Protein AF-A0A0F9Q2E6-F1 (afdb_monomer_lite)

Structure (mmCIF, N/CA/C/O backbone):
data_AF-A0A0F9Q2E6-F1
#
_entry.id   AF-A0A0F9Q2E6-F1
#
loop_
_atom_site.group_PDB
_atom_site.id
_atom_site.type_symbol
_atom_site.label_atom_id
_atom_site.label_alt_id
_atom_site.label_comp_id
_atom_site.label_asym_id
_atom_site.label_entity_id
_atom_site.label_seq_id
_atom_site.pdbx_PDB_ins_code
_atom_site.Cartn_x
_atom_site.Cartn_y
_atom_site.Cartn_z
_atom_site.occupancy
_atom_site.B_iso_or_equiv
_atom_site.auth_seq_id
_atom_site.auth_comp_id
_atom_site.auth_asym_id
_atom_site.auth_atom_id
_atom_site.pdbx_PDB_model_num
ATOM 1 N N . MET A 1 1 ? 45.286 -5.324 -70.481 1.00 77.81 1 MET A N 1
ATOM 2 C CA . MET A 1 1 ? 46.316 -4.260 -70.496 1.00 77.81 1 MET A CA 1
ATOM 3 C C . MET A 1 1 ? 46.467 -3.746 -69.076 1.00 77.81 1 MET A C 1
ATOM 5 O O . MET A 1 1 ? 45.456 -3.676 -68.395 1.00 77.81 1 MET A O 1
ATOM 9 N N . ASN A 1 2 ? 47.686 -3.451 -68.628 1.00 85.25 2 ASN A N 1
ATOM 10 C CA . ASN A 1 2 ? 47.942 -2.837 -67.322 1.00 85.25 2 ASN A CA 1
ATOM 11 C C . ASN A 1 2 ? 48.429 -1.400 -67.556 1.00 85.25 2 ASN A C 1
ATOM 13 O O . ASN A 1 2 ? 49.293 -1.191 -68.408 1.00 85.25 2 ASN A O 1
ATOM 17 N N . PHE A 1 3 ? 47.871 -0.438 -66.828 1.00 85.38 3 PHE A N 1
ATOM 18 C CA . PHE A 1 3 ? 48.305 0.956 -66.834 1.00 85.38 3 PHE A CA 1
ATOM 19 C C . PHE A 1 3 ? 48.892 1.271 -65.459 1.00 85.38 3 PHE A C 1
ATOM 21 O O . PHE A 1 3 ? 48.201 1.174 -64.450 1.00 85.38 3 PHE A O 1
ATOM 28 N N . THR A 1 4 ? 50.172 1.636 -65.405 1.00 89.88 4 THR A N 1
ATOM 29 C CA . THR A 1 4 ? 50.877 1.934 -64.151 1.00 89.88 4 THR A CA 1
ATOM 30 C C . THR A 1 4 ? 51.600 3.270 -64.286 1.00 89.88 4 THR A C 1
ATOM 32 O O . THR A 1 4 ? 52.331 3.477 -65.252 1.00 89.88 4 THR A O 1
ATOM 35 N N . ASN A 1 5 ? 51.408 4.172 -63.322 1.00 86.69 5 ASN A N 1
ATOM 36 C CA . ASN A 1 5 ? 52.139 5.436 -63.221 1.00 86.69 5 ASN A CA 1
ATOM 37 C C . ASN A 1 5 ? 52.955 5.442 -61.923 1.00 86.69 5 ASN A C 1
ATOM 39 O O . ASN A 1 5 ? 52.385 5.485 -60.839 1.00 86.69 5 ASN A O 1
ATOM 43 N N . THR A 1 6 ? 54.281 5.390 -62.040 1.00 89.12 6 THR A N 1
ATOM 44 C CA . THR A 1 6 ? 55.219 5.306 -60.906 1.00 89.12 6 THR A CA 1
ATOM 45 C C . THR A 1 6 ? 55.877 6.636 -60.537 1.00 89.12 6 THR A C 1
ATOM 47 O O . THR A 1 6 ? 56.541 6.714 -59.509 1.00 89.12 6 THR A O 1
ATOM 50 N N . ASN A 1 7 ? 55.743 7.676 -61.369 1.00 89.00 7 ASN A N 1
ATOM 51 C CA . ASN A 1 7 ? 56.505 8.926 -61.234 1.00 89.00 7 ASN A CA 1
ATOM 52 C C . ASN A 1 7 ? 55.628 10.155 -60.953 1.00 89.00 7 ASN A C 1
ATOM 54 O O . ASN A 1 7 ? 56.158 11.213 -60.616 1.00 89.00 7 ASN A O 1
ATOM 58 N N . GLY A 1 8 ? 54.308 10.054 -61.126 1.00 84.75 8 GLY A N 1
ATOM 59 C CA . GLY A 1 8 ? 53.393 11.157 -60.853 1.00 84.75 8 GLY A CA 1
ATOM 60 C C . GLY A 1 8 ? 53.209 11.391 -59.352 1.00 84.75 8 GLY A C 1
ATOM 61 O O . GLY A 1 8 ? 52.771 10.498 -58.639 1.00 84.75 8 GLY A O 1
ATOM 62 N N . THR A 1 9 ? 53.510 12.603 -58.883 1.00 84.94 9 THR A N 1
ATOM 63 C CA . THR A 1 9 ? 53.393 13.003 -57.464 1.00 84.94 9 THR A CA 1
ATOM 64 C C . THR A 1 9 ? 52.328 14.075 -57.210 1.00 84.94 9 THR A C 1
ATOM 66 O O . THR A 1 9 ? 52.069 14.431 -56.064 1.00 84.94 9 THR A O 1
ATOM 69 N N . GLY A 1 10 ? 51.707 14.614 -58.265 1.00 87.19 10 GLY A N 1
ATOM 70 C CA . GLY A 1 10 ? 50.633 15.605 -58.154 1.00 87.19 10 GLY A CA 1
ATOM 71 C C . GLY A 1 10 ? 49.254 14.973 -57.935 1.00 87.19 10 GLY A C 1
ATOM 72 O O . GLY A 1 10 ? 49.029 13.822 -58.297 1.00 87.19 10 GLY A O 1
ATOM 73 N N . ALA A 1 11 ? 48.296 15.760 -57.430 1.00 79.69 11 ALA A N 1
ATOM 74 C CA . ALA A 1 11 ? 46.918 15.325 -57.147 1.00 79.69 11 ALA A CA 1
ATOM 75 C C . ALA A 1 11 ? 46.141 14.786 -58.372 1.00 79.69 11 ALA A C 1
ATOM 77 O O . ALA A 1 11 ? 45.135 14.108 -58.211 1.00 79.69 11 ALA A O 1
ATOM 78 N N . ALA A 1 12 ? 46.617 15.063 -59.590 1.00 87.31 12 ALA A N 1
ATOM 79 C CA . ALA A 1 12 ? 46.076 14.549 -60.849 1.00 87.31 12 ALA A CA 1
ATOM 80 C C . ALA A 1 12 ? 47.104 13.697 -61.620 1.00 87.31 12 ALA A C 1
ATOM 82 O O . ALA A 1 12 ? 47.139 13.728 -62.848 1.00 87.31 12 ALA A O 1
ATOM 83 N N . ALA A 1 13 ? 47.973 12.956 -60.914 1.00 90.81 13 ALA A N 1
ATOM 84 C CA . ALA A 1 13 ? 48.933 12.032 -61.531 1.00 90.81 13 ALA A CA 1
ATOM 85 C C . ALA A 1 13 ? 48.256 11.056 -62.515 1.00 90.81 13 ALA A C 1
ATOM 87 O O . ALA A 1 13 ? 48.840 10.704 -63.540 1.00 90.81 13 ALA A O 1
ATOM 88 N N . ILE A 1 14 ? 47.012 10.664 -62.229 1.00 89.75 14 ILE A N 1
ATOM 89 C CA . ILE A 1 14 ? 46.077 10.046 -63.173 1.00 89.75 14 ILE A CA 1
ATOM 90 C C . ILE A 1 14 ? 44.706 10.698 -62.943 1.00 89.75 14 ILE A C 1
ATOM 92 O O . ILE A 1 14 ? 44.257 10.778 -61.803 1.00 89.75 14 ILE A O 1
ATOM 96 N N . ALA A 1 15 ? 44.037 11.153 -64.005 1.00 90.81 15 ALA A N 1
ATOM 97 C CA . ALA A 1 15 ? 42.679 11.698 -63.941 1.00 90.81 15 ALA A CA 1
ATOM 98 C C . ALA A 1 15 ? 41.823 11.157 -65.095 1.00 90.81 15 ALA A C 1
ATOM 100 O O . ALA A 1 15 ? 42.281 11.111 -66.237 1.00 90.81 15 ALA A O 1
ATOM 101 N N . LEU A 1 16 ? 40.574 10.788 -64.799 1.00 90.38 16 LEU A N 1
ATOM 102 C CA . LEU A 1 16 ? 39.576 10.361 -65.780 1.00 90.38 16 LEU A CA 1
ATOM 103 C C . LEU A 1 16 ? 38.355 11.280 -65.656 1.00 90.38 16 LEU A C 1
ATOM 105 O O . LEU A 1 16 ? 37.680 11.277 -64.631 1.00 90.38 16 LEU A O 1
ATOM 109 N N . VAL A 1 17 ? 38.121 12.128 -66.663 1.00 91.31 17 VAL A N 1
ATOM 110 C CA . VAL A 1 17 ? 37.159 13.241 -66.574 1.00 91.31 17 VAL A CA 1
ATOM 111 C C . VAL A 1 17 ? 36.184 13.211 -67.750 1.00 91.31 17 VAL A C 1
ATOM 113 O O . VAL A 1 17 ? 36.567 13.485 -68.885 1.00 91.31 17 VAL A O 1
ATOM 116 N N . GLY A 1 18 ? 34.908 12.939 -67.469 1.00 89.44 18 GLY A N 1
ATOM 117 C CA . GLY A 1 18 ? 33.799 13.151 -68.402 1.00 89.44 18 GLY A CA 1
ATOM 118 C C . GLY A 1 18 ? 33.173 14.528 -68.177 1.00 89.44 18 GLY A C 1
ATOM 119 O O . GLY A 1 18 ? 32.406 14.716 -67.243 1.00 89.44 18 GLY A O 1
ATOM 120 N N . THR A 1 19 ? 33.514 15.530 -68.992 1.00 87.94 19 THR A N 1
ATOM 121 C CA . THR A 1 19 ? 33.025 16.913 -68.793 1.00 87.94 19 THR A CA 1
ATOM 122 C C . THR A 1 19 ? 31.578 17.130 -69.242 1.00 87.94 19 THR A C 1
ATOM 124 O O . THR A 1 19 ? 30.911 18.012 -68.711 1.00 87.94 19 THR A O 1
ATOM 127 N N . ALA A 1 20 ? 31.091 16.333 -70.197 1.00 88.69 20 ALA A N 1
ATOM 128 C CA . ALA A 1 20 ? 29.717 16.382 -70.707 1.00 88.69 20 ALA A CA 1
ATOM 129 C C . ALA A 1 20 ? 28.921 15.083 -70.457 1.00 88.69 20 ALA A C 1
ATOM 131 O O . ALA A 1 20 ? 27.733 15.033 -70.757 1.00 88.69 20 ALA A O 1
ATOM 132 N N . GLY A 1 21 ? 29.567 14.034 -69.930 1.00 88.69 21 GLY A N 1
ATOM 133 C CA . GLY A 1 21 ? 28.985 12.705 -69.720 1.00 88.69 21 GLY A CA 1
ATOM 134 C C . GLY A 1 21 ? 29.570 12.000 -68.494 1.00 88.69 21 GLY A C 1
ATOM 135 O O . GLY A 1 21 ? 30.400 12.568 -67.790 1.00 88.69 21 GLY A O 1
ATOM 136 N N . GLY A 1 22 ? 29.128 10.768 -68.233 1.00 89.69 22 GLY A N 1
ATOM 137 C CA . GLY A 1 22 ? 29.587 9.962 -67.098 1.00 89.69 22 GLY A CA 1
ATOM 138 C C . GLY A 1 22 ? 30.855 9.150 -67.377 1.00 89.69 22 GLY A C 1
ATOM 139 O O . GLY A 1 22 ? 31.316 9.047 -68.513 1.00 89.69 22 GLY A O 1
ATOM 140 N N . VAL A 1 23 ? 31.393 8.548 -66.318 1.00 94.00 23 VAL A N 1
ATOM 141 C CA . VAL A 1 23 ? 32.423 7.505 -66.380 1.00 94.00 23 VAL A CA 1
ATOM 142 C C . VAL A 1 23 ? 31.810 6.250 -65.766 1.00 94.00 23 VAL A C 1
ATOM 144 O O . VAL A 1 23 ? 31.493 6.249 -64.581 1.00 94.00 23 VAL A O 1
ATOM 147 N N . GLU A 1 24 ? 31.615 5.209 -66.570 1.00 94.62 24 GLU A N 1
ATOM 148 C CA . GLU A 1 24 ? 31.142 3.900 -66.110 1.00 94.62 24 GLU A CA 1
ATOM 149 C C . GLU A 1 24 ? 32.341 2.997 -65.803 1.00 94.62 24 GLU A C 1
ATOM 151 O O . GLU A 1 24 ? 33.307 2.949 -66.571 1.00 94.62 24 GLU A O 1
ATOM 156 N N . ILE A 1 25 ? 32.286 2.296 -64.673 1.00 93.88 25 ILE A N 1
ATOM 157 C CA . ILE A 1 25 ? 33.284 1.306 -64.268 1.00 93.88 25 ILE A CA 1
ATOM 158 C C . ILE A 1 25 ? 32.512 0.053 -63.877 1.00 93.88 25 ILE A C 1
ATOM 160 O O . ILE A 1 25 ? 31.782 0.067 -62.891 1.00 93.88 25 ILE A O 1
ATOM 164 N N . ASP A 1 26 ? 32.677 -1.010 -64.656 1.00 94.75 26 ASP A N 1
ATOM 165 C CA . ASP A 1 26 ? 31.957 -2.268 -64.478 1.00 94.75 26 ASP A CA 1
ATOM 166 C C . ASP A 1 26 ? 32.936 -3.442 -64.355 1.00 94.75 26 ASP A C 1
ATOM 168 O O . ASP A 1 26 ? 34.015 -3.463 -64.963 1.00 94.75 26 ASP A O 1
ATOM 172 N N . ALA A 1 27 ? 32.544 -4.430 -63.561 1.00 95.06 27 ALA A N 1
ATOM 173 C CA . ALA A 1 27 ? 33.224 -5.701 -63.426 1.00 95.06 27 ALA A CA 1
ATOM 174 C C . ALA A 1 27 ? 32.186 -6.825 -63.494 1.00 95.06 27 ALA A C 1
ATOM 176 O O . ALA A 1 27 ? 31.171 -6.802 -62.808 1.00 95.06 27 ALA A O 1
ATOM 177 N N . ALA A 1 28 ? 32.466 -7.850 -64.301 1.00 94.56 28 ALA A N 1
ATOM 178 C CA . ALA A 1 28 ? 31.586 -9.009 -64.424 1.00 94.56 28 ALA A CA 1
ATOM 179 C C . ALA A 1 28 ? 31.350 -9.713 -63.070 1.00 94.56 28 ALA A C 1
ATOM 181 O O . ALA A 1 28 ? 32.169 -9.614 -62.156 1.00 94.56 28 ALA A O 1
ATOM 182 N N . ALA A 1 29 ? 30.276 -10.505 -62.971 1.00 91.94 29 ALA A N 1
ATOM 183 C CA . ALA A 1 29 ? 29.961 -11.283 -61.771 1.00 91.94 29 ALA A CA 1
ATOM 184 C C . ALA A 1 29 ? 31.188 -12.043 -61.215 1.00 91.94 29 ALA A C 1
ATOM 186 O O . ALA A 1 29 ? 31.967 -12.641 -61.966 1.00 91.94 29 ALA A O 1
ATOM 187 N N . ALA A 1 30 ? 31.351 -12.009 -59.887 1.00 90.19 30 ALA A N 1
ATOM 188 C CA . ALA A 1 30 ? 32.496 -12.556 -59.147 1.00 90.19 30 ALA A CA 1
ATOM 189 C C . ALA A 1 30 ? 33.872 -11.916 -59.456 1.00 90.19 30 ALA A C 1
ATOM 191 O O . ALA A 1 30 ? 34.907 -12.469 -59.070 1.00 90.19 30 ALA A O 1
ATOM 192 N N . LYS A 1 31 ? 33.922 -10.772 -60.152 1.00 96.12 31 LYS A N 1
ATOM 193 C CA . LYS A 1 31 ? 35.128 -9.938 -60.302 1.00 96.12 31 LYS A CA 1
ATOM 194 C C . LYS A 1 31 ? 35.052 -8.723 -59.378 1.00 96.12 31 LYS A C 1
ATOM 196 O O . LYS A 1 31 ? 33.977 -8.336 -58.941 1.00 96.12 31 LYS A O 1
ATOM 201 N N . ILE A 1 32 ? 36.214 -8.159 -59.053 1.00 94.50 32 ILE A N 1
ATOM 202 C CA . ILE A 1 32 ? 36.371 -7.118 -58.031 1.00 94.50 32 ILE A CA 1
ATOM 203 C C . ILE A 1 32 ? 36.863 -5.828 -58.685 1.00 94.50 32 ILE A C 1
ATOM 205 O O . ILE A 1 32 ? 37.790 -5.858 -59.497 1.00 94.50 32 ILE A O 1
ATOM 209 N N . ILE A 1 33 ? 36.287 -4.703 -58.269 1.00 94.69 33 ILE A N 1
ATOM 210 C CA . ILE A 1 33 ? 36.876 -3.370 -58.415 1.00 94.69 33 ILE A CA 1
ATOM 211 C C . ILE A 1 33 ? 37.493 -3.031 -57.054 1.00 94.69 33 ILE A C 1
ATOM 213 O O . ILE A 1 33 ? 36.765 -2.817 -56.090 1.00 94.69 33 ILE A O 1
ATOM 217 N N . ALA A 1 34 ? 38.823 -3.053 -56.953 1.00 93.75 34 ALA A N 1
ATOM 218 C CA . ALA A 1 34 ? 39.545 -2.821 -55.700 1.00 93.75 34 ALA A CA 1
ATOM 219 C C . ALA A 1 34 ? 40.139 -1.405 -55.649 1.00 93.75 34 ALA A C 1
ATOM 221 O O . ALA A 1 34 ? 40.601 -0.889 -56.669 1.00 93.75 34 ALA A O 1
ATOM 222 N N . LEU A 1 35 ? 40.146 -0.801 -54.457 1.00 92.50 35 LEU A N 1
ATOM 223 C CA . LEU A 1 35 ? 40.689 0.532 -54.172 1.00 92.50 35 LEU A CA 1
ATOM 224 C C . LEU A 1 35 ? 41.536 0.473 -52.885 1.00 92.50 35 LEU A C 1
ATOM 226 O O . LEU A 1 35 ? 41.082 0.857 -51.813 1.00 92.50 35 LEU A O 1
ATOM 230 N N . ASP A 1 36 ? 42.768 -0.030 -52.992 1.00 88.62 36 ASP A N 1
ATOM 231 C CA . ASP A 1 36 ? 43.580 -0.451 -51.832 1.00 88.62 36 ASP A CA 1
ATOM 232 C C . ASP A 1 36 ? 44.499 0.640 -51.223 1.00 88.62 36 ASP A C 1
ATOM 234 O O . ASP A 1 36 ? 45.412 0.322 -50.461 1.00 88.62 36 ASP A O 1
ATOM 238 N N . GLY A 1 37 ? 44.330 1.931 -51.540 1.00 80.44 37 GLY A N 1
ATOM 239 C CA . GLY A 1 37 ? 45.238 2.977 -51.044 1.00 80.44 37 GLY A CA 1
ATOM 240 C C . GLY A 1 37 ? 44.640 4.381 -50.930 1.00 80.44 37 GLY A C 1
ATOM 241 O O . GLY A 1 37 ? 43.683 4.721 -51.616 1.00 80.44 37 GLY A O 1
ATOM 242 N N . GLY A 1 38 ? 45.266 5.218 -50.092 1.00 85.31 38 GLY A N 1
ATOM 243 C CA . GLY A 1 38 ? 44.931 6.638 -49.923 1.00 85.31 38 GLY A CA 1
ATOM 244 C C . GLY A 1 38 ? 43.541 6.913 -49.333 1.00 85.31 38 GLY A C 1
ATOM 245 O O . GLY A 1 38 ? 42.902 6.040 -48.756 1.00 85.31 38 GLY A O 1
ATOM 246 N N . THR A 1 39 ? 43.083 8.161 -49.462 1.00 89.38 39 THR A N 1
ATOM 247 C CA . THR A 1 39 ? 41.710 8.575 -49.132 1.00 89.38 39 THR A CA 1
ATOM 248 C C . THR A 1 39 ? 40.817 8.424 -50.359 1.00 89.38 39 THR A C 1
ATOM 250 O O . THR A 1 39 ? 41.150 8.934 -51.429 1.00 89.38 39 THR A O 1
ATOM 253 N N . VAL A 1 40 ? 39.649 7.805 -50.191 1.00 93.00 40 VAL A N 1
ATOM 254 C CA . VAL A 1 40 ? 38.601 7.761 -51.218 1.00 93.00 40 VAL A CA 1
ATOM 255 C C . VAL A 1 40 ? 37.562 8.834 -50.898 1.00 93.00 40 VAL A C 1
ATOM 257 O O . VAL A 1 40 ? 36.796 8.704 -49.949 1.00 93.00 40 VAL A O 1
ATOM 260 N N . ALA A 1 41 ? 37.550 9.915 -51.675 1.00 92.25 41 ALA A N 1
ATOM 261 C CA . ALA A 1 41 ? 36.542 10.965 -51.562 1.00 92.25 41 ALA A CA 1
ATOM 262 C C . ALA A 1 41 ? 35.416 10.723 -52.575 1.00 92.25 41 ALA A C 1
ATOM 264 O O . ALA A 1 41 ? 35.671 10.624 -53.775 1.00 92.25 41 ALA A O 1
ATOM 265 N N . ILE A 1 42 ? 34.172 10.663 -52.098 1.00 93.31 42 ILE A N 1
ATOM 266 C CA . ILE A 1 42 ? 32.976 10.518 -52.933 1.00 93.31 42 ILE A CA 1
ATOM 267 C C . ILE A 1 42 ? 32.118 11.761 -52.719 1.00 93.31 42 ILE A C 1
ATOM 269 O O . ILE A 1 42 ? 31.757 12.104 -51.596 1.00 93.31 42 ILE A O 1
ATOM 273 N N . THR A 1 43 ? 31.826 12.489 -53.792 1.00 93.38 43 THR A N 1
ATOM 274 C CA . THR A 1 43 ? 31.040 13.725 -53.729 1.00 93.38 43 THR A CA 1
ATOM 275 C C . THR A 1 43 ? 30.179 13.831 -54.971 1.00 93.38 43 THR A C 1
ATOM 277 O O . THR A 1 43 ? 30.659 13.622 -56.086 1.00 93.38 43 THR A O 1
ATOM 280 N N . SER A 1 44 ? 28.911 14.182 -54.785 1.00 93.38 44 SER A N 1
ATOM 281 C CA . SER A 1 44 ? 27.986 14.406 -55.890 1.00 93.38 44 SER A CA 1
ATOM 282 C C . SER A 1 44 ? 27.893 15.887 -56.250 1.00 93.38 44 SER A C 1
ATOM 284 O O . SER A 1 44 ? 28.020 16.756 -55.391 1.00 93.38 44 SER A O 1
ATOM 286 N N . LYS A 1 45 ? 27.666 16.180 -57.533 1.00 91.25 45 LYS A N 1
ATOM 287 C CA . LYS A 1 45 ? 27.375 17.537 -58.038 1.00 91.25 45 LYS A CA 1
ATOM 288 C C . LYS A 1 45 ? 25.894 17.731 -58.380 1.00 91.25 45 LYS A C 1
ATOM 290 O O . LYS A 1 45 ? 25.526 18.799 -58.863 1.00 91.25 45 LYS A O 1
ATOM 295 N N . THR A 1 46 ? 25.062 16.703 -58.192 1.00 89.88 46 THR A N 1
ATOM 296 C CA . THR A 1 46 ? 23.615 16.786 -58.425 1.00 89.88 46 THR A CA 1
ATOM 297 C C . THR A 1 46 ? 22.866 17.135 -57.140 1.00 89.88 46 THR A C 1
ATOM 299 O O . THR A 1 46 ? 23.316 16.804 -56.047 1.00 89.88 46 THR A O 1
ATOM 302 N N . ALA A 1 47 ? 21.714 17.788 -57.288 1.00 89.12 47 ALA A N 1
ATOM 303 C CA . ALA A 1 47 ? 20.784 18.115 -56.206 1.00 89.12 47 ALA A CA 1
ATOM 304 C C . ALA A 1 47 ? 19.568 17.160 -56.150 1.00 89.12 47 ALA A C 1
ATOM 306 O O . ALA A 1 47 ? 18.613 17.420 -55.426 1.00 89.12 47 ALA A O 1
ATOM 307 N N . GLY A 1 48 ? 19.566 16.089 -56.954 1.00 88.94 48 GLY A N 1
ATOM 308 C CA . GLY A 1 48 ? 18.490 15.091 -56.982 1.00 88.94 48 GLY A CA 1
ATOM 309 C C . GLY A 1 48 ? 18.606 14.029 -55.881 1.00 88.94 48 GLY A C 1
ATOM 310 O O . GLY A 1 48 ? 19.675 13.826 -55.308 1.00 88.94 48 GLY A O 1
ATOM 311 N N . ALA A 1 49 ? 17.506 13.317 -55.616 1.00 89.31 49 ALA A N 1
ATOM 312 C CA . ALA A 1 49 ? 17.495 12.159 -54.720 1.00 89.31 49 ALA A CA 1
ATOM 313 C C . ALA A 1 49 ? 18.458 11.056 -55.202 1.00 89.31 49 ALA A C 1
ATOM 315 O O . ALA A 1 49 ? 18.685 10.907 -56.403 1.00 89.31 49 ALA A O 1
ATOM 316 N N . GLY A 1 50 ? 19.024 10.282 -54.270 1.00 88.94 50 GLY A N 1
ATOM 317 C CA . GLY A 1 50 ? 19.958 9.199 -54.607 1.00 88.94 50 GLY A CA 1
ATOM 318 C C . GLY A 1 50 ? 21.278 9.683 -55.218 1.00 88.94 50 GLY A C 1
ATOM 319 O O . GLY A 1 50 ? 21.922 8.938 -55.950 1.00 88.94 50 GLY A O 1
ATOM 320 N N . ALA A 1 51 ? 21.682 10.929 -54.933 1.00 93.56 51 ALA A N 1
ATOM 321 C CA . ALA A 1 51 ? 22.904 11.552 -55.448 1.00 93.56 51 ALA A CA 1
ATOM 322 C C . ALA A 1 51 ? 24.174 10.697 -55.254 1.00 93.56 51 ALA A C 1
ATOM 324 O O . ALA A 1 51 ? 25.120 10.827 -56.034 1.00 93.56 51 ALA A O 1
ATOM 325 N N . ILE A 1 52 ? 24.176 9.852 -54.219 1.00 95.00 52 ILE A N 1
ATOM 326 C CA . ILE A 1 52 ? 25.085 8.729 -53.979 1.00 95.00 52 ILE A CA 1
ATOM 327 C C . ILE A 1 52 ? 24.196 7.560 -53.524 1.00 95.00 52 ILE A C 1
ATOM 329 O O . ILE A 1 52 ? 23.315 7.764 -52.689 1.00 95.00 52 ILE A O 1
ATOM 333 N N . SER A 1 53 ? 24.398 6.356 -54.062 1.00 93.88 53 SER A N 1
ATOM 334 C CA . SER A 1 53 ? 23.624 5.163 -53.700 1.00 93.88 53 SER A CA 1
ATOM 335 C C . SER A 1 53 ? 24.522 3.928 -53.664 1.00 93.88 53 SER A C 1
ATOM 337 O O . SER A 1 53 ? 25.430 3.797 -54.484 1.00 93.88 53 SER A O 1
ATOM 339 N N . LEU A 1 54 ? 24.283 3.052 -52.687 1.00 94.81 54 LEU A N 1
ATOM 340 C CA . LEU A 1 54 ? 24.927 1.752 -52.541 1.00 94.81 54 LEU A CA 1
ATOM 341 C C . LEU A 1 54 ? 23.800 0.718 -52.493 1.00 94.81 54 LEU A C 1
ATOM 343 O O . LEU A 1 54 ? 22.954 0.781 -51.604 1.00 94.81 54 LEU A O 1
ATOM 347 N N . THR A 1 55 ? 23.757 -0.193 -53.461 1.00 94.12 55 THR A N 1
ATOM 348 C CA . THR A 1 55 ? 22.641 -1.135 -53.623 1.00 94.12 55 THR A CA 1
ATOM 349 C C . THR A 1 55 ? 23.139 -2.522 -53.985 1.00 94.12 55 THR A C 1
ATOM 351 O O . THR A 1 55 ? 24.021 -2.661 -54.832 1.00 94.12 55 THR A O 1
ATOM 354 N N . THR A 1 56 ? 22.500 -3.535 -53.412 1.00 94.75 56 THR A N 1
ATOM 355 C CA . THR A 1 56 ? 22.635 -4.952 -53.761 1.00 94.75 56 THR A CA 1
ATOM 356 C C . THR A 1 56 ? 21.228 -5.528 -53.958 1.00 94.75 56 THR A C 1
ATOM 358 O O . THR A 1 56 ? 20.320 -5.136 -53.223 1.00 94.75 56 THR A O 1
ATOM 361 N N . ASN A 1 57 ? 20.997 -6.365 -54.973 1.00 94.81 57 ASN A N 1
ATOM 362 C CA . ASN A 1 57 ? 19.638 -6.806 -55.341 1.00 94.81 57 ASN A CA 1
ATOM 363 C C . ASN A 1 57 ? 19.560 -8.117 -56.155 1.00 94.81 57 ASN A C 1
ATOM 365 O O . ASN A 1 57 ? 18.596 -8.336 -56.894 1.00 94.81 57 ASN A O 1
ATOM 369 N N . ILE A 1 58 ? 20.566 -8.977 -56.058 1.00 93.50 58 ILE A N 1
ATOM 370 C CA . ILE A 1 58 ? 20.659 -10.263 -56.752 1.00 93.50 58 ILE A CA 1
ATOM 371 C C . ILE A 1 58 ? 20.201 -11.444 -55.877 1.00 93.50 58 ILE A C 1
ATOM 373 O O . ILE A 1 58 ? 19.658 -12.410 -56.416 1.00 93.50 58 ILE A O 1
ATOM 377 N N . GLY A 1 59 ? 20.388 -11.418 -54.552 1.00 92.00 59 GLY A N 1
ATOM 378 C CA . GLY A 1 59 ? 20.082 -12.562 -53.686 1.00 92.00 59 GLY A CA 1
ATOM 379 C C . GLY A 1 59 ? 20.017 -12.256 -52.186 1.00 92.00 59 GLY A C 1
ATOM 380 O O . GLY A 1 59 ? 20.581 -11.292 -51.694 1.00 92.00 59 GLY A O 1
ATOM 381 N N . ALA A 1 60 ? 19.367 -13.141 -51.427 1.00 92.75 60 ALA A N 1
ATOM 382 C CA . ALA A 1 60 ? 19.041 -12.924 -50.010 1.00 92.75 60 ALA A CA 1
ATOM 383 C C . ALA A 1 60 ? 20.244 -12.834 -49.041 1.00 92.75 60 ALA A C 1
ATOM 385 O O . ALA A 1 60 ? 20.051 -12.526 -47.873 1.00 92.75 60 ALA A O 1
ATOM 386 N N . ALA A 1 61 ? 21.467 -13.126 -49.495 1.00 94.25 61 ALA A N 1
ATOM 387 C CA . ALA A 1 61 ? 22.685 -13.103 -48.675 1.00 94.25 61 ALA A CA 1
ATOM 388 C C . ALA A 1 61 ? 23.599 -11.896 -48.965 1.00 94.25 61 ALA A C 1
ATOM 390 O O . ALA A 1 61 ? 24.736 -11.857 -48.493 1.00 94.25 61 ALA A O 1
ATOM 391 N N . GLU A 1 62 ? 23.160 -10.950 -49.797 1.00 94.81 62 GLU A N 1
ATOM 392 C CA . GLU A 1 62 ? 23.948 -9.757 -50.104 1.00 94.81 62 GLU A CA 1
ATOM 393 C C . GLU A 1 62 ? 24.071 -8.830 -48.890 1.00 94.81 62 GLU A C 1
ATOM 395 O O . GLU A 1 62 ? 23.155 -8.717 -48.079 1.00 94.81 62 GLU A O 1
ATOM 400 N N . THR A 1 63 ? 25.214 -8.155 -48.763 1.00 95.25 63 THR A N 1
ATOM 401 C CA . THR A 1 63 ? 25.488 -7.235 -47.656 1.00 95.25 63 THR A CA 1
ATOM 402 C C . THR A 1 63 ? 26.217 -5.990 -48.144 1.00 95.25 63 THR A C 1
ATOM 404 O O . THR A 1 63 ? 26.926 -6.011 -49.153 1.00 95.25 63 THR A O 1
ATOM 407 N N . ILE A 1 64 ? 26.076 -4.904 -47.386 1.00 96.12 64 ILE A N 1
ATOM 408 C CA . ILE A 1 64 ? 26.933 -3.721 -47.469 1.00 96.12 64 ILE A CA 1
ATOM 409 C C . ILE A 1 64 ? 27.672 -3.641 -46.135 1.00 96.12 64 ILE A C 1
ATOM 411 O O . ILE A 1 64 ? 27.065 -3.365 -45.104 1.00 96.12 64 ILE A O 1
ATOM 415 N N . LEU A 1 65 ? 28.977 -3.913 -46.143 1.00 95.25 65 LEU A N 1
ATOM 416 C CA . LEU A 1 65 ? 29.801 -3.892 -44.937 1.00 95.25 65 LEU A CA 1
ATOM 417 C C . LEU A 1 65 ? 30.578 -2.575 -44.840 1.00 95.25 65 LEU A C 1
ATOM 419 O O . LEU A 1 65 ? 31.368 -2.247 -45.724 1.00 95.25 65 LEU A O 1
ATOM 423 N N . ILE A 1 66 ? 30.391 -1.852 -43.735 1.00 94.44 66 ILE A N 1
ATOM 424 C CA . ILE A 1 66 ? 31.182 -0.672 -43.369 1.00 94.44 66 ILE A CA 1
ATOM 425 C C . ILE A 1 66 ? 31.934 -1.024 -42.088 1.00 94.44 66 ILE A C 1
ATOM 427 O O . ILE A 1 66 ? 31.327 -1.342 -41.070 1.00 94.44 66 ILE A O 1
ATOM 431 N N . THR A 1 67 ? 33.265 -1.017 -42.133 1.00 93.06 67 THR A N 1
ATOM 432 C CA . THR A 1 67 ? 34.092 -1.445 -40.999 1.00 93.06 67 THR A CA 1
ATOM 433 C C . THR A 1 67 ? 35.264 -0.500 -40.806 1.00 93.06 67 THR A C 1
ATOM 435 O O . THR A 1 67 ? 36.020 -0.240 -41.739 1.00 93.06 67 THR A O 1
ATOM 438 N N . ASN A 1 68 ? 35.448 -0.041 -39.569 1.00 90.38 68 ASN A N 1
ATOM 439 C CA . ASN A 1 68 ? 36.686 0.576 -39.118 1.00 90.38 68 ASN A CA 1
ATOM 440 C C . ASN A 1 68 ? 37.321 -0.322 -38.052 1.00 90.38 68 ASN A C 1
ATOM 442 O O . ASN A 1 68 ? 36.752 -0.514 -36.984 1.00 90.38 68 ASN A O 1
ATOM 446 N N . THR A 1 69 ? 38.483 -0.897 -38.357 1.00 91.12 69 THR A N 1
ATOM 447 C CA . THR A 1 69 ? 39.150 -1.871 -37.479 1.00 91.12 69 THR A CA 1
ATOM 448 C C . THR A 1 69 ? 40.019 -1.221 -36.399 1.00 91.12 69 THR A C 1
ATOM 450 O O . THR A 1 69 ? 40.242 -1.834 -35.362 1.00 91.12 69 THR A O 1
ATOM 453 N N . ALA A 1 70 ? 40.550 -0.017 -36.635 1.00 89.75 70 ALA A N 1
ATOM 454 C CA . ALA A 1 70 ? 41.592 0.571 -35.782 1.00 89.75 70 ALA A CA 1
ATOM 455 C C . ALA A 1 70 ? 41.203 1.909 -35.137 1.00 89.75 70 ALA A C 1
ATOM 457 O O . ALA A 1 70 ? 41.835 2.321 -34.165 1.00 89.75 70 ALA A O 1
ATOM 458 N N . GLY A 1 71 ? 40.210 2.618 -35.680 1.00 88.88 71 GLY A N 1
ATOM 459 C CA . GLY A 1 71 ? 39.766 3.890 -35.118 1.00 88.88 71 GLY A CA 1
ATOM 460 C C . GLY A 1 71 ? 39.077 3.698 -33.768 1.00 88.88 71 GLY A C 1
ATOM 461 O O . GLY A 1 71 ? 38.135 2.926 -33.668 1.00 88.88 71 GLY A O 1
ATOM 462 N N . THR A 1 72 ? 39.523 4.433 -32.751 1.00 84.69 72 THR A N 1
ATOM 463 C CA . THR A 1 72 ? 38.964 4.399 -31.384 1.00 84.69 72 THR A CA 1
ATOM 464 C C . THR A 1 72 ? 38.149 5.645 -31.023 1.00 84.69 72 THR A C 1
ATOM 466 O O . THR A 1 72 ? 37.567 5.718 -29.949 1.00 84.69 72 THR A O 1
ATOM 469 N N . ASN A 1 73 ? 38.125 6.658 -31.894 1.00 86.06 73 ASN A N 1
ATOM 470 C CA . ASN A 1 73 ? 37.352 7.884 -31.693 1.00 86.06 73 ASN A CA 1
ATOM 471 C C . ASN A 1 73 ? 35.883 7.660 -32.094 1.00 86.06 73 ASN A C 1
ATOM 473 O O . ASN A 1 73 ? 35.626 6.903 -33.023 1.00 86.06 73 ASN A O 1
ATOM 477 N N . VAL A 1 74 ? 34.935 8.380 -31.488 1.00 78.19 74 VAL A N 1
ATOM 478 C CA . VAL A 1 74 ? 33.513 8.359 -31.891 1.00 78.19 74 VAL A CA 1
ATOM 479 C C . VAL A 1 74 ? 33.302 8.655 -33.390 1.00 78.19 74 VAL A C 1
ATOM 481 O O . VAL A 1 74 ? 32.395 8.122 -34.013 1.00 78.19 74 VAL A O 1
ATOM 484 N N . ALA A 1 75 ? 34.196 9.430 -34.014 1.00 87.44 75 ALA A N 1
ATOM 485 C CA . ALA A 1 75 ? 34.196 9.728 -35.445 1.00 87.44 75 ALA A CA 1
ATOM 486 C C . ALA A 1 75 ? 34.842 8.635 -36.326 1.00 87.44 75 ALA A C 1
ATOM 488 O O . ALA A 1 75 ? 35.049 8.855 -37.520 1.00 87.44 75 ALA A O 1
ATOM 489 N N . ALA A 1 76 ? 35.189 7.471 -35.762 1.00 92.25 76 ALA A N 1
ATOM 490 C CA . ALA A 1 76 ? 35.746 6.328 -36.489 1.00 92.25 76 ALA A CA 1
ATOM 491 C C . ALA A 1 76 ? 34.828 5.871 -37.633 1.00 92.25 76 ALA A C 1
ATOM 493 O O . ALA A 1 76 ? 35.320 5.539 -38.714 1.00 92.25 76 ALA A O 1
ATOM 494 N N . ILE A 1 77 ? 33.516 5.890 -37.404 1.00 93.56 77 ILE A N 1
ATOM 495 C CA . ILE A 1 77 ? 32.474 5.842 -38.429 1.00 93.56 77 ILE A CA 1
ATOM 496 C C . ILE A 1 77 ? 31.474 6.931 -38.046 1.00 93.56 77 ILE A C 1
ATOM 498 O O . ILE A 1 77 ? 30.764 6.789 -37.059 1.00 93.56 77 ILE A O 1
ATOM 502 N N . ASN A 1 78 ? 31.436 8.027 -38.801 1.00 92.81 78 ASN A N 1
ATOM 503 C CA . ASN A 1 78 ? 30.500 9.121 -38.558 1.00 92.81 78 ASN A CA 1
ATOM 504 C C . ASN A 1 78 ? 29.468 9.198 -39.690 1.00 92.81 78 ASN A C 1
ATOM 506 O O . ASN A 1 78 ? 29.842 9.293 -40.861 1.00 92.81 78 ASN A O 1
ATOM 510 N N . VAL A 1 79 ? 28.183 9.200 -39.337 1.00 92.56 79 VAL A N 1
ATOM 511 C CA . VAL A 1 79 ? 27.069 9.409 -40.269 1.00 92.56 79 VAL A CA 1
ATOM 512 C C . VAL A 1 79 ? 26.285 10.620 -39.777 1.00 92.56 79 VAL A C 1
ATOM 514 O O . VAL A 1 79 ? 25.694 10.590 -38.704 1.00 92.56 79 VAL A O 1
ATOM 517 N N . THR A 1 80 ? 26.302 11.712 -40.542 1.00 91.00 80 THR A N 1
ATOM 518 C CA . THR A 1 80 ? 25.726 12.996 -40.119 1.00 91.00 80 THR A CA 1
ATOM 519 C C . THR A 1 80 ? 24.742 13.522 -41.160 1.00 91.00 80 THR A C 1
ATOM 521 O O . THR A 1 80 ? 25.100 13.677 -42.327 1.00 91.00 80 THR A O 1
ATOM 524 N N . ALA A 1 81 ? 23.531 13.870 -40.721 1.00 91.62 81 ALA A N 1
ATOM 525 C CA . ALA A 1 81 ? 22.547 14.622 -41.494 1.00 91.62 81 ALA A CA 1
ATOM 526 C C . ALA A 1 81 ? 22.291 15.968 -40.792 1.00 91.62 81 ALA A C 1
ATOM 528 O O . ALA A 1 81 ? 21.563 16.038 -39.815 1.00 91.62 81 ALA A O 1
ATOM 529 N N . THR A 1 82 ? 22.931 17.051 -41.245 1.00 89.00 82 THR A N 1
ATOM 530 C CA . THR A 1 82 ? 22.898 18.346 -40.530 1.00 89.00 82 THR A CA 1
ATOM 531 C C . THR A 1 82 ? 21.614 19.154 -40.722 1.00 89.00 82 THR A C 1
ATOM 533 O O . THR A 1 82 ? 21.344 20.047 -39.929 1.00 89.00 82 THR A O 1
ATOM 536 N N . ALA A 1 83 ? 20.840 18.886 -41.776 1.00 85.31 83 ALA A N 1
ATOM 537 C CA . ALA A 1 83 ? 19.604 19.612 -42.093 1.00 85.31 83 ALA A CA 1
ATOM 538 C C . ALA A 1 83 ? 18.343 18.728 -42.057 1.00 85.31 83 ALA A C 1
ATOM 540 O O . ALA A 1 83 ? 17.241 19.238 -42.229 1.00 85.31 83 ALA A O 1
ATOM 541 N N . GLY A 1 84 ? 18.494 17.411 -41.892 1.00 85.75 84 GLY A N 1
ATOM 542 C CA . GLY A 1 84 ? 17.400 16.441 -41.948 1.00 85.75 84 GLY A CA 1
ATOM 543 C C . GLY A 1 84 ? 17.651 15.257 -41.017 1.00 85.75 84 GLY A C 1
ATOM 544 O O . GLY A 1 84 ? 18.636 15.244 -40.289 1.00 85.75 84 GLY A O 1
ATOM 545 N N . GLY A 1 85 ? 16.761 14.265 -41.044 1.00 86.19 85 GLY A N 1
ATOM 546 C CA . GLY A 1 85 ? 16.865 13.070 -40.203 1.00 86.19 85 GLY A CA 1
ATOM 547 C C . GLY A 1 85 ? 17.650 11.920 -40.839 1.00 86.19 85 GLY A C 1
ATOM 548 O O . GLY A 1 85 ? 17.950 11.923 -42.035 1.00 86.19 85 GLY A O 1
ATOM 549 N N . MET A 1 86 ? 17.933 10.905 -40.023 1.00 92.62 86 MET A N 1
ATOM 550 C CA . MET A 1 86 ? 18.393 9.589 -40.461 1.00 92.62 86 MET A CA 1
ATOM 551 C C . MET A 1 86 ? 17.255 8.588 -40.266 1.00 92.62 86 MET A C 1
ATOM 553 O O . MET A 1 86 ? 16.733 8.460 -39.164 1.00 92.62 86 MET A O 1
ATOM 557 N N . THR A 1 87 ? 16.884 7.876 -41.325 1.00 91.75 87 THR A N 1
ATOM 558 C CA . THR A 1 87 ? 15.920 6.772 -41.253 1.00 91.75 87 THR A CA 1
ATOM 559 C C . THR A 1 87 ? 16.672 5.452 -41.352 1.00 91.75 87 THR A C 1
ATOM 561 O O . THR A 1 87 ? 17.487 5.279 -42.258 1.00 91.75 87 THR A O 1
ATOM 564 N N . ILE A 1 88 ? 16.380 4.527 -40.438 1.00 92.00 88 ILE A N 1
ATOM 565 C CA . ILE A 1 88 ? 16.800 3.127 -40.506 1.00 92.00 88 ILE A CA 1
ATOM 566 C C . ILE A 1 88 ? 15.513 2.313 -40.596 1.00 92.00 88 ILE A C 1
ATOM 568 O O . ILE A 1 88 ? 14.729 2.307 -39.654 1.00 92.00 88 ILE A O 1
ATOM 572 N N . ASP A 1 89 ? 15.277 1.705 -41.755 1.00 92.12 89 ASP A N 1
ATOM 573 C CA . ASP A 1 89 ? 14.069 0.936 -42.054 1.00 92.12 89 ASP A CA 1
ATOM 574 C C . ASP A 1 89 ? 14.459 -0.529 -42.276 1.00 92.12 89 ASP A C 1
ATOM 576 O O . ASP A 1 89 ? 15.300 -0.831 -43.131 1.00 92.12 89 ASP A O 1
ATOM 580 N N . THR A 1 90 ? 13.897 -1.427 -41.471 1.00 90.50 90 THR A N 1
ATOM 581 C CA . THR A 1 90 ? 14.161 -2.868 -41.513 1.00 90.50 90 THR A CA 1
ATOM 582 C C . THR A 1 90 ? 12.837 -3.623 -41.552 1.00 90.50 90 THR A C 1
ATOM 584 O O . THR A 1 90 ? 11.901 -3.294 -40.832 1.00 90.50 90 THR A O 1
ATOM 587 N N . ALA A 1 91 ? 12.749 -4.650 -42.404 1.00 86.50 91 ALA A N 1
ATOM 588 C CA . ALA A 1 91 ? 11.565 -5.513 -42.464 1.00 86.50 91 ALA A CA 1
ATOM 589 C C . ALA A 1 91 ? 11.487 -6.490 -41.276 1.00 86.50 91 ALA A C 1
ATOM 591 O O . ALA A 1 91 ? 10.393 -6.871 -40.870 1.00 86.50 91 ALA A O 1
ATOM 592 N N . ASP A 1 92 ? 12.651 -6.865 -40.742 1.00 89.00 92 ASP A N 1
ATOM 593 C CA . ASP A 1 92 ? 12.828 -7.694 -39.551 1.00 89.00 92 ASP A CA 1
ATOM 594 C C . ASP A 1 92 ? 13.461 -6.846 -38.424 1.00 89.00 92 ASP A C 1
ATOM 596 O O . ASP A 1 92 ? 13.414 -5.611 -38.448 1.00 89.00 92 ASP A O 1
ATOM 600 N N . ASP A 1 93 ? 14.085 -7.499 -37.444 1.00 88.00 93 ASP A N 1
ATOM 601 C CA . ASP A 1 93 ? 14.688 -6.857 -36.277 1.00 88.00 93 ASP A CA 1
ATOM 602 C C . ASP A 1 93 ? 15.824 -5.880 -36.634 1.00 88.00 93 ASP A C 1
ATOM 604 O O . ASP A 1 93 ? 16.748 -6.198 -37.391 1.00 88.00 93 ASP A O 1
ATOM 608 N N . LEU A 1 94 ? 15.818 -4.712 -35.986 1.00 91.00 94 LEU A N 1
ATOM 609 C CA . LEU A 1 94 ? 16.977 -3.827 -35.909 1.00 91.00 94 LEU A CA 1
ATOM 610 C C . LEU A 1 94 ? 17.751 -4.109 -34.616 1.00 91.00 94 LEU A C 1
ATOM 612 O O . LEU A 1 94 ? 17.338 -3.712 -33.529 1.00 91.00 94 LEU A O 1
ATOM 616 N N . ALA A 1 95 ? 18.906 -4.762 -34.733 1.00 89.00 95 ALA A N 1
ATOM 617 C CA . ALA A 1 95 ? 19.810 -4.969 -33.607 1.00 89.00 95 ALA A CA 1
ATOM 618 C C . ALA A 1 95 ? 20.817 -3.812 -33.494 1.00 89.00 95 ALA A C 1
ATOM 620 O O . ALA A 1 95 ? 21.701 -3.663 -34.340 1.00 89.00 95 ALA A O 1
ATOM 621 N N . LEU A 1 96 ? 20.716 -3.021 -32.423 1.00 90.81 96 LEU A N 1
ATOM 622 C CA . LEU A 1 96 ? 21.737 -2.051 -32.025 1.00 90.81 96 LEU A CA 1
ATOM 623 C C . LEU A 1 96 ? 22.477 -2.581 -30.795 1.00 90.81 96 LEU A C 1
ATOM 625 O O . LEU A 1 96 ? 21.878 -2.794 -29.745 1.00 90.81 96 LEU A O 1
ATOM 629 N N . THR A 1 97 ? 23.780 -2.820 -30.925 1.00 86.50 97 THR A N 1
ATOM 630 C CA . THR A 1 97 ? 24.593 -3.424 -29.861 1.00 86.50 97 THR A CA 1
ATOM 631 C C . THR A 1 97 ? 25.841 -2.595 -29.606 1.00 86.50 97 THR A C 1
ATOM 633 O O . THR A 1 97 ? 26.622 -2.342 -30.522 1.00 86.50 97 THR A O 1
ATOM 636 N N . VAL A 1 98 ? 26.055 -2.225 -28.343 1.00 84.81 98 VAL A N 1
ATOM 637 C CA . VAL A 1 98 ? 27.324 -1.677 -27.856 1.00 84.81 98 VAL A CA 1
ATOM 638 C C . VAL A 1 98 ? 28.073 -2.801 -27.144 1.00 84.81 98 VAL A C 1
ATOM 640 O O . VAL A 1 98 ? 27.653 -3.263 -26.086 1.00 84.81 98 VAL A O 1
ATOM 643 N N . ASN A 1 99 ? 29.179 -3.265 -27.730 1.00 82.25 99 ASN A N 1
ATOM 644 C CA . ASN A 1 99 ? 30.067 -4.247 -27.100 1.00 82.25 99 ASN A CA 1
ATOM 645 C C . ASN A 1 99 ? 30.996 -3.536 -26.109 1.00 82.25 99 ASN A C 1
ATOM 647 O O . ASN A 1 99 ? 32.175 -3.337 -26.398 1.00 82.25 99 ASN A O 1
ATOM 651 N N . SER A 1 100 ? 30.425 -3.138 -24.973 1.00 76.06 100 SER A N 1
ATOM 652 C CA . SER A 1 100 ? 31.127 -2.434 -23.903 1.00 76.06 100 SER A CA 1
ATOM 653 C C . SER A 1 100 ? 32.244 -3.310 -23.319 1.00 76.06 100 SER A C 1
ATOM 655 O O . SER A 1 100 ? 31.982 -4.394 -22.794 1.00 76.06 100 SER A O 1
ATOM 657 N N . SER A 1 101 ? 33.502 -2.888 -23.456 1.00 75.81 101 SER A N 1
ATOM 658 C CA . SER A 1 101 ? 34.679 -3.628 -22.960 1.00 75.81 101 SER A CA 1
ATOM 659 C C . SER A 1 101 ? 35.319 -2.993 -21.722 1.00 75.81 101 SER A C 1
ATOM 661 O O . SER A 1 101 ? 36.174 -3.608 -21.076 1.00 75.81 101 SER A O 1
ATOM 663 N N . THR A 1 102 ? 34.897 -1.774 -21.377 1.00 76.25 102 THR A N 1
ATOM 664 C CA . THR A 1 102 ? 35.375 -0.995 -20.230 1.00 76.25 102 THR A CA 1
ATOM 665 C C . THR A 1 102 ? 34.229 -0.216 -19.573 1.00 76.25 102 THR A C 1
ATOM 667 O O . THR A 1 102 ? 33.159 -0.052 -20.153 1.00 76.25 102 THR A O 1
ATOM 670 N N . ALA A 1 103 ? 34.425 0.251 -18.336 1.00 72.31 103 ALA A N 1
ATOM 671 C CA . ALA A 1 103 ? 33.411 1.031 -17.625 1.00 72.31 103 ALA A CA 1
ATOM 672 C C . ALA A 1 103 ? 33.132 2.374 -18.332 1.00 72.31 103 ALA A C 1
ATOM 674 O O . ALA A 1 103 ? 34.073 3.103 -18.646 1.00 72.31 103 ALA A O 1
ATOM 675 N N . GLY A 1 104 ? 31.849 2.713 -18.518 1.00 67.19 104 GLY A N 1
ATOM 676 C CA . GLY A 1 104 ? 31.398 3.977 -19.120 1.00 67.19 104 GLY A CA 1
ATOM 677 C C . GLY A 1 104 ? 31.208 3.956 -20.642 1.00 67.19 104 GLY A C 1
ATOM 678 O O . GLY A 1 104 ? 30.981 5.006 -21.238 1.00 67.19 104 GLY A O 1
ATOM 679 N N . GLU A 1 105 ? 31.327 2.794 -21.290 1.00 79.38 105 GLU A N 1
ATOM 680 C CA . GLU A 1 105 ? 30.877 2.615 -22.675 1.00 79.38 105 GLU A CA 1
ATOM 681 C C . GLU A 1 105 ? 29.373 2.303 -22.686 1.00 79.38 105 GLU A C 1
ATOM 683 O O . GLU A 1 105 ? 28.972 1.191 -22.333 1.00 79.38 105 GLU A O 1
ATOM 688 N N . ASP A 1 106 ? 28.570 3.276 -23.127 1.00 80.81 106 ASP A N 1
ATOM 689 C CA . ASP A 1 106 ? 27.106 3.230 -23.090 1.00 80.81 106 ASP A CA 1
ATOM 690 C C . ASP A 1 106 ? 26.482 3.375 -24.486 1.00 80.81 106 ASP A C 1
ATOM 692 O O . ASP A 1 106 ? 27.058 3.972 -25.403 1.00 80.81 106 ASP A O 1
ATOM 696 N N . LEU A 1 107 ? 25.250 2.883 -24.637 1.00 86.94 107 LEU A N 1
ATOM 697 C CA . LEU A 1 107 ? 24.371 3.316 -25.718 1.00 86.94 107 LEU A 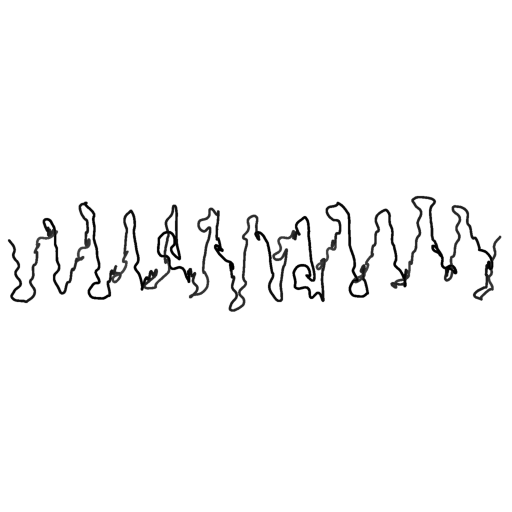CA 1
ATOM 698 C C . LEU A 1 107 ? 23.676 4.615 -25.294 1.00 86.94 107 LEU A C 1
ATOM 700 O O . LEU A 1 107 ? 22.792 4.599 -24.441 1.00 86.94 107 LEU A O 1
ATOM 704 N N . ILE A 1 108 ? 24.053 5.733 -25.910 1.00 82.75 108 ILE A N 1
ATOM 705 C CA . ILE A 1 108 ? 23.459 7.041 -25.622 1.00 82.75 108 ILE A CA 1
ATOM 706 C C . ILE A 1 108 ? 22.411 7.362 -26.688 1.00 82.75 108 ILE A C 1
ATOM 708 O O . ILE A 1 108 ? 22.749 7.591 -27.850 1.00 82.75 108 ILE A O 1
ATOM 712 N N . LEU A 1 109 ? 21.141 7.420 -26.284 1.00 87.12 109 LEU A N 1
ATOM 713 C CA . LEU A 1 109 ? 20.077 8.064 -27.052 1.00 87.12 109 LEU A CA 1
ATOM 714 C C . LEU A 1 109 ? 19.820 9.422 -26.404 1.00 87.12 109 LEU A C 1
ATOM 716 O O . LEU A 1 109 ? 19.347 9.487 -25.274 1.00 87.12 109 LEU A O 1
ATOM 720 N N . ALA A 1 110 ? 20.164 10.497 -27.105 1.00 82.12 110 ALA A N 1
ATOM 721 C CA . ALA A 1 110 ? 19.991 11.861 -26.627 1.00 82.12 110 ALA A CA 1
ATOM 722 C C . ALA A 1 110 ? 19.257 12.694 -27.677 1.00 82.12 110 ALA A C 1
ATOM 724 O O . ALA A 1 110 ? 19.471 12.520 -28.879 1.00 82.12 110 ALA A O 1
ATOM 725 N N . VAL A 1 111 ? 18.421 13.614 -27.208 1.00 79.75 111 VAL A N 1
ATOM 726 C CA . VAL A 1 111 ? 17.805 14.657 -28.029 1.00 79.75 111 VAL A CA 1
ATOM 727 C C . VAL A 1 111 ? 18.236 15.997 -27.441 1.00 79.75 111 VAL A C 1
ATOM 729 O O . VAL A 1 111 ? 18.146 16.192 -26.232 1.00 79.75 111 VAL A O 1
ATOM 732 N N . ASP A 1 112 ? 18.741 16.884 -28.292 1.00 73.75 112 ASP A N 1
ATOM 733 C CA . ASP A 1 112 ? 19.112 18.263 -27.962 1.00 73.75 112 ASP A CA 1
ATOM 734 C C . ASP A 1 112 ? 18.156 19.191 -28.729 1.00 73.75 112 ASP A C 1
ATOM 736 O O . ASP A 1 112 ? 17.999 19.025 -29.943 1.00 73.75 112 ASP A O 1
ATOM 740 N N . GLY A 1 113 ? 17.456 20.098 -28.042 1.00 65.56 113 GLY A N 1
ATOM 741 C CA . GLY A 1 113 ? 16.442 20.967 -28.655 1.00 65.56 113 GLY A CA 1
ATOM 742 C C . GLY A 1 113 ? 15.428 21.585 -27.679 1.00 65.56 113 GLY A C 1
ATOM 743 O O . GLY A 1 113 ? 15.418 21.265 -26.494 1.00 65.56 113 GLY A O 1
ATOM 744 N N . ASP A 1 114 ? 14.612 22.498 -28.213 1.00 69.31 114 ASP A N 1
ATOM 745 C CA . ASP A 1 114 ? 13.567 23.323 -27.578 1.00 69.31 114 ASP A CA 1
ATOM 746 C C . ASP A 1 114 ? 12.400 22.492 -26.964 1.00 69.31 114 ASP A C 1
ATOM 748 O O . ASP A 1 114 ? 12.393 21.269 -27.089 1.00 69.31 114 ASP A O 1
ATOM 752 N N . ASP A 1 115 ? 11.403 23.167 -26.355 1.00 56.84 115 ASP A N 1
ATOM 753 C CA . ASP A 1 115 ? 10.319 22.697 -25.443 1.00 56.84 115 ASP A CA 1
ATOM 754 C C . ASP A 1 115 ? 9.612 21.332 -25.702 1.00 56.84 115 ASP A C 1
ATOM 756 O O . ASP A 1 115 ? 8.948 20.839 -24.795 1.00 56.84 115 ASP A O 1
ATOM 760 N N . ASP A 1 116 ? 9.780 20.671 -26.854 1.00 64.19 116 ASP A N 1
ATOM 761 C CA . ASP A 1 116 ? 9.095 19.415 -27.226 1.00 64.19 116 ASP A CA 1
ATOM 762 C C . ASP A 1 116 ? 10.041 18.267 -27.653 1.00 64.19 116 ASP A C 1
ATOM 764 O O . ASP A 1 116 ? 9.604 17.253 -28.213 1.00 64.19 116 ASP A O 1
ATOM 768 N N . ALA A 1 117 ? 11.351 18.395 -27.430 1.00 72.94 117 ALA A N 1
ATOM 769 C CA . ALA A 1 117 ? 12.318 17.329 -27.690 1.00 72.94 117 ALA A CA 1
ATOM 770 C C . ALA A 1 117 ? 12.051 16.094 -26.806 1.00 72.94 117 ALA A C 1
ATOM 772 O O . ALA A 1 117 ? 12.166 16.152 -25.584 1.00 72.94 117 ALA A O 1
ATOM 773 N N . HIS A 1 118 ? 11.731 14.950 -27.415 1.00 78.25 118 HIS A N 1
ATOM 774 C CA . HIS A 1 118 ? 11.469 13.713 -26.679 1.00 78.25 118 HIS A CA 1
ATOM 775 C C . HIS A 1 118 ? 12.024 12.481 -27.396 1.00 78.25 118 HIS A C 1
ATOM 777 O O . HIS A 1 118 ? 12.098 12.417 -28.624 1.00 78.25 118 HIS A O 1
ATOM 783 N N . ILE A 1 119 ? 12.393 11.473 -26.605 1.00 86.00 119 ILE A N 1
ATOM 784 C CA . ILE A 1 119 ? 12.665 10.124 -27.096 1.00 86.00 119 ILE A CA 1
ATOM 785 C C . ILE A 1 119 ? 11.347 9.358 -26.995 1.00 86.00 119 ILE A C 1
ATOM 787 O O . ILE A 1 119 ? 10.920 8.990 -25.903 1.00 86.00 119 ILE A O 1
ATOM 791 N N . LEU A 1 120 ? 10.678 9.148 -28.128 1.00 81.12 120 LEU A N 1
ATOM 792 C CA . LEU A 1 120 ? 9.442 8.373 -28.175 1.00 81.12 120 LEU A CA 1
ATOM 793 C C . LEU A 1 120 ? 9.754 6.886 -28.370 1.00 81.12 120 LEU A C 1
ATOM 795 O O . LEU A 1 120 ? 10.196 6.482 -29.443 1.00 81.12 120 LEU A O 1
ATOM 799 N N . LEU A 1 121 ? 9.478 6.064 -27.358 1.00 83.62 121 LEU A N 1
ATOM 800 C CA . LEU A 1 121 ? 9.490 4.607 -27.484 1.00 83.62 121 LEU A CA 1
ATOM 801 C C . LEU A 1 121 ? 8.038 4.139 -27.588 1.00 83.62 121 LEU A C 1
ATOM 803 O O . LEU A 1 121 ? 7.282 4.231 -26.624 1.00 83.62 121 LEU A O 1
ATOM 807 N N . THR A 1 122 ? 7.639 3.662 -28.765 1.00 77.00 122 THR A N 1
ATOM 808 C CA . THR A 1 122 ? 6.296 3.118 -29.023 1.00 77.00 122 THR A CA 1
ATOM 809 C C . THR A 1 122 ? 6.408 1.694 -29.538 1.00 77.00 122 THR A C 1
ATOM 811 O O . THR A 1 122 ? 7.395 1.325 -30.172 1.00 77.00 122 THR A O 1
ATOM 814 N N . SER A 1 123 ? 5.405 0.878 -29.235 1.00 78.12 123 SER A N 1
ATOM 815 C CA . SER A 1 123 ? 5.309 -0.485 -29.740 1.00 78.12 123 SER A CA 1
ATOM 816 C C . SER A 1 123 ? 3.840 -0.863 -29.864 1.00 78.12 123 SER A C 1
ATOM 818 O O . SER A 1 123 ? 3.132 -0.962 -28.863 1.00 78.12 123 SER A O 1
ATOM 820 N N . ASP A 1 124 ? 3.401 -1.091 -31.102 1.00 75.12 124 ASP A N 1
ATOM 821 C CA . ASP A 1 124 ? 2.044 -1.542 -31.442 1.00 75.12 124 ASP A CA 1
ATOM 822 C C . ASP A 1 124 ? 1.912 -3.079 -31.356 1.00 75.12 124 ASP A C 1
ATOM 824 O O . ASP A 1 124 ? 0.960 -3.677 -31.866 1.00 75.12 124 ASP A O 1
ATOM 828 N N . GLY A 1 125 ? 2.899 -3.748 -30.748 1.00 67.12 125 GLY A N 1
ATOM 829 C CA . GLY A 1 125 ? 2.918 -5.196 -30.586 1.00 67.12 125 GLY A CA 1
ATOM 830 C C . GLY A 1 125 ? 1.767 -5.701 -29.710 1.00 67.12 125 GLY A C 1
ATOM 831 O O . GLY A 1 125 ? 1.361 -5.062 -28.746 1.00 67.12 125 GLY A O 1
ATOM 832 N N . THR A 1 126 ? 1.248 -6.892 -30.010 1.00 67.12 126 THR A N 1
ATOM 833 C CA . THR A 1 126 ? 0.160 -7.530 -29.242 1.00 67.12 126 THR A CA 1
ATOM 834 C C . THR A 1 126 ? 0.665 -8.508 -28.168 1.00 67.12 126 THR A C 1
ATOM 836 O O . THR A 1 126 ? -0.112 -9.308 -27.645 1.00 67.12 126 THR A O 1
ATOM 839 N N . SER A 1 127 ? 1.974 -8.529 -27.896 1.00 69.56 127 SER A N 1
ATOM 840 C CA . SER A 1 127 ? 2.627 -9.401 -26.908 1.00 69.56 127 SER A CA 1
ATOM 841 C C . SER A 1 127 ? 2.594 -8.803 -25.496 1.00 69.56 127 SER A C 1
ATOM 843 O O . SER A 1 127 ? 2.357 -7.617 -25.314 1.00 69.56 127 SER A O 1
ATOM 845 N N . ILE A 1 128 ? 2.860 -9.630 -24.476 1.00 56.06 128 ILE A N 1
ATOM 846 C CA . ILE A 1 128 ? 2.816 -9.237 -23.051 1.00 56.06 128 ILE A CA 1
ATOM 847 C C . ILE A 1 128 ? 3.847 -8.141 -22.711 1.00 56.06 128 ILE A C 1
ATOM 849 O O . ILE A 1 128 ? 3.592 -7.306 -21.849 1.00 56.06 128 ILE A O 1
ATOM 853 N N . ASN A 1 129 ? 4.992 -8.123 -23.400 1.00 64.75 129 ASN A N 1
ATOM 854 C CA . ASN A 1 129 ? 6.055 -7.135 -23.222 1.00 64.75 129 ASN A CA 1
ATOM 855 C C . ASN A 1 129 ? 6.320 -6.448 -24.563 1.00 64.75 129 ASN A C 1
ATOM 857 O O . ASN A 1 129 ? 6.976 -7.014 -25.436 1.00 64.75 129 ASN A O 1
ATOM 861 N N . THR A 1 130 ? 5.765 -5.255 -24.745 1.00 64.38 130 THR A N 1
ATOM 862 C CA . THR A 1 130 ? 5.910 -4.465 -25.977 1.00 64.38 130 THR A CA 1
ATOM 863 C C . THR A 1 130 ? 7.147 -3.567 -25.937 1.00 64.38 130 THR A C 1
ATOM 865 O O . THR A 1 130 ? 7.762 -3.329 -26.974 1.00 64.38 130 THR A O 1
ATOM 868 N N . ILE A 1 131 ? 7.544 -3.130 -24.736 1.00 82.94 131 ILE A N 1
ATOM 869 C CA . ILE A 1 131 ? 8.790 -2.422 -24.417 1.00 82.94 131 ILE A CA 1
ATOM 870 C C . ILE A 1 131 ? 9.334 -3.052 -23.133 1.00 82.94 131 ILE A C 1
ATOM 872 O O . ILE A 1 131 ? 8.599 -3.185 -22.155 1.00 82.94 131 ILE A O 1
ATOM 876 N N . SER A 1 132 ? 10.601 -3.469 -23.130 1.00 80.56 132 SER A N 1
ATOM 877 C CA . SER A 1 132 ? 11.209 -4.130 -21.976 1.00 80.56 132 SER A CA 1
ATOM 878 C C . SER A 1 132 ? 12.576 -3.540 -21.673 1.00 80.56 132 SER A C 1
ATOM 880 O O . SER A 1 132 ? 13.453 -3.519 -22.532 1.00 80.56 132 SER A O 1
ATOM 882 N N . LEU A 1 133 ? 12.755 -3.090 -20.435 1.00 84.25 133 LEU A N 1
ATOM 883 C CA . LEU A 1 133 ? 14.038 -2.675 -19.887 1.00 84.25 133 LEU A CA 1
ATOM 884 C C . LEU A 1 133 ? 14.427 -3.763 -18.889 1.00 84.25 133 LEU A C 1
ATOM 886 O O . LEU A 1 133 ? 13.708 -3.983 -17.918 1.00 84.25 133 LEU A O 1
ATOM 890 N N . LEU A 1 134 ? 15.500 -4.501 -19.167 1.00 76.81 134 LEU A N 1
ATOM 891 C CA . LEU A 1 134 ? 16.006 -5.537 -18.271 1.00 76.81 134 LEU A CA 1
ATOM 892 C C . LEU A 1 134 ? 17.477 -5.283 -17.995 1.00 76.81 134 LEU A C 1
ATOM 894 O O . LEU A 1 134 ? 18.255 -5.024 -18.912 1.00 76.81 134 LEU A O 1
ATOM 898 N N . GLU A 1 135 ? 17.854 -5.448 -16.739 1.00 74.50 135 GLU A N 1
ATOM 899 C CA . GLU A 1 135 ? 19.244 -5.551 -16.338 1.00 74.50 135 GLU A CA 1
ATOM 900 C C . GLU A 1 135 ? 19.567 -7.038 -16.134 1.00 74.50 135 GLU A C 1
ATOM 902 O O . GLU A 1 135 ? 18.875 -7.741 -15.402 1.00 74.50 135 GLU A O 1
ATOM 907 N N . SER A 1 136 ? 20.563 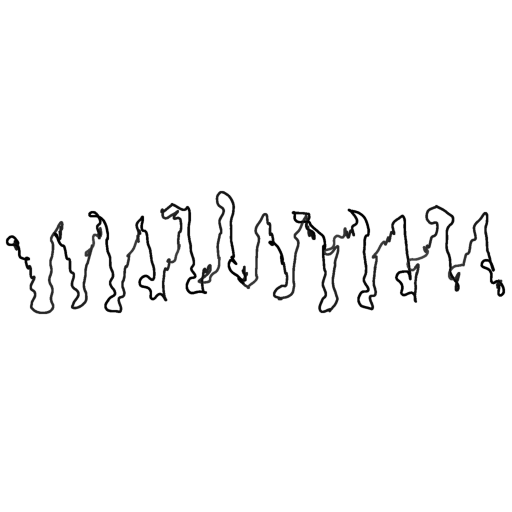-7.556 -16.857 1.00 67.81 136 SER A N 1
ATOM 908 C CA . SER A 1 136 ? 20.970 -8.971 -16.795 1.00 67.81 136 SER A CA 1
ATOM 909 C C . SER A 1 136 ? 22.355 -9.164 -16.164 1.00 67.81 136 SER A C 1
ATOM 911 O O . SER A 1 136 ? 22.931 -10.250 -16.259 1.00 67.81 136 SER A O 1
ATOM 913 N N . GLY A 1 137 ? 22.932 -8.097 -15.602 1.00 62.66 137 GLY A N 1
ATOM 914 C CA . GLY A 1 137 ? 24.249 -8.100 -14.977 1.00 62.66 137 GLY A CA 1
ATOM 915 C C . GLY A 1 137 ? 24.198 -8.663 -13.558 1.00 62.66 137 GLY A C 1
ATOM 916 O O . GLY A 1 137 ? 23.263 -8.438 -12.809 1.00 62.66 137 GLY A O 1
ATOM 917 N N . ILE A 1 138 ? 25.227 -9.407 -13.157 1.00 52.94 138 ILE A N 1
ATOM 918 C CA . ILE A 1 138 ? 25.382 -9.950 -11.791 1.00 52.94 138 ILE A CA 1
ATOM 919 C C . ILE A 1 138 ? 26.109 -8.966 -10.851 1.00 52.94 138 ILE A C 1
ATOM 921 O O . ILE A 1 138 ? 26.835 -9.379 -9.945 1.00 52.94 138 ILE A O 1
ATOM 925 N N . GLY A 1 139 ? 26.009 -7.661 -11.118 1.00 55.44 139 GLY A N 1
ATOM 926 C CA . GLY A 1 139 ? 26.736 -6.624 -10.385 1.00 55.44 139 GLY A CA 1
ATOM 927 C C . GLY A 1 139 ? 26.054 -6.258 -9.067 1.00 55.44 139 GLY A C 1
ATOM 928 O O . GLY A 1 139 ? 24.835 -6.230 -8.976 1.00 55.44 139 GLY A O 1
ATOM 929 N N . THR A 1 140 ? 26.832 -5.905 -8.043 1.00 51.22 140 THR A N 1
ATOM 930 C CA . THR A 1 140 ? 26.349 -5.498 -6.706 1.00 51.22 140 THR A CA 1
ATOM 931 C C . THR A 1 140 ? 25.662 -4.117 -6.676 1.00 51.22 140 THR A C 1
ATOM 933 O O . THR A 1 140 ? 25.665 -3.459 -5.641 1.00 51.22 140 THR A O 1
ATOM 936 N N . GLY A 1 141 ? 25.149 -3.632 -7.809 1.00 55.44 141 GLY A N 1
ATOM 937 C CA . GLY A 1 141 ? 24.595 -2.283 -7.981 1.00 55.44 141 GLY A CA 1
ATOM 938 C C . GLY A 1 141 ? 23.818 -2.106 -9.286 1.00 55.44 141 GLY A C 1
ATOM 939 O O . GLY A 1 141 ? 23.778 -1.005 -9.830 1.00 55.44 141 GLY A O 1
ATOM 940 N N . GLY A 1 142 ? 23.283 -3.201 -9.824 1.00 60.16 142 GLY A N 1
ATOM 941 C CA . GLY A 1 142 ? 22.423 -3.191 -10.998 1.00 60.16 142 GLY A CA 1
ATOM 942 C C . GLY A 1 142 ? 21.049 -2.581 -10.706 1.00 60.16 142 GLY A C 1
ATOM 943 O O . GLY A 1 142 ? 20.540 -2.701 -9.593 1.00 60.16 142 GLY A O 1
ATOM 944 N N . GLY A 1 143 ? 20.468 -1.874 -11.678 1.00 67.25 143 GLY A N 1
ATOM 945 C CA . GLY A 1 143 ? 19.156 -1.249 -11.528 1.00 67.25 143 GLY A CA 1
ATOM 946 C C . GLY A 1 143 ? 18.716 -0.468 -12.763 1.00 67.25 143 GLY A C 1
ATOM 947 O O . GLY A 1 143 ? 19.529 -0.073 -13.599 1.00 67.25 143 GLY A O 1
ATOM 948 N N . ILE A 1 144 ? 17.409 -0.233 -12.874 1.00 82.88 144 ILE A N 1
ATOM 949 C CA . ILE A 1 144 ? 16.821 0.647 -13.889 1.00 82.88 144 ILE A CA 1
ATOM 950 C C . ILE A 1 144 ? 16.502 1.967 -13.195 1.00 82.88 144 ILE A C 1
ATOM 952 O O . ILE A 1 144 ? 15.517 2.071 -12.468 1.00 82.88 144 ILE A O 1
ATOM 956 N N . LEU A 1 145 ? 17.349 2.974 -13.398 1.00 78.31 145 LEU A N 1
ATOM 957 C CA . LEU A 1 145 ? 17.116 4.307 -12.855 1.00 78.31 145 LEU A CA 1
ATOM 958 C C . LEU A 1 145 ? 16.233 5.114 -13.811 1.00 78.31 145 LEU A C 1
ATOM 960 O O . LEU A 1 145 ? 16.648 5.442 -14.921 1.00 78.31 145 LEU A O 1
ATOM 964 N N . ILE A 1 146 ? 15.041 5.488 -13.349 1.00 85.06 146 ILE A N 1
ATOM 965 C CA . ILE A 1 146 ? 14.187 6.483 -14.002 1.00 85.06 146 ILE A CA 1
ATOM 966 C C . ILE A 1 146 ? 14.257 7.747 -13.146 1.00 85.06 146 ILE A C 1
ATOM 968 O O . ILE A 1 146 ? 13.749 7.771 -12.029 1.00 85.06 146 ILE A O 1
ATOM 972 N N . HIS A 1 147 ? 14.932 8.786 -13.640 1.00 79.31 147 HIS A N 1
ATOM 973 C CA . HIS A 1 147 ? 15.193 10.001 -12.871 1.00 79.31 147 HIS A CA 1
ATOM 974 C C . HIS A 1 147 ? 14.828 11.257 -13.663 1.00 79.31 147 HIS A C 1
ATOM 976 O O . HIS A 1 147 ? 15.356 11.492 -14.748 1.00 79.31 147 HIS A O 1
ATOM 982 N N . ALA A 1 148 ? 13.968 12.091 -13.082 1.00 77.38 148 ALA A N 1
ATOM 983 C CA . ALA A 1 148 ? 13.627 13.411 -13.598 1.00 77.38 148 ALA A CA 1
ATOM 984 C C . ALA A 1 148 ? 14.248 14.494 -12.699 1.00 77.38 148 ALA A C 1
ATOM 986 O O . ALA A 1 148 ? 13.672 14.873 -11.683 1.00 77.38 148 ALA A O 1
ATOM 987 N N . ALA A 1 149 ? 15.428 14.999 -13.072 1.00 74.38 149 ALA A N 1
ATOM 988 C CA . ALA A 1 149 ? 16.227 15.897 -12.225 1.00 74.38 149 ALA A CA 1
ATOM 989 C C . ALA A 1 149 ? 15.596 17.281 -11.971 1.00 74.38 149 ALA A C 1
ATOM 991 O O . ALA A 1 149 ? 15.909 17.931 -10.976 1.00 74.38 149 ALA A O 1
ATOM 992 N N . THR A 1 150 ? 14.741 17.757 -12.881 1.00 74.19 150 THR A N 1
ATOM 993 C CA . THR A 1 150 ? 14.187 19.126 -12.866 1.00 74.19 150 THR A CA 1
ATOM 994 C C . THR A 1 150 ? 12.670 19.173 -13.035 1.00 74.19 150 THR A C 1
ATOM 996 O O . THR A 1 150 ? 12.114 20.251 -13.240 1.00 74.19 150 THR A O 1
ATOM 999 N N . GLY A 1 151 ? 11.985 18.027 -12.984 1.00 68.06 151 GLY A N 1
ATOM 1000 C CA . GLY A 1 151 ? 10.532 17.986 -13.118 1.00 68.06 151 GLY A CA 1
ATOM 1001 C C . GLY A 1 151 ? 9.860 18.654 -11.914 1.00 68.06 151 GLY A C 1
ATOM 1002 O O . GLY A 1 151 ? 10.081 18.251 -10.776 1.00 68.06 151 GLY A O 1
ATOM 1003 N N . ILE A 1 152 ? 9.048 19.682 -12.169 1.00 68.62 152 ILE A N 1
ATOM 1004 C CA . ILE A 1 152 ? 8.313 20.461 -11.150 1.00 68.62 152 ILE A CA 1
ATOM 1005 C C . ILE A 1 152 ? 6.835 20.055 -11.039 1.00 68.62 152 ILE A C 1
ATOM 1007 O O . ILE A 1 152 ? 6.032 20.756 -10.425 1.00 68.62 152 ILE A O 1
ATOM 1011 N N . GLY A 1 153 ? 6.456 18.966 -11.704 1.00 66.06 153 GLY A N 1
ATOM 1012 C CA . GLY A 1 153 ? 5.078 18.533 -11.838 1.00 66.06 153 GLY A CA 1
ATOM 1013 C C . GLY A 1 153 ? 4.513 17.982 -10.537 1.00 66.06 153 GLY A C 1
ATOM 1014 O O . GLY A 1 153 ? 4.815 16.853 -10.168 1.00 66.06 153 GLY A O 1
ATOM 1015 N N . ALA A 1 154 ? 3.705 18.791 -9.851 1.00 60.41 154 ALA A N 1
ATOM 1016 C CA . ALA A 1 154 ? 3.113 18.462 -8.551 1.00 60.41 154 ALA A CA 1
ATOM 1017 C C . ALA A 1 154 ? 1.587 18.246 -8.597 1.00 60.41 154 ALA A C 1
ATOM 1019 O O . ALA A 1 154 ? 0.965 18.100 -7.552 1.00 60.41 154 ALA A O 1
ATOM 1020 N N . ALA A 1 155 ? 0.970 18.276 -9.783 1.00 63.84 155 ALA A N 1
ATOM 1021 C CA . ALA A 1 155 ? -0.468 18.065 -9.956 1.00 63.84 155 ALA A CA 1
ATOM 1022 C C . ALA A 1 155 ? -0.764 16.706 -10.611 1.00 63.84 155 ALA A C 1
ATOM 1024 O O . ALA A 1 155 ? 0.101 16.120 -11.269 1.00 63.84 155 ALA A O 1
ATOM 1025 N N . ASP A 1 156 ? -2.001 16.232 -10.447 1.00 62.62 156 ASP A N 1
ATOM 1026 C CA . ASP A 1 156 ? -2.482 15.012 -11.096 1.00 62.62 156 ASP A CA 1
ATOM 1027 C C . ASP A 1 156 ? -2.280 15.088 -12.621 1.00 62.62 156 ASP A C 1
ATOM 1029 O O . ASP A 1 156 ? -2.534 16.112 -13.263 1.00 62.62 156 ASP A O 1
ATOM 1033 N N . GLY A 1 157 ? -1.756 14.006 -13.193 1.00 62.81 157 GLY A N 1
ATOM 1034 C CA . GLY A 1 157 ? -1.475 13.893 -14.623 1.00 62.81 157 GLY A CA 1
ATOM 1035 C C . GLY A 1 157 ? -0.268 14.678 -15.150 1.00 62.81 157 GLY A C 1
ATOM 1036 O O . GLY A 1 157 ? -0.070 14.700 -16.363 1.00 62.81 157 GLY A O 1
ATOM 1037 N N . VAL A 1 158 ? 0.527 15.324 -14.288 1.00 70.56 158 VAL A N 1
ATOM 1038 C CA . VAL A 1 158 ? 1.755 16.036 -14.700 1.00 70.56 158 VAL A CA 1
ATOM 1039 C C . VAL A 1 158 ? 2.983 15.654 -13.877 1.00 70.56 158 VAL A C 1
ATOM 1041 O O . VAL A 1 158 ? 3.964 16.387 -13.892 1.00 70.56 158 VAL A O 1
ATOM 1044 N N . ALA A 1 159 ? 2.948 14.533 -13.152 1.00 76.06 159 ALA A N 1
ATOM 1045 C CA . ALA A 1 159 ? 4.066 14.079 -12.329 1.00 76.06 159 ALA A CA 1
ATOM 1046 C C . ALA A 1 159 ? 5.371 13.959 -13.135 1.00 76.06 159 ALA A C 1
ATOM 1048 O O . ALA A 1 159 ? 5.376 13.541 -14.293 1.00 76.06 159 ALA A O 1
ATOM 1049 N N . SER A 1 160 ? 6.499 14.269 -12.492 1.00 80.88 160 SER A N 1
ATOM 1050 C CA . SER A 1 160 ? 7.832 14.203 -13.112 1.00 80.88 160 SER A CA 1
ATOM 1051 C C . SER A 1 160 ? 8.181 12.812 -13.657 1.00 80.88 160 SER A C 1
ATOM 1053 O O . SER A 1 160 ? 8.924 12.696 -14.629 1.00 80.88 160 SER A O 1
ATOM 1055 N N . VAL A 1 161 ? 7.632 11.763 -13.043 1.00 86.50 161 VAL A N 1
ATOM 1056 C CA . VAL A 1 161 ? 7.605 10.397 -13.569 1.00 86.50 161 VAL A CA 1
ATOM 1057 C C . VAL A 1 161 ? 6.172 9.900 -13.437 1.00 86.50 161 VAL A C 1
ATOM 1059 O O . VAL A 1 161 ? 5.639 9.843 -12.333 1.00 86.50 161 VAL A O 1
ATOM 1062 N N . GLN A 1 162 ? 5.546 9.549 -14.558 1.00 82.88 162 GLN A N 1
ATOM 1063 C CA . GLN A 1 162 ? 4.152 9.122 -14.597 1.00 82.88 162 GLN A CA 1
ATOM 1064 C C . GLN A 1 162 ? 4.034 7.740 -15.238 1.00 82.88 162 GLN A C 1
ATOM 1066 O O . GLN A 1 162 ? 4.516 7.508 -16.347 1.00 82.88 162 GLN A O 1
ATOM 1071 N N . LEU A 1 163 ? 3.353 6.826 -14.548 1.00 85.56 163 LEU A N 1
ATOM 1072 C CA . LEU A 1 163 ? 2.908 5.551 -15.103 1.00 85.56 163 LEU A CA 1
ATOM 1073 C C . LEU A 1 163 ? 1.388 5.627 -15.257 1.00 85.56 163 LEU A C 1
ATOM 1075 O O . LEU A 1 163 ? 0.681 6.051 -14.347 1.00 85.56 163 LEU A O 1
ATOM 1079 N N . THR A 1 164 ? 0.857 5.255 -16.419 1.00 83.12 164 THR A N 1
ATOM 1080 C CA . THR A 1 164 ? -0.584 5.338 -16.695 1.00 83.12 164 THR A CA 1
ATOM 1081 C C . THR A 1 164 ? -1.041 4.122 -17.485 1.00 83.12 164 THR A C 1
ATOM 1083 O O . THR A 1 164 ? -0.407 3.732 -18.462 1.00 83.12 164 THR A O 1
ATOM 1086 N N . SER A 1 165 ? -2.163 3.532 -17.069 1.00 82.81 165 SER A N 1
ATOM 1087 C CA . SER A 1 165 ? -2.844 2.451 -17.782 1.00 82.81 165 SER A CA 1
ATOM 1088 C C . SER A 1 165 ? -4.314 2.820 -17.956 1.00 82.81 165 SER A C 1
ATOM 1090 O O . SER A 1 165 ? -5.008 3.095 -16.983 1.00 82.81 165 SER A O 1
ATOM 1092 N N . THR A 1 166 ? -4.793 2.866 -19.200 1.00 82.75 166 THR A N 1
ATOM 1093 C CA . THR A 1 166 ? -6.171 3.285 -19.519 1.00 82.75 166 THR A CA 1
ATOM 1094 C C . THR A 1 166 ? -7.179 2.137 -19.475 1.00 82.75 166 THR A C 1
ATOM 1096 O O . THR A 1 166 ? -8.375 2.380 -19.332 1.00 82.75 166 THR A O 1
ATOM 1099 N N . ALA A 1 167 ? -6.717 0.890 -19.603 1.00 77.19 167 ALA A N 1
ATOM 1100 C CA . ALA A 1 167 ? -7.569 -0.299 -19.667 1.00 77.19 167 ALA A CA 1
ATOM 1101 C C . ALA A 1 167 ? -7.272 -1.344 -18.574 1.00 77.19 167 ALA A C 1
ATOM 1103 O O . ALA A 1 167 ? -8.098 -2.227 -18.349 1.00 77.19 167 ALA A O 1
ATOM 1104 N N . GLY A 1 168 ? -6.112 -1.272 -17.910 1.00 77.38 168 GLY A N 1
ATOM 1105 C CA . GLY A 1 168 ? -5.665 -2.254 -16.917 1.00 77.38 168 GLY A CA 1
ATOM 1106 C C . GLY A 1 168 ? -5.082 -1.610 -15.659 1.00 77.38 168 GLY A C 1
ATOM 1107 O O . GLY A 1 168 ? -5.189 -0.407 -15.456 1.00 77.38 168 GLY A O 1
ATOM 1108 N N . GLY A 1 169 ? -4.456 -2.425 -14.809 1.00 79.44 169 GLY A N 1
ATOM 1109 C CA . GLY A 1 169 ? -3.721 -1.944 -13.637 1.00 79.44 169 GLY A CA 1
ATOM 1110 C C . GLY A 1 169 ? -2.254 -1.633 -13.941 1.00 79.44 169 GLY A C 1
ATOM 1111 O O . GLY A 1 169 ? -1.735 -2.002 -14.996 1.00 79.44 169 GLY A O 1
ATOM 1112 N N . ILE A 1 170 ? -1.584 -0.995 -12.984 1.00 88.00 170 ILE A N 1
ATOM 1113 C CA . ILE A 1 170 ? -0.124 -0.869 -12.918 1.00 88.00 170 ILE A CA 1
ATOM 1114 C C . ILE A 1 170 ? 0.329 -1.789 -11.784 1.00 88.00 170 ILE A C 1
ATOM 1116 O O . ILE A 1 170 ? -0.120 -1.638 -10.652 1.00 88.00 170 ILE A O 1
ATOM 1120 N N . GLY A 1 171 ? 1.153 -2.788 -12.095 1.00 83.19 171 GLY A N 1
ATOM 1121 C CA . GLY A 1 171 ? 1.648 -3.747 -11.109 1.00 83.19 171 GLY A CA 1
ATOM 1122 C C . GLY A 1 171 ? 3.080 -3.432 -10.701 1.00 83.19 171 GLY A C 1
ATOM 1123 O O . GLY A 1 171 ? 3.943 -3.312 -11.567 1.00 83.19 171 GLY A O 1
ATOM 1124 N N . LEU A 1 172 ? 3.335 -3.372 -9.396 1.00 87.38 172 LEU A N 1
ATOM 1125 C CA . LEU A 1 172 ? 4.675 -3.379 -8.814 1.00 87.38 172 LEU A CA 1
ATOM 1126 C C . LEU A 1 172 ? 4.837 -4.701 -8.062 1.00 87.38 172 LEU A C 1
ATOM 1128 O O . LEU A 1 172 ? 3.998 -5.054 -7.235 1.00 87.38 172 LEU A O 1
ATOM 1132 N N . LYS A 1 173 ? 5.866 -5.479 -8.403 1.00 85.06 173 LYS A N 1
ATOM 1133 C CA . LYS A 1 173 ? 6.116 -6.789 -7.799 1.00 85.06 173 LYS A CA 1
ATOM 1134 C C . LYS A 1 173 ? 7.602 -6.975 -7.560 1.00 85.06 173 LYS A C 1
ATOM 1136 O O . LYS A 1 173 ? 8.375 -6.994 -8.514 1.00 85.06 173 LYS A O 1
ATOM 1141 N N . ALA A 1 174 ? 7.955 -7.238 -6.312 1.00 83.31 174 ALA A N 1
ATOM 1142 C CA . ALA A 1 174 ? 9.255 -7.760 -5.941 1.00 83.31 174 ALA A CA 1
ATOM 1143 C C . ALA A 1 174 ? 9.147 -9.258 -5.625 1.00 83.31 174 ALA A C 1
ATOM 1145 O O . ALA A 1 174 ? 8.108 -9.737 -5.173 1.00 83.31 174 ALA A O 1
ATOM 1146 N N . ALA A 1 175 ? 10.190 -10.017 -5.960 1.00 78.31 175 ALA A N 1
ATOM 1147 C CA . ALA A 1 175 ? 10.227 -11.475 -5.804 1.00 78.31 175 ALA A CA 1
ATOM 1148 C C . ALA A 1 175 ? 11.141 -11.937 -4.656 1.00 78.31 175 ALA A C 1
ATOM 1150 O O . ALA A 1 175 ? 11.377 -13.136 -4.523 1.00 78.31 175 ALA A O 1
ATOM 1151 N N . VAL A 1 176 ? 11.689 -10.991 -3.893 1.00 76.38 176 VAL A N 1
ATOM 1152 C CA . VAL A 1 176 ? 12.609 -11.231 -2.777 1.00 76.38 176 VAL A CA 1
ATOM 1153 C C . VAL A 1 176 ? 11.880 -11.041 -1.450 1.00 76.38 176 VAL A C 1
ATOM 1155 O O . VAL A 1 176 ? 10.983 -10.205 -1.364 1.00 76.38 176 VAL A O 1
ATOM 1158 N N . ASP A 1 177 ? 12.296 -11.790 -0.431 1.00 66.81 177 ASP A N 1
ATOM 1159 C CA . ASP A 1 177 ? 11.793 -11.687 0.947 1.00 66.81 177 ASP A CA 1
ATOM 1160 C C . ASP A 1 177 ? 12.593 -10.642 1.761 1.00 66.81 177 ASP A C 1
ATOM 1162 O O . ASP A 1 177 ? 12.875 -10.840 2.943 1.00 66.81 177 ASP A O 1
ATOM 1166 N N . ASP A 1 178 ? 13.028 -9.555 1.116 1.00 71.56 178 ASP A N 1
ATOM 1167 C CA . ASP A 1 178 ? 13.782 -8.476 1.766 1.00 71.56 178 ASP A CA 1
ATOM 1168 C C . ASP A 1 178 ? 12.830 -7.444 2.397 1.00 71.56 178 ASP A C 1
ATOM 1170 O O . ASP A 1 178 ? 11.686 -7.292 1.964 1.00 71.56 178 ASP A O 1
ATOM 1174 N N . THR A 1 179 ? 13.306 -6.717 3.414 1.00 62.59 179 THR A N 1
ATOM 1175 C CA . THR A 1 179 ? 12.509 -5.749 4.196 1.00 62.59 179 THR A CA 1
ATOM 1176 C C . THR A 1 179 ? 11.897 -4.628 3.357 1.00 62.59 179 THR A C 1
ATOM 1178 O O . THR A 1 179 ? 10.798 -4.186 3.671 1.00 62.59 179 THR A O 1
ATOM 1181 N N . ASP A 1 180 ? 12.557 -4.245 2.260 1.00 73.44 180 ASP A N 1
ATOM 1182 C CA . ASP A 1 180 ? 12.213 -3.078 1.435 1.00 73.44 180 ASP A CA 1
ATOM 1183 C C . ASP A 1 180 ? 12.048 -3.477 -0.038 1.00 73.44 180 ASP A C 1
ATOM 1185 O O . ASP A 1 180 ? 12.530 -2.827 -0.965 1.00 73.44 180 ASP A O 1
ATOM 1189 N N . ALA A 1 181 ? 11.399 -4.622 -0.268 1.00 79.69 181 ALA A N 1
ATOM 1190 C CA . ALA A 1 181 ? 11.240 -5.188 -1.605 1.00 79.69 181 ALA A CA 1
ATOM 1191 C C . ALA A 1 181 ? 10.544 -4.205 -2.577 1.00 79.69 181 ALA A C 1
ATOM 1193 O O . ALA A 1 181 ? 10.852 -4.180 -3.771 1.00 79.69 181 ALA A O 1
ATOM 1194 N N . ILE A 1 182 ? 9.628 -3.376 -2.060 1.00 87.44 182 ILE A N 1
ATOM 1195 C CA . ILE A 1 182 ? 9.080 -2.193 -2.733 1.00 87.44 182 ILE A CA 1
ATOM 1196 C C . ILE A 1 182 ? 9.165 -1.031 -1.744 1.00 87.44 182 ILE A C 1
ATOM 1198 O O . ILE A 1 182 ? 8.393 -0.984 -0.791 1.00 87.44 182 ILE A O 1
ATOM 1202 N N . ASP A 1 183 ? 10.086 -0.110 -1.996 1.00 85.31 183 ASP A N 1
ATOM 1203 C CA . ASP A 1 183 ? 10.280 1.103 -1.205 1.00 85.31 183 ASP A CA 1
ATOM 1204 C C . ASP A 1 183 ? 9.573 2.298 -1.870 1.00 85.31 183 ASP A C 1
ATOM 1206 O O . ASP A 1 183 ? 9.717 2.531 -3.077 1.00 85.31 183 ASP A O 1
ATOM 1210 N N . ILE A 1 184 ? 8.771 3.029 -1.093 1.00 87.88 184 ILE A N 1
ATOM 1211 C CA . ILE A 1 184 ? 8.078 4.248 -1.516 1.00 87.88 184 ILE A CA 1
ATOM 1212 C C . ILE A 1 184 ? 8.303 5.291 -0.430 1.00 87.88 184 ILE A C 1
ATOM 1214 O O . ILE A 1 184 ? 7.578 5.332 0.560 1.00 87.88 184 ILE A O 1
ATOM 1218 N N . ASP A 1 185 ? 9.276 6.160 -0.674 1.00 83.06 185 ASP A N 1
ATOM 1219 C CA . ASP A 1 185 ? 9.718 7.159 0.287 1.00 83.06 185 ASP A CA 1
ATOM 1220 C C . ASP A 1 185 ? 9.488 8.588 -0.208 1.00 83.06 185 ASP A C 1
ATOM 1222 O O . ASP A 1 185 ? 9.691 8.930 -1.378 1.00 83.06 185 ASP A O 1
ATOM 1226 N N . SER A 1 186 ? 9.128 9.463 0.730 1.00 85.12 186 SER A N 1
ATOM 1227 C CA . SER A 1 186 ? 9.056 10.907 0.528 1.00 85.12 186 SER A CA 1
ATOM 1228 C C . SER A 1 186 ? 9.955 11.607 1.544 1.00 85.12 186 SER A C 1
ATOM 1230 O O . SER A 1 186 ? 9.610 11.748 2.714 1.00 85.12 186 SER A O 1
ATOM 1232 N N . THR A 1 187 ? 11.126 12.077 1.097 1.00 80.62 187 THR A N 1
ATOM 1233 C CA . THR A 1 187 ? 12.069 12.812 1.969 1.00 80.62 187 THR A CA 1
ATOM 1234 C C . THR A 1 187 ? 11.541 14.184 2.403 1.00 80.62 187 THR A C 1
ATOM 1236 O O . THR A 1 187 ? 11.988 14.728 3.413 1.00 80.62 187 THR A O 1
ATOM 1239 N N . VAL A 1 188 ? 10.597 14.755 1.645 1.00 74.19 188 VAL A N 1
ATOM 1240 C CA . VAL A 1 188 ? 9.905 16.015 1.941 1.00 74.19 188 VAL A CA 1
ATOM 1241 C C . VAL A 1 188 ? 8.442 15.918 1.492 1.00 74.19 188 VAL A C 1
ATOM 1243 O O . VAL A 1 188 ? 8.174 15.665 0.325 1.00 74.19 188 VAL A O 1
ATOM 1246 N N . GLY A 1 189 ? 7.487 16.167 2.394 1.00 77.25 189 GLY A N 1
ATOM 1247 C CA . GLY A 1 189 ? 6.048 16.072 2.094 1.00 77.25 189 GLY A CA 1
ATOM 1248 C C . GLY A 1 189 ? 5.456 14.680 2.348 1.00 77.25 189 GLY A C 1
ATOM 1249 O O . GLY A 1 189 ? 6.130 13.808 2.889 1.00 77.25 189 GLY A O 1
ATOM 1250 N N . SER A 1 190 ? 4.187 14.485 1.992 1.00 82.94 190 SER A N 1
ATOM 1251 C CA . SER A 1 190 ? 3.448 13.232 2.199 1.00 82.94 190 SER A CA 1
ATOM 1252 C C . SER A 1 190 ? 3.444 12.341 0.957 1.00 82.94 190 SER A C 1
ATOM 1254 O O . SER A 1 190 ? 3.604 12.818 -0.165 1.00 82.94 190 SER A O 1
ATOM 1256 N N . ILE A 1 191 ? 3.188 11.051 1.166 1.00 88.31 191 ILE A N 1
ATOM 1257 C CA . ILE A 1 191 ? 2.769 10.132 0.106 1.00 88.31 191 ILE A CA 1
ATOM 1258 C C . ILE A 1 191 ? 1.249 10.225 0.028 1.00 88.31 191 ILE A C 1
ATOM 1260 O O . ILE A 1 191 ? 0.565 9.925 1.004 1.00 88.31 191 ILE A O 1
ATOM 1264 N N . ASP A 1 192 ? 0.739 10.686 -1.108 1.00 86.69 192 ASP A N 1
ATOM 1265 C CA . ASP A 1 192 ? -0.695 10.767 -1.360 1.00 86.69 192 ASP A CA 1
ATOM 1266 C C . ASP A 1 192 ? -1.178 9.500 -2.075 1.00 86.69 192 ASP A C 1
ATOM 1268 O O . ASP A 1 192 ? -0.553 9.046 -3.039 1.00 86.69 192 ASP A O 1
ATOM 1272 N N . ILE A 1 193 ? -2.262 8.903 -1.580 1.00 88.50 193 ILE A N 1
ATOM 1273 C CA . ILE A 1 193 ? -2.835 7.665 -2.117 1.00 88.50 193 ILE A CA 1
ATOM 1274 C C . ILE A 1 193 ? -4.334 7.870 -2.297 1.00 88.50 193 ILE A C 1
ATOM 1276 O O . ILE A 1 193 ? -5.143 7.528 -1.434 1.00 88.50 193 ILE A O 1
ATOM 1280 N N . ASP A 1 194 ? -4.697 8.378 -3.468 1.00 85.75 194 ASP A N 1
ATOM 1281 C CA . ASP A 1 194 ? -6.085 8.566 -3.858 1.00 85.75 194 ASP A CA 1
ATOM 1282 C C . ASP A 1 194 ? -6.656 7.311 -4.528 1.00 85.75 194 ASP A C 1
ATOM 1284 O O . ASP A 1 194 ? -6.130 6.787 -5.514 1.00 85.75 194 ASP A O 1
ATOM 1288 N N . SER A 1 195 ? -7.792 6.836 -4.017 1.00 86.81 195 SER A N 1
ATOM 1289 C CA . SER A 1 195 ? -8.561 5.755 -4.632 1.00 86.81 195 SER A CA 1
ATOM 1290 C C . SER A 1 195 ? -10.049 6.073 -4.593 1.00 86.81 195 SER A C 1
ATOM 1292 O O . SER A 1 195 ? -10.619 6.346 -3.544 1.00 86.81 195 SER A O 1
ATOM 1294 N N . ALA A 1 196 ? -10.723 5.957 -5.741 1.00 85.44 196 ALA A N 1
ATOM 1295 C CA . ALA A 1 196 ? -12.185 6.053 -5.816 1.00 85.44 196 ALA A CA 1
ATOM 1296 C C . ALA A 1 196 ? -12.906 4.831 -5.201 1.00 85.44 196 ALA A C 1
ATOM 1298 O O . ALA A 1 196 ? -14.136 4.771 -5.177 1.00 85.44 196 ALA A O 1
ATOM 1299 N N . LYS A 1 197 ? -12.148 3.810 -4.790 1.00 89.31 197 LYS A N 1
ATOM 1300 C CA . LYS A 1 197 ? -12.623 2.575 -4.158 1.00 89.31 197 LYS A CA 1
ATOM 1301 C C . LYS A 1 197 ? -11.734 2.269 -2.949 1.00 89.31 197 LYS A C 1
ATOM 1303 O O . LYS A 1 197 ? -11.025 3.127 -2.446 1.00 89.31 197 LYS A O 1
ATOM 1308 N N . ASN A 1 198 ? -11.743 1.023 -2.494 1.00 86.19 198 ASN A N 1
ATOM 1309 C CA . ASN A 1 198 ? -10.955 0.594 -1.348 1.00 86.19 198 ASN A CA 1
ATOM 1310 C C . ASN A 1 198 ? -9.452 0.595 -1.663 1.00 86.19 198 ASN A C 1
ATOM 1312 O O . ASN A 1 198 ? -9.039 0.219 -2.763 1.00 86.19 198 ASN A O 1
ATOM 1316 N N . ILE A 1 199 ? -8.649 0.926 -0.655 1.00 91.50 199 ILE A N 1
ATOM 1317 C CA . ILE A 1 199 ? -7.230 0.575 -0.584 1.00 91.50 199 ILE A CA 1
ATOM 1318 C C . ILE A 1 199 ? -7.154 -0.731 0.206 1.00 91.50 199 ILE A C 1
ATOM 1320 O O . ILE A 1 199 ? -7.584 -0.793 1.355 1.00 91.50 199 ILE A O 1
ATOM 1324 N N . THR A 1 200 ? -6.671 -1.803 -0.421 1.00 87.75 200 THR A N 1
ATOM 1325 C CA . THR A 1 200 ? -6.604 -3.129 0.206 1.00 87.75 200 THR A CA 1
ATOM 1326 C C . THR A 1 200 ? -5.162 -3.508 0.490 1.00 87.75 200 THR A C 1
ATOM 1328 O O . THR A 1 200 ? -4.359 -3.584 -0.438 1.00 87.75 200 THR A O 1
ATOM 1331 N N . MET A 1 201 ? -4.858 -3.834 1.742 1.00 89.00 201 MET A N 1
ATOM 1332 C CA . MET A 1 201 ? -3.619 -4.507 2.123 1.00 89.00 201 MET A CA 1
ATOM 1333 C C . MET A 1 201 ? -3.945 -5.968 2.429 1.00 89.00 201 MET A C 1
ATOM 1335 O O . MET A 1 201 ? -4.934 -6.249 3.103 1.00 89.00 201 MET A O 1
ATOM 1339 N N . ASN A 1 202 ? -3.150 -6.903 1.915 1.00 86.19 202 ASN A N 1
ATOM 1340 C CA . ASN A 1 202 ? -3.354 -8.331 2.140 1.00 86.19 202 ASN A CA 1
ATOM 1341 C C . ASN A 1 202 ? -2.002 -9.022 2.321 1.00 86.19 202 ASN A C 1
ATOM 1343 O O . ASN A 1 202 ? -1.089 -8.791 1.529 1.00 86.19 202 ASN A O 1
ATOM 1347 N N . SER A 1 203 ? -1.906 -9.900 3.315 1.00 81.88 203 SER A N 1
ATOM 1348 C CA . SER A 1 203 ? -0.756 -10.770 3.525 1.00 81.88 203 SER A CA 1
ATOM 1349 C C . SER A 1 203 ? -1.225 -12.210 3.715 1.00 81.88 203 SER A C 1
ATOM 1351 O O . SER A 1 203 ? -2.138 -12.492 4.491 1.00 81.88 203 SER A O 1
ATOM 1353 N N . ALA A 1 204 ? -0.618 -13.140 2.977 1.00 82.62 204 ALA A N 1
ATOM 1354 C CA . ALA A 1 204 ? -0.969 -14.553 3.032 1.00 82.62 204 ALA A CA 1
ATOM 1355 C C . ALA A 1 204 ? -0.258 -15.239 4.209 1.00 82.62 204 ALA A C 1
ATOM 1357 O O . ALA A 1 204 ? 0.743 -15.921 4.018 1.00 82.62 204 ALA A O 1
ATOM 1358 N N . GLY A 1 205 ? -0.810 -15.093 5.414 1.00 73.00 205 GLY A N 1
ATOM 1359 C CA . GLY A 1 205 ? -0.348 -15.813 6.609 1.00 73.00 205 GLY A CA 1
ATOM 1360 C C . GLY A 1 205 ? 0.574 -15.027 7.541 1.00 73.00 205 GLY A C 1
ATOM 1361 O O . GLY A 1 205 ? 0.881 -15.540 8.614 1.00 73.00 205 GLY A O 1
ATOM 1362 N N . ASP A 1 206 ? 0.932 -13.794 7.182 1.00 80.75 206 ASP A N 1
ATOM 1363 C CA . ASP A 1 206 ? 1.687 -12.878 8.041 1.00 80.75 206 ASP A CA 1
ATOM 1364 C C . ASP A 1 206 ? 0.854 -11.656 8.453 1.00 80.75 206 ASP A C 1
ATOM 1366 O O . ASP A 1 206 ? -0.260 -11.426 7.974 1.00 80.75 206 ASP A O 1
ATOM 1370 N N . VAL A 1 207 ? 1.403 -10.866 9.375 1.00 80.56 207 VAL A N 1
ATOM 1371 C CA . VAL A 1 207 ? 0.788 -9.638 9.888 1.00 80.56 207 VAL A CA 1
ATOM 1372 C C . VAL A 1 207 ? 0.930 -8.508 8.868 1.00 80.56 207 VAL A C 1
ATOM 1374 O O . VAL A 1 207 ? 1.975 -8.351 8.242 1.00 80.56 207 VAL A O 1
ATOM 1377 N N . ILE A 1 208 ? -0.116 -7.693 8.733 1.00 86.62 208 ILE A N 1
ATOM 1378 C CA . ILE A 1 208 ? -0.035 -6.389 8.072 1.00 86.62 208 ILE A CA 1
ATOM 1379 C C . ILE A 1 208 ? 0.168 -5.344 9.165 1.00 86.62 208 ILE A C 1
ATOM 1381 O O . ILE A 1 208 ? -0.680 -5.204 10.047 1.00 86.62 208 ILE A O 1
ATOM 1385 N N . THR A 1 209 ? 1.276 -4.615 9.105 1.00 85.56 209 THR A N 1
ATOM 1386 C CA . THR A 1 209 ? 1.622 -3.605 10.107 1.00 85.56 209 THR A CA 1
ATOM 1387 C C . THR A 1 209 ? 1.497 -2.212 9.502 1.00 85.56 209 THR A C 1
ATOM 1389 O O . THR A 1 209 ? 2.102 -1.931 8.473 1.00 85.56 209 THR A O 1
ATOM 1392 N N . ILE A 1 210 ? 0.753 -1.326 10.166 1.00 88.94 210 ILE A N 1
ATOM 1393 C CA . ILE A 1 210 ? 0.846 0.124 9.961 1.00 88.94 210 ILE A CA 1
ATOM 1394 C C . ILE A 1 210 ? 1.602 0.671 11.169 1.00 88.94 210 ILE A C 1
ATOM 1396 O O . ILE A 1 210 ? 1.086 0.631 12.287 1.00 88.94 210 ILE A O 1
ATOM 1400 N N . GLN A 1 211 ? 2.835 1.124 10.958 1.00 86.94 211 GLN A N 1
ATOM 1401 C CA . GLN A 1 211 ? 3.733 1.560 12.025 1.00 86.94 211 GLN A CA 1
ATOM 1402 C C . GLN A 1 211 ? 4.139 3.017 11.831 1.00 86.94 211 GLN A C 1
ATOM 1404 O O . GLN A 1 211 ? 4.346 3.476 10.712 1.00 86.94 211 GLN A O 1
ATOM 1409 N N . VAL A 1 212 ? 4.264 3.727 12.949 1.00 83.44 212 VAL A N 1
ATOM 1410 C CA . VAL A 1 212 ? 4.919 5.031 13.029 1.00 83.44 212 VAL A CA 1
ATOM 1411 C C . VAL A 1 212 ? 6.102 4.855 13.971 1.00 83.44 212 VAL A C 1
ATOM 1413 O O . VAL A 1 212 ? 5.909 4.595 15.160 1.00 83.44 212 VAL A O 1
ATOM 1416 N N . ASP A 1 213 ? 7.318 4.953 13.439 1.00 79.62 213 ASP A N 1
ATOM 1417 C CA . ASP A 1 213 ? 8.534 4.921 14.247 1.00 79.62 213 ASP A CA 1
ATOM 1418 C C . ASP A 1 213 ? 8.717 6.276 14.924 1.00 79.62 213 ASP A C 1
ATOM 1420 O O . ASP A 1 213 ? 9.175 7.238 14.314 1.00 79.62 213 ASP A O 1
ATOM 1424 N N . SER A 1 214 ? 8.308 6.362 16.191 1.00 73.75 214 SER A N 1
ATOM 1425 C CA . SER A 1 214 ? 8.381 7.610 16.941 1.00 73.75 214 SER A CA 1
ATOM 1426 C C . SER A 1 214 ? 9.812 7.881 17.423 1.00 73.75 214 SER A C 1
ATOM 1428 O O . SER A 1 214 ? 10.232 7.324 18.446 1.00 73.75 214 SER A O 1
ATOM 1430 N N . ASP A 1 215 ? 10.574 8.709 16.710 1.00 74.25 215 ASP A N 1
ATOM 1431 C CA . ASP A 1 215 ? 11.907 9.165 17.127 1.00 74.25 215 ASP A CA 1
ATOM 1432 C C . ASP A 1 215 ? 11.879 10.525 17.857 1.00 74.25 215 ASP A C 1
ATOM 1434 O O . ASP A 1 215 ? 12.903 10.974 18.391 1.00 74.25 215 ASP A O 1
ATOM 1438 N N . GLY A 1 216 ? 10.697 11.146 17.966 1.00 70.12 216 GLY A N 1
ATOM 1439 C CA . GLY A 1 216 ? 10.504 12.478 18.522 1.00 70.12 216 GLY A CA 1
ATOM 1440 C C . GLY A 1 216 ? 9.191 12.682 19.286 1.00 70.12 216 GLY A C 1
ATOM 1441 O O . GLY A 1 216 ? 8.460 11.763 19.652 1.00 70.12 216 GLY A O 1
ATOM 1442 N N . ALA A 1 217 ? 8.915 13.945 19.621 1.00 68.94 217 ALA A N 1
ATOM 1443 C CA . ALA A 1 217 ? 7.666 14.346 20.260 1.00 68.94 217 ALA A CA 1
ATOM 1444 C C . ALA A 1 217 ? 6.621 14.683 19.187 1.00 68.94 217 ALA A C 1
ATOM 1446 O O . ALA A 1 217 ? 6.810 15.646 18.447 1.00 68.94 217 ALA A O 1
ATOM 1447 N N . GLY A 1 218 ? 5.497 13.960 19.171 1.00 68.69 218 GLY A N 1
ATOM 1448 C CA . GLY A 1 218 ? 4.351 14.256 18.299 1.00 68.69 218 GLY A CA 1
ATOM 1449 C C . GLY A 1 218 ? 4.120 13.271 17.153 1.00 68.69 218 GLY A C 1
ATOM 1450 O O . GLY A 1 218 ? 3.203 13.497 16.365 1.00 68.69 218 GLY A O 1
ATOM 1451 N N . ASP A 1 219 ? 4.899 12.194 17.077 1.00 80.69 219 ASP A N 1
ATOM 1452 C CA . ASP A 1 219 ? 4.710 11.144 16.079 1.00 80.69 219 ASP A CA 1
ATOM 1453 C C . ASP A 1 219 ? 3.422 10.377 16.384 1.00 80.69 219 ASP A C 1
ATOM 1455 O O . ASP A 1 219 ? 3.302 9.691 17.401 1.00 80.69 219 ASP A O 1
ATOM 1459 N N . ASN A 1 220 ? 2.430 10.542 15.513 1.00 82.25 220 ASN A N 1
ATOM 1460 C CA . ASN A 1 220 ? 1.090 10.012 15.708 1.00 82.25 220 ASN A CA 1
ATOM 1461 C C . ASN A 1 220 ? 0.662 9.226 14.472 1.00 82.25 220 ASN A C 1
ATOM 1463 O O . ASN A 1 220 ? 0.820 9.696 13.347 1.00 82.25 220 ASN A O 1
ATOM 1467 N N . LEU A 1 221 ? 0.005 8.089 14.691 1.00 88.44 221 LEU A N 1
ATOM 1468 C CA . LEU A 1 221 ? -0.868 7.503 13.684 1.00 88.44 221 LEU A CA 1
ATOM 1469 C C . LEU A 1 221 ? -2.257 8.133 13.835 1.00 88.44 221 LEU A C 1
ATOM 1471 O O . LEU A 1 221 ? -2.898 7.981 14.875 1.00 88.44 221 LEU A O 1
ATOM 1475 N N . SER A 1 222 ? -2.714 8.857 12.816 1.00 87.38 222 SER A N 1
ATOM 1476 C CA . SER A 1 222 ? -4.044 9.468 12.794 1.00 87.38 222 SER A CA 1
ATOM 1477 C C . SER A 1 222 ? -4.901 8.802 11.725 1.00 87.38 222 SER A C 1
ATOM 1479 O O . SER A 1 222 ? -4.504 8.735 10.566 1.00 87.38 222 SER A O 1
ATOM 1481 N N . LEU A 1 223 ? -6.074 8.311 12.122 1.00 89.62 223 LEU A N 1
ATOM 1482 C CA . LEU A 1 223 ? -7.102 7.822 11.212 1.00 89.62 223 LEU A CA 1
ATOM 1483 C C . LEU A 1 223 ? -8.252 8.824 11.281 1.00 89.62 223 LEU A C 1
ATOM 1485 O O . LEU A 1 223 ? -8.957 8.887 12.287 1.00 89.62 223 LEU A O 1
ATOM 1489 N N . VAL A 1 224 ? -8.388 9.645 10.243 1.00 84.94 224 VAL A N 1
ATOM 1490 C CA . VAL A 1 224 ? -9.401 10.703 10.163 1.00 84.94 224 VAL A CA 1
ATOM 1491 C C . VAL A 1 224 ? -10.345 10.383 9.021 1.00 84.94 224 VAL A C 1
ATOM 1493 O O . VAL A 1 224 ? -9.908 10.051 7.922 1.00 84.94 224 VAL A O 1
ATOM 1496 N N . VAL A 1 225 ? -11.638 10.509 9.289 1.00 84.12 225 VAL A N 1
ATOM 1497 C CA . VAL A 1 225 ? -12.682 10.464 8.272 1.00 84.12 225 VAL A CA 1
ATOM 1498 C C . VAL A 1 225 ? -13.333 11.846 8.255 1.00 84.12 225 VAL A C 1
ATOM 1500 O O . VAL A 1 225 ? -13.886 12.266 9.268 1.00 84.12 225 VAL A O 1
ATOM 1503 N N . ASP A 1 226 ? -13.206 12.561 7.136 1.00 76.69 226 ASP A N 1
ATOM 1504 C CA . ASP A 1 226 ? -13.792 13.889 6.907 1.00 76.69 226 ASP A CA 1
ATOM 1505 C C . ASP A 1 226 ? -14.932 13.757 5.880 1.00 76.69 226 ASP A C 1
ATOM 1507 O O . ASP A 1 226 ? -14.752 13.121 4.839 1.00 76.69 226 ASP A O 1
ATOM 1511 N N . GLY A 1 227 ? -16.120 14.287 6.183 1.00 70.56 227 GLY A N 1
ATOM 1512 C CA . GLY A 1 227 ? -17.301 14.191 5.312 1.00 70.56 227 GLY A CA 1
ATOM 1513 C C . GLY A 1 227 ? -18.653 14.160 6.041 1.00 70.56 227 GLY A C 1
ATOM 1514 O O . GLY A 1 227 ? -18.733 13.820 7.221 1.00 70.56 227 GLY A O 1
ATOM 1515 N N . ASP A 1 228 ? -19.719 14.519 5.316 1.00 71.00 228 ASP A N 1
ATOM 1516 C CA . ASP A 1 228 ? -21.096 14.656 5.822 1.00 71.00 228 ASP A CA 1
ATOM 1517 C C . ASP A 1 228 ? -21.863 13.305 5.891 1.00 71.00 228 ASP A C 1
ATOM 1519 O O . ASP A 1 228 ? -21.604 12.403 5.095 1.00 71.00 228 ASP A O 1
ATOM 1523 N N . ASP A 1 229 ? -22.835 13.221 6.820 1.00 60.25 229 ASP A N 1
ATOM 1524 C CA . ASP A 1 229 ? -23.908 12.213 7.010 1.00 60.25 229 ASP A CA 1
ATOM 1525 C C . ASP A 1 229 ? -23.523 10.720 6.856 1.00 60.25 229 ASP A C 1
ATOM 1527 O O . ASP A 1 229 ? -23.941 10.075 5.902 1.00 60.25 229 ASP A O 1
ATOM 1531 N N . ASP A 1 230 ? -22.807 10.163 7.849 1.00 72.31 230 ASP A N 1
ATOM 1532 C CA . ASP A 1 230 ? -22.595 8.714 8.134 1.00 72.31 230 ASP A CA 1
ATOM 1533 C C . ASP A 1 230 ? -21.156 8.188 7.974 1.00 72.31 230 ASP A C 1
ATOM 1535 O O . ASP A 1 230 ? -20.917 6.977 8.017 1.00 72.31 230 ASP A O 1
ATOM 1539 N N . ALA A 1 231 ? -20.167 9.068 7.839 1.00 80.19 231 ALA A N 1
ATOM 1540 C CA . ALA A 1 231 ? -18.769 8.660 7.771 1.00 80.19 231 ALA A CA 1
ATOM 1541 C C . ALA A 1 231 ? -18.289 8.059 9.114 1.00 80.19 231 ALA A C 1
ATOM 1543 O O . ALA A 1 231 ? -18.492 8.639 10.181 1.00 80.19 231 ALA A O 1
ATOM 1544 N N . HIS A 1 232 ? -17.666 6.879 9.076 1.00 83.94 232 HIS A N 1
ATOM 1545 C CA . HIS A 1 232 ? -17.242 6.154 10.275 1.00 83.94 232 HIS A CA 1
ATOM 1546 C C . HIS A 1 232 ? -15.954 5.362 10.047 1.00 83.94 232 HIS A C 1
ATOM 1548 O O . HIS A 1 232 ? -15.604 5.008 8.922 1.00 83.94 232 HIS A O 1
ATOM 1554 N N . ILE A 1 233 ? -15.276 5.036 11.146 1.00 89.81 233 ILE A N 1
ATOM 1555 C CA . ILE A 1 233 ? -14.197 4.047 11.173 1.00 89.81 233 ILE A CA 1
ATOM 1556 C C . ILE A 1 233 ? -14.810 2.732 11.654 1.00 89.81 233 ILE A C 1
ATOM 1558 O O . ILE A 1 233 ? -15.273 2.653 12.791 1.00 89.81 233 ILE A O 1
ATOM 1562 N N . ILE A 1 234 ? -14.812 1.705 10.804 1.00 86.44 234 ILE A N 1
ATOM 1563 C CA . ILE A 1 234 ? -15.131 0.332 11.215 1.00 86.44 234 ILE A CA 1
ATOM 1564 C C . ILE A 1 234 ? -13.829 -0.393 11.545 1.00 86.44 234 ILE A C 1
ATOM 1566 O O . ILE A 1 234 ? -12.904 -0.425 10.735 1.00 86.44 234 ILE A O 1
ATOM 1570 N N . LEU A 1 235 ? -13.794 -1.016 12.721 1.00 89.81 235 LEU A N 1
ATOM 1571 C CA . LEU A 1 235 ? -12.809 -2.025 13.092 1.00 89.81 235 LEU A CA 1
ATOM 1572 C C . LEU A 1 235 ? -13.569 -3.342 13.245 1.00 89.81 235 LEU A C 1
ATOM 1574 O O . LEU A 1 235 ? -14.378 -3.474 14.160 1.00 89.81 235 LEU A O 1
ATOM 1578 N N . ASP A 1 236 ? -13.339 -4.276 12.329 1.00 88.44 236 ASP A N 1
ATOM 1579 C CA . ASP A 1 236 ? -14.027 -5.567 12.275 1.00 88.44 236 ASP A CA 1
ATOM 1580 C C . ASP A 1 236 ? -13.009 -6.705 12.140 1.00 88.44 236 ASP A C 1
ATOM 1582 O O . ASP A 1 236 ? -11.928 -6.521 11.572 1.00 88.44 236 ASP A O 1
ATOM 1586 N N . SER A 1 237 ? -13.332 -7.869 12.699 1.00 85.94 237 SER A N 1
ATOM 1587 C CA . SER A 1 237 ? -12.454 -9.035 12.690 1.00 85.94 237 SER A CA 1
ATOM 1588 C C . SER A 1 237 ? -13.253 -10.333 12.752 1.00 85.94 237 SER A C 1
ATOM 1590 O O . SER A 1 237 ? -13.791 -10.701 13.795 1.00 85.94 237 SER A O 1
ATOM 1592 N N . ASP A 1 238 ? -1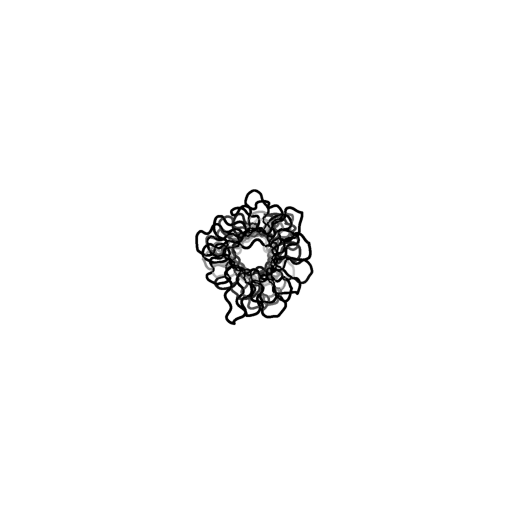3.215 -11.090 11.653 1.00 83.81 238 ASP A N 1
ATOM 1593 C CA . ASP A 1 238 ? -13.736 -12.463 11.543 1.00 83.81 238 ASP A CA 1
ATOM 1594 C C . ASP A 1 238 ? -12.836 -13.508 12.246 1.00 83.81 238 ASP A C 1
ATOM 1596 O O . ASP A 1 238 ? -12.978 -14.721 12.050 1.00 83.81 238 ASP A O 1
ATOM 1600 N N . GLY A 1 239 ? -11.845 -13.059 13.025 1.00 79.94 239 GLY A N 1
ATOM 1601 C CA . GLY A 1 239 ? -10.902 -13.929 13.716 1.00 79.94 239 GLY A CA 1
ATOM 1602 C C . GLY A 1 239 ? -11.594 -14.880 14.699 1.00 79.94 239 GLY A C 1
ATOM 1603 O O . GLY A 1 239 ? -12.596 -14.556 15.323 1.00 79.94 239 GLY A O 1
ATOM 1604 N N . THR A 1 240 ? -11.033 -16.075 14.885 1.00 80.75 240 THR A N 1
ATOM 1605 C CA . THR A 1 240 ? -11.537 -17.060 15.864 1.00 80.75 240 THR A CA 1
ATOM 1606 C C . THR A 1 240 ? -10.717 -17.091 17.160 1.00 80.75 240 THR A C 1
ATOM 1608 O O . THR A 1 240 ? -10.894 -17.993 17.980 1.00 80.75 240 THR A O 1
ATOM 1611 N N . SER A 1 241 ? -9.745 -16.186 17.314 1.00 79.19 241 SER A N 1
ATOM 1612 C CA . SER A 1 241 ? -8.932 -16.036 18.527 1.00 79.19 241 SER A CA 1
ATOM 1613 C C . SER A 1 241 ? -9.698 -15.291 19.624 1.00 79.19 241 SER A C 1
ATOM 1615 O O . SER A 1 241 ? -10.737 -14.698 19.372 1.00 79.19 241 SER A O 1
ATOM 1617 N N . ILE A 1 242 ? -9.187 -15.326 20.858 1.00 71.12 242 ILE A N 1
ATOM 1618 C CA . ILE A 1 242 ? -9.815 -14.647 22.006 1.00 71.12 242 ILE A CA 1
ATOM 1619 C C . ILE A 1 242 ? -9.772 -13.116 21.842 1.00 71.12 242 ILE A C 1
ATOM 1621 O O . ILE A 1 242 ? -10.742 -12.448 22.180 1.00 71.12 242 ILE A O 1
ATOM 1625 N N . ASP A 1 243 ? -8.688 -12.584 21.266 1.00 74.44 243 ASP A N 1
ATOM 1626 C CA . ASP A 1 243 ? -8.469 -11.147 21.070 1.00 74.44 243 ASP A CA 1
ATOM 1627 C C . ASP A 1 243 ? -8.467 -10.809 19.570 1.00 74.44 243 ASP A C 1
ATOM 1629 O O . ASP A 1 243 ? -7.418 -10.685 18.939 1.00 74.44 243 ASP A O 1
ATOM 1633 N N . THR A 1 244 ? -9.648 -10.747 18.956 1.00 78.56 244 THR A N 1
ATOM 1634 C CA . THR A 1 244 ? -9.793 -10.447 17.518 1.00 78.56 244 THR A CA 1
ATOM 1635 C C . THR A 1 244 ? -9.553 -8.969 17.202 1.00 78.56 244 THR A C 1
ATOM 1637 O O . THR A 1 244 ? -9.064 -8.646 16.119 1.00 78.56 244 THR A O 1
ATOM 1640 N N . ILE A 1 245 ? -9.847 -8.090 18.169 1.00 90.38 245 ILE A N 1
ATOM 1641 C CA . ILE A 1 245 ? -9.521 -6.661 18.188 1.00 90.38 245 ILE A CA 1
ATOM 1642 C C . ILE A 1 245 ? -8.929 -6.350 19.567 1.00 90.38 245 ILE A C 1
ATOM 1644 O O . ILE A 1 245 ? -9.625 -6.427 20.579 1.00 90.38 245 ILE A O 1
ATOM 1648 N N . TYR A 1 246 ? -7.643 -6.000 19.618 1.00 87.94 246 TYR A N 1
ATOM 1649 C CA . TYR A 1 246 ? -6.923 -5.756 20.869 1.00 87.94 246 TYR A CA 1
ATOM 1650 C C . TYR A 1 246 ? -6.337 -4.345 20.904 1.00 87.94 246 TYR A C 1
ATOM 1652 O O . TYR A 1 246 ? -5.425 -4.020 20.147 1.00 87.94 246 TYR A O 1
ATOM 1660 N N . LEU A 1 247 ? -6.846 -3.508 21.810 1.00 89.88 247 LEU A N 1
ATOM 1661 C CA . LEU A 1 247 ? -6.308 -2.179 22.081 1.00 89.88 247 LEU A CA 1
ATOM 1662 C C . LEU A 1 247 ? -5.504 -2.253 23.376 1.00 89.88 247 LEU A C 1
ATOM 1664 O O . LEU A 1 247 ? -6.051 -2.563 24.435 1.00 89.88 247 LEU A O 1
ATOM 1668 N N . HIS A 1 248 ? -4.208 -1.964 23.304 1.00 86.81 248 HIS A N 1
ATOM 1669 C CA . HIS A 1 248 ? -3.316 -2.080 24.450 1.00 86.81 248 HIS A CA 1
ATOM 1670 C C . HIS A 1 248 ? -2.321 -0.934 24.514 1.00 86.81 248 HIS A C 1
ATOM 1672 O O . HIS A 1 248 ? -1.767 -0.520 23.502 1.00 86.81 248 HIS A O 1
ATOM 1678 N N . GLN A 1 249 ? -2.067 -0.461 25.732 1.00 83.88 249 GLN A N 1
ATOM 1679 C CA . GLN A 1 249 ? -0.964 0.441 26.019 1.00 83.88 249 GLN A CA 1
ATOM 1680 C C . GLN A 1 249 ? 0.000 -0.262 26.968 1.00 83.88 249 GLN A C 1
ATOM 1682 O O . GLN A 1 249 ? -0.345 -0.548 28.112 1.00 83.88 249 GLN A O 1
ATOM 1687 N N . SER A 1 250 ? 1.203 -0.567 26.485 1.00 78.56 250 SER A N 1
ATOM 1688 C CA . SER A 1 250 ? 2.189 -1.385 27.207 1.00 78.56 250 SER A CA 1
ATOM 1689 C C . SER A 1 250 ? 3.374 -0.590 27.769 1.00 78.56 250 SER A C 1
ATOM 1691 O O . SER A 1 250 ? 4.098 -1.111 28.618 1.00 78.56 250 SER A O 1
ATOM 1693 N N . ALA A 1 251 ? 3.573 0.662 27.339 1.00 70.75 251 ALA A N 1
ATOM 1694 C CA . ALA A 1 251 ? 4.722 1.485 27.719 1.00 70.75 251 ALA A CA 1
ATOM 1695 C C . ALA A 1 251 ? 4.337 2.732 28.543 1.00 70.75 251 ALA A C 1
ATOM 1697 O O . ALA A 1 251 ? 3.367 3.430 28.242 1.00 70.75 251 ALA A O 1
ATOM 1698 N N . GLY A 1 252 ? 5.157 3.050 29.554 1.00 66.56 252 GLY A N 1
ATOM 1699 C CA . GLY A 1 252 ? 5.066 4.273 30.364 1.00 66.56 252 GLY A CA 1
ATOM 1700 C C . GLY A 1 252 ? 4.114 4.192 31.567 1.00 66.56 252 GLY A C 1
ATOM 1701 O O . GLY A 1 252 ? 3.116 3.484 31.558 1.00 66.56 252 GLY A O 1
ATOM 1702 N N . THR A 1 253 ? 4.413 4.946 32.629 1.00 68.38 253 THR A N 1
ATOM 1703 C CA . THR A 1 253 ? 3.643 4.967 33.893 1.00 68.38 253 THR A CA 1
ATOM 1704 C C . THR A 1 253 ? 2.416 5.892 33.866 1.00 68.38 253 THR A C 1
ATOM 1706 O O . THR A 1 253 ? 1.770 6.076 34.894 1.00 68.38 253 THR A O 1
ATOM 1709 N N . GLY A 1 254 ? 2.095 6.486 32.710 1.00 69.81 254 GLY A N 1
ATOM 1710 C CA . GLY A 1 254 ? 0.982 7.431 32.538 1.00 69.81 254 GLY A CA 1
ATOM 1711 C C . GLY A 1 254 ? 0.242 7.321 31.201 1.00 69.81 254 GLY A C 1
ATOM 1712 O O . GLY A 1 254 ? -0.492 8.240 30.845 1.00 69.81 254 GLY A O 1
ATOM 1713 N N . GLY A 1 255 ? 0.457 6.241 30.443 1.00 75.06 255 GLY A N 1
ATOM 1714 C CA . GLY A 1 255 ? -0.299 5.968 29.219 1.00 75.06 255 GLY A CA 1
ATOM 1715 C C . GLY A 1 255 ? -1.728 5.511 29.530 1.00 75.06 255 GLY A C 1
ATOM 1716 O O . GLY A 1 255 ? -2.005 5.009 30.618 1.00 75.06 255 GLY A O 1
ATOM 1717 N N . GLY A 1 256 ? -2.645 5.674 28.580 1.00 85.31 256 GLY A N 1
ATOM 1718 C CA . GLY A 1 256 ? -4.022 5.215 28.733 1.00 85.31 256 GLY A CA 1
ATOM 1719 C C . GLY A 1 256 ? -4.741 5.116 27.397 1.00 85.31 256 GLY A C 1
ATOM 1720 O O . GLY A 1 256 ? -4.361 5.774 26.432 1.00 85.31 256 GLY A O 1
ATOM 1721 N N . ILE A 1 257 ? -5.794 4.306 27.365 1.00 92.50 257 ILE A N 1
ATOM 1722 C CA . ILE A 1 257 ? -6.722 4.211 26.238 1.00 92.50 257 ILE A CA 1
ATOM 1723 C C . ILE A 1 257 ? -7.921 5.085 26.593 1.00 92.50 257 ILE A C 1
ATOM 1725 O O . ILE A 1 257 ? -8.569 4.860 27.616 1.00 92.50 257 ILE A O 1
ATOM 1729 N N . LYS A 1 258 ? -8.188 6.115 25.789 1.00 90.50 258 LYS A N 1
ATOM 1730 C CA . LYS A 1 258 ? -9.328 7.016 25.985 1.00 90.50 258 LYS A CA 1
ATOM 1731 C C . LYS A 1 258 ? -10.353 6.773 24.892 1.00 90.50 258 LYS A C 1
ATOM 1733 O O . LYS A 1 258 ? -10.014 6.815 23.717 1.00 90.50 258 LYS A O 1
ATOM 1738 N N . ILE A 1 259 ? -11.599 6.579 25.303 1.00 92.50 259 ILE A N 1
ATOM 1739 C CA . ILE A 1 259 ? -12.766 6.551 24.425 1.00 92.50 259 ILE A CA 1
ATOM 1740 C C . ILE A 1 259 ? -13.630 7.731 24.851 1.00 92.50 259 ILE A C 1
ATOM 1742 O O . ILE A 1 259 ? -13.957 7.866 26.032 1.00 92.50 259 ILE A O 1
ATOM 1746 N N . HIS A 1 260 ? -13.930 8.625 23.918 1.00 88.75 260 HIS A N 1
ATOM 1747 C CA . HIS A 1 260 ? -14.644 9.859 24.207 1.00 88.75 260 HIS A CA 1
ATOM 1748 C C . HIS A 1 260 ? -15.545 10.242 23.035 1.00 88.75 260 HIS A C 1
ATOM 1750 O O . HIS A 1 260 ? -15.150 10.093 21.883 1.00 88.75 260 HIS A O 1
ATOM 1756 N N . ALA A 1 261 ? -16.735 10.748 23.350 1.00 86.56 261 ALA A N 1
ATOM 1757 C CA . ALA A 1 261 ? -17.664 11.326 22.392 1.00 86.56 261 ALA A CA 1
ATOM 1758 C C . ALA A 1 261 ? -17.926 12.782 22.803 1.00 86.56 261 ALA A C 1
ATOM 1760 O O . ALA A 1 261 ? -18.565 13.021 23.827 1.00 86.56 261 ALA A O 1
ATOM 1761 N N . ASP A 1 262 ? -17.420 13.740 22.018 1.00 85.06 262 ASP A N 1
ATOM 1762 C CA . ASP A 1 262 ? -17.431 15.170 22.373 1.00 85.06 262 ASP A CA 1
ATOM 1763 C C . ASP A 1 262 ? -18.843 15.786 22.359 1.00 85.06 262 ASP A C 1
ATOM 1765 O O . ASP A 1 262 ? -19.190 16.594 23.219 1.00 85.06 262 ASP A O 1
ATOM 1769 N N . THR A 1 263 ? -19.666 15.431 21.368 1.00 85.06 263 THR A N 1
ATOM 1770 C CA . THR A 1 263 ? -20.978 16.063 21.118 1.00 85.06 263 THR A CA 1
ATOM 1771 C C . THR A 1 263 ? -22.172 15.151 21.392 1.00 85.06 263 THR A C 1
ATOM 1773 O O . THR A 1 263 ? -23.309 15.627 21.414 1.00 85.06 263 THR A O 1
ATOM 1776 N N . GLY A 1 264 ? -21.942 13.853 21.613 1.00 81.25 264 GLY A N 1
ATOM 1777 C CA . GLY A 1 264 ? -23.005 12.884 21.859 1.00 81.25 264 GLY A CA 1
ATOM 1778 C C . GLY A 1 264 ? -23.735 13.174 23.172 1.00 81.25 264 GLY A C 1
ATOM 1779 O O . GLY A 1 264 ? -23.132 13.155 24.245 1.00 81.25 264 GLY A O 1
ATOM 1780 N N . ASN A 1 265 ? -25.045 13.395 23.104 1.00 83.44 265 ASN A N 1
ATOM 1781 C CA . ASN A 1 265 ? -25.900 13.769 24.237 1.00 83.44 265 ASN A CA 1
ATOM 1782 C C . ASN A 1 265 ? -27.030 12.763 24.531 1.00 83.44 265 ASN A C 1
ATOM 1784 O O . ASN A 1 265 ? -27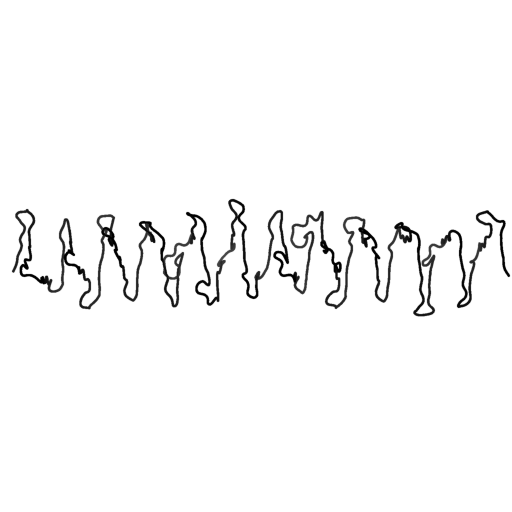.838 12.997 25.432 1.00 83.44 265 ASN A O 1
ATOM 1788 N N . ALA A 1 266 ? -27.115 11.666 23.779 1.00 84.88 266 ALA A N 1
ATOM 1789 C CA . ALA A 1 266 ? -28.117 10.631 23.988 1.00 84.88 266 ALA A CA 1
ATOM 1790 C C . ALA A 1 266 ? -27.688 9.659 25.103 1.00 84.88 266 ALA A C 1
ATOM 1792 O O . ALA A 1 266 ? -26.526 9.278 25.220 1.00 84.88 266 ALA A O 1
ATOM 1793 N N . VAL A 1 267 ? -28.653 9.280 25.944 1.00 81.75 267 VAL A N 1
ATOM 1794 C CA . VAL A 1 267 ? -28.464 8.401 27.119 1.00 81.75 267 VAL A CA 1
ATOM 1795 C C . VAL A 1 267 ? -29.393 7.183 27.094 1.00 81.75 267 VAL A C 1
ATOM 1797 O O . VAL A 1 267 ? -29.506 6.458 28.076 1.00 81.75 267 VAL A O 1
ATOM 1800 N N . THR A 1 268 ? -30.112 6.977 25.990 1.00 81.50 268 THR A N 1
ATOM 1801 C CA . THR A 1 268 ? -30.992 5.819 25.808 1.00 81.50 268 THR A CA 1
ATOM 1802 C C . THR A 1 268 ? -30.184 4.601 25.393 1.00 81.50 268 THR A C 1
ATOM 1804 O O . THR A 1 268 ? -29.250 4.739 24.609 1.00 81.50 268 THR A O 1
ATOM 1807 N N . ASP A 1 269 ? -30.611 3.419 25.830 1.00 71.94 269 ASP A N 1
ATOM 1808 C CA . ASP A 1 269 ? -29.909 2.145 25.632 1.00 71.94 269 ASP A CA 1
ATOM 1809 C C . ASP A 1 269 ? -29.491 1.867 24.175 1.00 71.94 269 ASP A C 1
ATOM 1811 O O . ASP A 1 269 ? -28.405 1.364 23.933 1.00 71.94 269 ASP A O 1
ATOM 1815 N N . ALA A 1 270 ? -30.285 2.300 23.188 1.00 78.56 270 ALA A N 1
ATOM 1816 C CA . ALA A 1 270 ? -29.996 2.097 21.764 1.00 78.56 270 ALA A CA 1
ATOM 1817 C C . ALA A 1 270 ? -29.120 3.182 21.100 1.00 78.56 270 ALA A C 1
ATOM 1819 O O . ALA A 1 270 ? -28.750 3.026 19.942 1.00 78.56 270 ALA A O 1
ATOM 1820 N N . ALA A 1 271 ? -28.819 4.289 21.783 1.00 82.88 271 ALA A N 1
ATOM 1821 C CA . ALA A 1 271 ? -28.142 5.440 21.175 1.00 82.88 271 ALA A CA 1
ATOM 1822 C C . ALA A 1 271 ? -27.197 6.165 22.142 1.00 82.88 271 ALA A C 1
ATOM 1824 O O . ALA A 1 271 ? -26.982 7.366 22.002 1.00 82.88 271 ALA A O 1
ATOM 1825 N N . ALA A 1 272 ? -26.681 5.479 23.165 1.00 87.94 272 ALA A N 1
ATOM 1826 C CA . ALA A 1 272 ? -25.773 6.119 24.106 1.00 87.94 272 ALA A CA 1
ATOM 1827 C C . ALA A 1 272 ? -24.490 6.557 23.383 1.00 87.94 272 ALA A C 1
ATOM 1829 O O . ALA A 1 272 ? -24.000 5.854 22.502 1.00 87.94 272 ALA A O 1
ATOM 1830 N N . SER A 1 273 ? -23.928 7.704 23.768 1.00 88.94 273 SER A N 1
ATOM 1831 C CA . SER A 1 273 ? -22.749 8.276 23.097 1.00 88.94 273 SER A CA 1
ATOM 1832 C C . SER A 1 273 ? -21.534 7.340 23.067 1.00 88.94 273 SER A C 1
ATOM 1834 O O . SER A 1 273 ? -20.690 7.452 22.184 1.00 88.94 273 SER A O 1
ATOM 1836 N N . VAL A 1 274 ? -21.434 6.432 24.042 1.00 92.75 274 VAL A N 1
ATOM 1837 C CA . VAL A 1 274 ? -20.470 5.328 24.078 1.00 92.75 274 VAL A CA 1
ATOM 1838 C C . VAL A 1 274 ? -21.209 4.088 24.582 1.00 92.75 274 VAL A C 1
ATOM 1840 O O . VAL A 1 274 ? -21.844 4.145 25.635 1.00 92.75 274 VAL A O 1
ATOM 1843 N N . GLN A 1 275 ? -21.115 2.975 23.852 1.00 90.50 275 GLN A N 1
ATOM 1844 C CA . GLN A 1 275 ? -21.764 1.702 24.181 1.00 90.50 275 GLN A CA 1
ATOM 1845 C C . GLN A 1 275 ? -20.750 0.558 24.175 1.00 90.50 275 GLN A C 1
ATOM 1847 O O . GLN A 1 275 ? -19.886 0.491 23.304 1.00 90.50 275 GLN A O 1
ATOM 1852 N N . LEU A 1 276 ? -20.891 -0.361 25.131 1.00 91.06 276 LEU A N 1
ATOM 1853 C CA . LEU A 1 276 ? -20.246 -1.672 25.120 1.00 91.06 276 LEU A CA 1
ATOM 1854 C C . LEU A 1 276 ? -21.370 -2.711 25.113 1.00 91.06 276 LEU A C 1
ATOM 1856 O O . LEU A 1 276 ? -22.245 -2.666 25.974 1.00 91.06 276 LEU A O 1
ATOM 1860 N N . LEU A 1 277 ? -21.358 -3.616 24.138 1.00 89.94 277 LEU A N 1
ATOM 1861 C CA . LEU A 1 277 ? -22.430 -4.581 23.877 1.00 89.94 277 LEU A CA 1
ATOM 1862 C C . LEU A 1 277 ? -21.827 -5.982 23.707 1.00 89.94 277 LEU A C 1
ATOM 1864 O O . LEU A 1 277 ? -20.693 -6.120 23.248 1.00 89.94 277 LEU A O 1
ATOM 1868 N N . SER A 1 278 ? -22.578 -7.019 24.080 1.00 90.81 278 SER A N 1
ATOM 1869 C CA . SER A 1 278 ? -22.219 -8.422 23.846 1.00 90.81 278 SER A CA 1
ATOM 1870 C C . SER A 1 278 ? -23.487 -9.255 23.659 1.00 90.81 278 SER A C 1
ATOM 1872 O O . SER A 1 278 ? -24.357 -9.236 24.526 1.00 90.81 278 SER A O 1
ATOM 1874 N N . ASP A 1 279 ? -23.598 -9.979 22.539 1.00 87.75 279 ASP A N 1
ATOM 1875 C CA . ASP A 1 279 ? -24.827 -10.710 22.175 1.00 87.75 279 ASP A CA 1
ATOM 1876 C C . ASP A 1 279 ? -24.986 -12.054 22.904 1.00 87.75 279 ASP A C 1
ATOM 1878 O O . ASP A 1 279 ? -26.099 -12.513 23.155 1.00 87.75 279 ASP A O 1
ATOM 1882 N N . VAL A 1 280 ? -23.872 -12.727 23.208 1.00 85.75 280 VAL A N 1
ATOM 1883 C CA . VAL A 1 280 ? -23.866 -14.077 23.810 1.00 85.75 280 VAL A CA 1
ATOM 1884 C C . VAL A 1 280 ? -23.037 -14.125 25.095 1.00 85.75 280 VAL A C 1
ATOM 1886 O O . VAL A 1 280 ? -23.323 -14.926 25.984 1.00 85.75 280 VAL A O 1
ATOM 1889 N N . GLY A 1 281 ? -21.989 -13.300 25.188 1.00 84.94 281 GLY A N 1
ATOM 1890 C CA . GLY A 1 281 ? -21.072 -13.254 26.325 1.00 84.94 281 GLY A CA 1
ATOM 1891 C C . GLY A 1 281 ? -21.392 -12.132 27.312 1.00 84.94 281 GLY A C 1
ATOM 1892 O O . GLY A 1 281 ? -22.370 -11.407 27.177 1.00 84.94 281 GLY A O 1
ATOM 1893 N N . GLY A 1 282 ? -20.525 -11.970 28.310 1.00 88.31 282 GLY A N 1
ATOM 1894 C CA . GLY A 1 282 ? -20.567 -10.827 29.224 1.00 88.31 282 GLY A CA 1
ATOM 1895 C C . GLY A 1 282 ? -19.603 -9.711 28.817 1.00 88.31 282 GLY A C 1
ATOM 1896 O O . GLY A 1 282 ? -18.762 -9.890 27.935 1.00 88.31 282 GLY A O 1
ATOM 1897 N N . ILE A 1 283 ? -19.686 -8.582 29.520 1.00 94.38 283 ILE A N 1
ATOM 1898 C CA . ILE A 1 283 ? -18.720 -7.478 29.443 1.00 94.38 283 ILE A CA 1
ATOM 1899 C C . ILE A 1 283 ? -17.905 -7.483 30.738 1.00 94.38 283 ILE A C 1
ATOM 1901 O O . ILE A 1 283 ? -18.432 -7.233 31.821 1.00 94.38 283 ILE A O 1
ATOM 1905 N N . GLY A 1 284 ? -16.615 -7.805 30.644 1.00 90.50 284 GLY A N 1
ATOM 1906 C CA . GLY A 1 284 ? -15.714 -7.827 31.796 1.00 90.50 284 GLY A CA 1
ATOM 1907 C C . GLY A 1 284 ? -14.997 -6.493 31.992 1.00 90.50 284 GLY A C 1
ATOM 1908 O O . GLY A 1 284 ? -14.323 -6.021 31.082 1.00 90.50 284 GLY A O 1
ATOM 1909 N N . ILE A 1 285 ? -15.064 -5.923 33.198 1.00 92.75 285 ILE A N 1
ATOM 1910 C CA . ILE A 1 285 ? -14.269 -4.752 33.602 1.00 92.75 285 ILE A CA 1
ATOM 1911 C C . ILE A 1 285 ? -13.466 -5.146 34.839 1.00 92.75 285 ILE A C 1
ATOM 1913 O O . ILE A 1 285 ? -14.034 -5.462 35.884 1.00 92.75 285 ILE A O 1
ATOM 1917 N N . LYS A 1 286 ? -12.136 -5.188 34.720 1.00 90.06 286 LYS A N 1
ATOM 1918 C CA . LYS A 1 286 ? -11.261 -5.711 35.775 1.00 90.06 286 LYS A CA 1
ATOM 1919 C C . LYS A 1 286 ? -9.980 -4.899 35.901 1.00 90.06 286 LYS A C 1
ATOM 1921 O O . LYS A 1 286 ? -9.314 -4.628 34.909 1.00 90.06 286 LYS A O 1
ATOM 1926 N N . ALA A 1 287 ? -9.583 -4.620 37.138 1.00 88.81 287 ALA A N 1
ATOM 1927 C CA . ALA A 1 287 ? -8.273 -4.079 37.477 1.00 88.81 287 ALA A CA 1
ATOM 1928 C C . ALA A 1 287 ? -7.507 -5.108 38.325 1.00 88.81 287 ALA A C 1
ATOM 1930 O O . ALA A 1 287 ? -7.855 -5.360 39.474 1.00 88.81 287 ALA A O 1
ATOM 1931 N N . THR A 1 288 ? -6.491 -5.756 37.749 1.00 84.75 288 THR A N 1
ATOM 1932 C CA . THR A 1 288 ? -5.782 -6.889 38.383 1.00 84.75 288 THR A CA 1
ATOM 1933 C C . THR A 1 288 ? -4.534 -6.498 39.169 1.00 84.75 288 THR A C 1
ATOM 1935 O O . THR A 1 288 ? -4.107 -7.263 40.027 1.00 84.75 288 THR A O 1
ATOM 1938 N N . GLY A 1 289 ? -3.933 -5.344 38.866 1.00 80.44 289 GLY A N 1
ATOM 1939 C CA . GLY A 1 289 ? -2.649 -4.916 39.437 1.00 80.44 289 GLY A CA 1
ATOM 1940 C C . GLY A 1 289 ? -2.683 -3.591 40.200 1.00 80.44 289 GLY A C 1
ATOM 1941 O O . GLY A 1 289 ? -1.628 -3.116 40.610 1.00 80.44 289 GLY A O 1
ATOM 1942 N N . SER A 1 290 ? -3.854 -2.966 40.365 1.00 79.44 290 SER A N 1
ATOM 1943 C CA . SER A 1 290 ? -3.952 -1.682 41.067 1.00 79.44 290 SER A CA 1
ATOM 1944 C C . SER A 1 290 ? -3.824 -1.872 42.579 1.00 79.44 290 SER A C 1
ATOM 1946 O O . SER A 1 290 ? -4.498 -2.718 43.158 1.00 79.44 290 SER A O 1
ATOM 1948 N N . THR A 1 291 ? -2.992 -1.048 43.216 1.00 76.69 291 THR A N 1
ATOM 1949 C CA . THR A 1 291 ? -2.922 -0.895 44.681 1.00 76.69 291 THR A CA 1
ATOM 1950 C C . THR A 1 291 ? -3.557 0.420 45.151 1.00 76.69 291 THR A C 1
ATOM 1952 O O . THR A 1 291 ? -3.368 0.814 46.301 1.00 76.69 291 THR A O 1
ATOM 1955 N N . SER A 1 292 ? -4.220 1.151 44.245 1.00 76.75 292 SER A N 1
ATOM 1956 C CA . SER A 1 292 ? -4.955 2.383 44.554 1.00 76.75 292 SER A CA 1
ATOM 1957 C C . SER A 1 292 ? -6.242 2.064 45.316 1.00 76.75 292 SER A C 1
ATOM 1959 O O . SER A 1 292 ? -6.758 0.953 45.206 1.00 76.75 292 SER A O 1
ATOM 1961 N N . THR A 1 293 ? -6.776 3.047 46.045 1.00 73.31 293 THR A N 1
ATOM 1962 C CA . THR A 1 293 ? -8.069 2.938 46.743 1.00 73.31 293 THR A CA 1
ATOM 1963 C C . THR A 1 293 ? -9.203 2.605 45.779 1.00 73.31 293 THR A C 1
ATOM 1965 O O . THR A 1 293 ? -10.011 1.732 46.072 1.00 73.31 293 THR A O 1
ATOM 1968 N N . ASP A 1 294 ? -9.197 3.234 44.600 1.00 84.75 294 ASP A N 1
ATOM 1969 C CA . ASP A 1 294 ? -10.221 3.059 43.574 1.00 84.75 294 ASP A CA 1
ATOM 1970 C C . ASP A 1 294 ? -9.595 2.458 42.312 1.00 84.75 294 ASP A C 1
ATOM 1972 O O . ASP A 1 294 ? -8.966 3.145 41.503 1.00 84.75 294 ASP A O 1
ATOM 1976 N N . ALA A 1 295 ? -9.717 1.140 42.158 1.00 86.75 295 ALA A N 1
ATOM 1977 C CA . ALA A 1 295 ? -9.191 0.431 40.993 1.00 86.75 295 ALA A CA 1
ATOM 1978 C C . ALA A 1 295 ? -10.098 0.570 39.756 1.00 86.75 295 ALA A C 1
ATOM 1980 O O . ALA A 1 295 ? -9.616 0.515 38.625 1.00 86.75 295 ALA A O 1
ATOM 1981 N N . ILE A 1 296 ? -11.401 0.761 39.980 1.00 92.75 296 ILE A N 1
ATOM 1982 C CA . ILE A 1 296 ? -12.425 1.032 38.966 1.00 92.75 296 ILE A CA 1
ATOM 1983 C C . ILE A 1 296 ? -13.259 2.205 39.485 1.00 92.75 296 ILE A C 1
ATOM 1985 O O . ILE A 1 296 ? -13.733 2.164 40.617 1.00 92.75 296 ILE A O 1
ATOM 1989 N N . ILE A 1 297 ? -13.438 3.242 38.664 1.00 90.56 297 ILE A N 1
ATOM 1990 C CA . ILE A 1 297 ? -14.209 4.443 39.009 1.00 90.56 297 ILE A CA 1
ATOM 1991 C C . ILE A 1 297 ? -15.328 4.614 37.984 1.00 90.56 297 ILE A C 1
ATOM 1993 O O . ILE A 1 297 ? -15.060 4.703 36.788 1.00 90.56 297 ILE A O 1
ATOM 1997 N N . ILE A 1 298 ? -16.569 4.727 38.459 1.00 92.31 298 ILE A N 1
ATOM 1998 C CA . ILE A 1 298 ? -17.729 5.136 37.659 1.00 92.31 298 ILE A CA 1
ATOM 1999 C C . ILE A 1 298 ? -18.290 6.397 38.314 1.00 92.31 298 ILE A C 1
ATOM 2001 O O . ILE A 1 298 ? -18.812 6.342 39.424 1.00 92.31 298 ILE A O 1
ATOM 2005 N N . ASN A 1 299 ? -18.138 7.547 37.656 1.00 90.25 299 ASN A N 1
ATOM 2006 C CA . ASN A 1 299 ? -18.533 8.842 38.206 1.00 90.25 299 ASN A CA 1
ATOM 2007 C C . ASN A 1 299 ? -19.548 9.531 37.287 1.00 90.25 299 ASN A C 1
ATOM 2009 O O . ASN A 1 299 ? -19.237 9.822 36.133 1.00 90.25 299 ASN A O 1
ATOM 2013 N N . ALA A 1 300 ? -20.735 9.830 37.814 1.00 89.06 300 ALA A N 1
ATOM 2014 C CA . ALA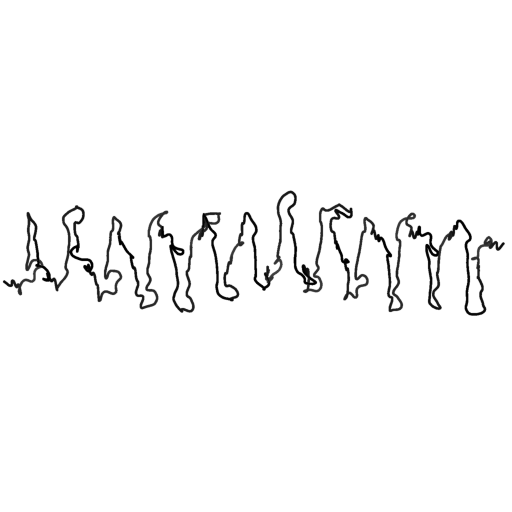 A 1 300 ? -21.820 10.501 37.097 1.00 89.06 300 ALA A CA 1
ATOM 2015 C C . ALA A 1 300 ? -22.256 11.779 37.845 1.00 89.06 300 ALA A C 1
ATOM 2017 O O . ALA A 1 300 ? -23.370 11.847 38.355 1.00 89.06 300 ALA A O 1
ATOM 2018 N N . PRO A 1 301 ? -21.406 12.821 37.937 1.00 84.56 301 PRO A N 1
ATOM 2019 C CA . PRO A 1 301 ? -21.607 13.940 38.867 1.00 84.56 301 PRO A CA 1
ATOM 2020 C C . PRO A 1 301 ? -22.858 14.792 38.590 1.00 84.56 301 PRO A C 1
ATOM 2022 O O . PRO A 1 301 ? -23.320 15.503 39.478 1.00 84.56 301 PRO A O 1
ATOM 2025 N N . ALA A 1 302 ? -23.393 14.748 37.366 1.00 83.44 302 ALA A N 1
ATOM 2026 C CA . ALA A 1 302 ? -24.603 15.466 36.959 1.00 83.44 302 ALA A CA 1
ATOM 2027 C C . ALA A 1 302 ? -25.825 14.544 36.754 1.00 83.44 302 ALA A C 1
ATOM 2029 O O . ALA A 1 302 ? -26.889 15.031 36.376 1.00 83.44 302 ALA A O 1
ATOM 2030 N N . GLY A 1 303 ? -25.676 13.231 36.966 1.00 83.62 303 GLY A N 1
ATOM 2031 C CA . GLY A 1 303 ? -26.690 12.219 36.670 1.00 83.62 303 GLY A CA 1
ATOM 2032 C C . GLY A 1 303 ? -26.702 11.083 37.692 1.00 83.62 303 GLY A C 1
ATOM 2033 O O . GLY A 1 303 ? -26.260 11.248 38.825 1.00 83.62 303 GLY A O 1
ATOM 2034 N N . GLY A 1 304 ? -27.235 9.931 37.293 1.00 84.94 304 GLY A N 1
ATOM 2035 C CA . GLY A 1 304 ? -27.264 8.717 38.108 1.00 84.94 304 GLY A CA 1
ATOM 2036 C C . GLY A 1 304 ? -26.616 7.542 37.385 1.00 84.94 304 GLY A C 1
ATOM 2037 O O . GLY A 1 304 ? -26.378 7.601 36.179 1.00 84.94 304 GLY A O 1
ATOM 2038 N N . ILE A 1 305 ? -26.351 6.473 38.131 1.00 91.38 305 ILE A N 1
ATOM 2039 C CA . ILE A 1 305 ? -25.926 5.183 37.585 1.00 91.38 305 ILE A CA 1
ATOM 2040 C C . ILE A 1 305 ? -27.138 4.257 37.675 1.00 91.38 305 ILE A C 1
ATOM 2042 O O . ILE A 1 305 ? -27.614 3.987 38.775 1.00 91.38 305 ILE A O 1
ATOM 2046 N N . ASN A 1 306 ? -27.654 3.811 36.529 1.00 89.81 306 ASN A N 1
ATOM 2047 C CA . ASN A 1 306 ? -28.693 2.787 36.483 1.00 89.81 306 ASN A CA 1
ATOM 2048 C C . ASN A 1 306 ? -28.032 1.409 36.410 1.00 89.81 306 ASN A C 1
ATOM 2050 O O . ASN A 1 306 ? -27.186 1.187 35.545 1.00 89.81 306 ASN A O 1
ATOM 2054 N N . ILE A 1 307 ? -28.416 0.505 37.305 1.00 90.75 307 ILE A N 1
ATOM 2055 C CA . ILE A 1 307 ? -27.966 -0.887 37.315 1.00 90.75 307 ILE A CA 1
ATOM 2056 C C . ILE A 1 307 ? -29.235 -1.727 37.389 1.00 90.75 307 ILE A C 1
ATOM 2058 O O . ILE A 1 307 ? -29.911 -1.724 38.413 1.00 90.75 307 ILE A O 1
ATOM 2062 N N . ASP A 1 308 ? -29.563 -2.385 36.286 1.00 88.00 308 ASP A N 1
ATOM 2063 C CA . ASP A 1 308 ? -30.767 -3.195 36.125 1.00 88.00 308 ASP A CA 1
ATOM 2064 C C . ASP A 1 308 ? -30.362 -4.584 35.623 1.00 88.00 308 ASP A C 1
ATOM 2066 O O . ASP A 1 308 ? -29.430 -4.715 34.822 1.00 88.00 308 ASP A O 1
ATOM 2070 N N . ALA A 1 309 ? -31.031 -5.619 36.116 1.00 87.38 309 ALA A N 1
ATOM 2071 C CA . ALA A 1 309 ? -30.822 -6.994 35.695 1.00 87.38 309 ALA A CA 1
ATOM 2072 C C . ALA A 1 309 ? -32.138 -7.767 35.802 1.00 87.38 309 ALA A C 1
ATOM 2074 O O . ALA A 1 309 ? -32.902 -7.608 36.749 1.00 87.38 309 ALA A O 1
ATOM 2075 N N . ALA A 1 310 ? -32.387 -8.642 34.826 1.00 86.62 310 ALA A N 1
ATOM 2076 C CA . ALA A 1 310 ? -33.540 -9.543 34.852 1.00 86.62 310 ALA A CA 1
ATOM 2077 C C . ALA A 1 310 ? -33.396 -10.680 35.885 1.00 86.62 310 ALA A C 1
ATOM 2079 O O . ALA A 1 310 ? -34.365 -11.387 36.151 1.00 86.62 310 ALA A O 1
ATOM 2080 N N . ASP A 1 311 ? -32.188 -10.866 36.413 1.00 87.50 311 ASP A N 1
ATOM 2081 C CA . ASP A 1 311 ? -31.813 -11.850 37.426 1.00 87.50 311 ASP A CA 1
ATOM 2082 C C . ASP A 1 311 ? -31.057 -11.124 38.557 1.00 87.50 311 ASP A C 1
ATOM 2084 O O . ASP A 1 311 ? -30.997 -9.892 38.583 1.00 87.50 311 ASP A O 1
ATOM 2088 N N . ASP A 1 312 ? -30.468 -11.867 39.484 1.00 85.88 312 ASP A N 1
ATOM 2089 C CA . ASP A 1 312 ? -29.813 -11.311 40.664 1.00 85.88 312 ASP A CA 1
ATOM 2090 C C . ASP A 1 312 ? -28.694 -10.297 40.347 1.00 85.88 312 ASP A C 1
ATOM 2092 O O . ASP A 1 312 ? -27.758 -10.554 39.583 1.00 85.88 312 ASP A O 1
ATOM 2096 N N . ILE A 1 313 ? -28.723 -9.161 41.051 1.00 91.44 313 ILE A N 1
ATOM 2097 C CA . ILE A 1 313 ? -27.591 -8.232 41.149 1.00 91.44 313 ILE A CA 1
ATOM 2098 C C . ILE A 1 313 ? -26.831 -8.543 42.439 1.00 91.44 313 ILE A C 1
ATOM 2100 O O . ILE A 1 313 ? -27.373 -8.431 43.537 1.00 91.44 313 ILE A O 1
ATOM 2104 N N . SER A 1 314 ? -25.547 -8.886 42.321 1.00 89.31 314 SER A N 1
ATOM 2105 C CA . SER A 1 314 ? -24.683 -9.172 43.470 1.00 89.31 314 SER A CA 1
ATOM 2106 C C . SER A 1 314 ? -23.608 -8.100 43.643 1.00 89.31 314 SER A C 1
ATOM 2108 O O . SER A 1 314 ? -22.795 -7.872 42.747 1.00 89.31 314 SER A O 1
ATOM 2110 N N . ILE A 1 315 ? -23.571 -7.466 44.817 1.00 91.06 315 ILE A N 1
ATOM 2111 C CA . ILE A 1 315 ? -22.500 -6.553 45.231 1.00 91.06 315 ILE A CA 1
ATOM 2112 C C . ILE A 1 315 ? -21.787 -7.198 46.416 1.00 91.06 315 ILE A C 1
ATOM 2114 O O . ILE A 1 315 ? -22.357 -7.331 47.497 1.00 91.06 315 ILE A O 1
ATOM 2118 N N . VAL A 1 316 ? -20.539 -7.618 46.209 1.00 86.38 316 VAL A N 1
ATOM 2119 C CA . VAL A 1 316 ? -19.773 -8.382 47.201 1.00 86.38 316 VAL A CA 1
ATOM 2120 C C . VAL A 1 316 ? -18.457 -7.685 47.499 1.00 86.38 316 VAL A C 1
ATOM 2122 O O . VAL A 1 316 ? -17.656 -7.443 46.598 1.00 86.38 316 VAL A O 1
ATOM 2125 N N . LEU A 1 317 ? -18.194 -7.449 48.783 1.00 84.69 317 LEU A N 1
ATOM 2126 C CA . LEU A 1 317 ? -16.861 -7.132 49.278 1.00 84.69 317 LEU A CA 1
ATOM 2127 C C . LEU A 1 317 ? -16.252 -8.368 49.947 1.00 84.69 317 LEU A C 1
ATOM 2129 O O . LEU A 1 317 ? -16.643 -8.753 51.047 1.00 84.69 317 LEU A O 1
ATOM 2133 N N . ALA A 1 318 ? -15.254 -8.970 49.301 1.00 82.06 318 ALA A N 1
ATOM 2134 C CA . ALA A 1 318 ? -14.441 -10.029 49.894 1.00 82.06 318 ALA A CA 1
ATOM 2135 C C . ALA A 1 318 ? -13.306 -9.419 50.738 1.00 82.06 318 ALA A C 1
ATOM 2137 O O . ALA A 1 318 ? -12.149 -9.421 50.325 1.00 82.06 318 ALA A O 1
ATOM 2138 N N . SER A 1 319 ? -13.654 -8.849 51.895 1.00 78.38 319 SER A N 1
ATOM 2139 C CA . SER A 1 319 ? -12.689 -8.256 52.833 1.00 78.38 319 SER A CA 1
ATOM 2140 C C . SER A 1 319 ? -11.664 -9.297 53.308 1.00 78.38 319 SER A C 1
ATOM 2142 O O . SER A 1 319 ? -12.031 -10.419 53.667 1.00 78.38 319 SER A O 1
ATOM 2144 N N . THR A 1 320 ? -10.373 -8.946 53.290 1.00 78.00 320 THR A N 1
ATOM 2145 C CA . THR A 1 320 ? -9.278 -9.842 53.725 1.00 78.00 320 THR A CA 1
ATOM 2146 C C . THR A 1 320 ? -8.473 -9.290 54.901 1.00 78.00 320 THR A C 1
ATOM 2148 O O . THR A 1 320 ? -7.674 -10.018 55.495 1.00 78.00 320 THR A O 1
ATOM 2151 N N . GLY A 1 321 ? -8.680 -8.022 55.246 1.00 72.31 321 GLY A N 1
ATOM 2152 C CA . GLY A 1 321 ? -8.072 -7.311 56.355 1.00 72.31 321 GLY A CA 1
ATOM 2153 C C . GLY A 1 321 ? -9.105 -6.845 57.382 1.00 72.31 321 GLY A C 1
ATOM 2154 O O . GLY A 1 321 ? -10.185 -7.410 57.531 1.00 72.31 321 GLY A O 1
ATOM 2155 N N . THR A 1 322 ? -8.721 -5.846 58.176 1.00 72.56 322 THR A N 1
ATOM 2156 C CA . THR A 1 322 ? -9.505 -5.360 59.324 1.00 72.56 322 THR A CA 1
ATOM 2157 C C . THR A 1 322 ? -10.132 -3.984 59.093 1.00 72.56 322 THR A C 1
ATOM 2159 O O . THR A 1 322 ? -10.586 -3.373 60.057 1.00 72.56 322 THR A O 1
ATOM 2162 N N . THR A 1 323 ? -10.078 -3.448 57.870 1.00 74.56 323 THR A N 1
ATOM 2163 C CA . THR A 1 323 ? -10.530 -2.076 57.561 1.00 74.56 323 THR A CA 1
ATOM 2164 C C . THR A 1 323 ? -11.305 -1.966 56.249 1.00 74.56 323 THR A C 1
ATOM 2166 O O . THR A 1 323 ? -11.573 -0.853 55.808 1.00 74.56 323 THR A O 1
ATOM 2169 N N . GLU A 1 324 ? -11.592 -3.075 55.564 1.00 79.06 324 GLU A N 1
ATOM 2170 C CA . GLU A 1 324 ? -12.366 -3.042 54.325 1.00 79.06 324 GLU A CA 1
ATOM 2171 C C . GLU A 1 324 ? -13.867 -3.141 54.611 1.00 79.06 324 GLU A C 1
ATOM 2173 O O . GLU A 1 324 ? -14.341 -4.163 55.109 1.00 79.06 324 GLU A O 1
ATOM 2178 N N . ASP A 1 325 ? -14.598 -2.102 54.206 1.00 79.81 325 ASP A N 1
ATOM 2179 C CA . ASP A 1 325 ? -16.041 -1.962 54.386 1.00 79.81 325 ASP A CA 1
ATOM 2180 C C . ASP A 1 325 ? -16.747 -1.750 53.040 1.00 79.81 325 ASP A C 1
ATOM 2182 O O . ASP A 1 325 ? -16.229 -1.071 52.149 1.00 79.81 325 ASP A O 1
ATOM 2186 N N . LEU A 1 326 ? -17.960 -2.295 52.893 1.00 85.50 326 LEU A N 1
ATOM 2187 C CA . LEU A 1 326 ? -18.860 -1.903 51.810 1.00 85.50 326 LEU A CA 1
ATOM 2188 C C . LEU A 1 326 ? -19.635 -0.670 52.276 1.00 85.50 326 LEU A C 1
ATOM 2190 O O . LEU A 1 326 ? -20.531 -0.772 53.112 1.00 85.50 326 LEU A O 1
ATOM 2194 N N . ILE A 1 327 ? -19.280 0.498 51.747 1.00 82.44 327 ILE A N 1
ATOM 2195 C CA . ILE A 1 327 ? -19.873 1.774 52.153 1.00 82.44 327 ILE A CA 1
ATOM 2196 C C . ILE A 1 327 ? -20.893 2.220 51.104 1.00 82.44 327 ILE A C 1
ATOM 2198 O O . ILE A 1 327 ? -20.531 2.535 49.973 1.00 82.44 327 ILE A O 1
ATOM 2202 N N . ILE A 1 328 ? -22.161 2.328 51.504 1.00 87.12 328 ILE A N 1
ATOM 2203 C CA . ILE A 1 328 ? -23.195 3.044 50.747 1.00 87.12 328 ILE A CA 1
ATOM 2204 C C . ILE A 1 328 ? -23.442 4.361 51.479 1.00 87.12 328 ILE A C 1
ATOM 2206 O O . ILE A 1 328 ? -23.989 4.377 52.580 1.00 87.12 328 ILE A O 1
ATOM 2210 N N . SER A 1 329 ? -22.995 5.472 50.895 1.00 81.88 329 SER A N 1
ATOM 2211 C CA . SER A 1 329 ? -23.097 6.797 51.508 1.00 81.88 329 SER A CA 1
ATOM 2212 C C . SER A 1 329 ? -23.910 7.738 50.632 1.00 81.88 329 SER A C 1
ATOM 2214 O O . SER A 1 329 ? -23.699 7.815 49.423 1.00 81.88 329 SER A O 1
ATOM 2216 N N . LEU A 1 330 ? -24.810 8.491 51.260 1.00 80.25 330 LEU A N 1
ATOM 2217 C CA . LEU A 1 330 ? -25.555 9.562 50.621 1.00 80.25 330 LEU A CA 1
ATOM 2218 C C . LEU A 1 330 ? -25.143 10.902 51.221 1.00 80.25 330 LEU A C 1
ATOM 2220 O O . LEU A 1 330 ? -25.301 11.137 52.417 1.00 80.25 330 LEU A O 1
ATOM 2224 N N . THR A 1 331 ? -24.629 11.793 50.378 1.00 71.12 331 THR A N 1
ATOM 2225 C CA . THR A 1 331 ? -24.218 13.147 50.760 1.00 71.12 331 THR A CA 1
ATOM 2226 C C . THR A 1 331 ? -25.055 14.154 49.968 1.00 71.12 331 THR A C 1
ATOM 2228 O O . THR A 1 331 ? -25.092 14.101 48.742 1.00 71.12 331 THR A O 1
ATOM 2231 N N . GLY A 1 332 ? -25.802 15.042 50.638 1.00 65.19 332 GLY A N 1
ATOM 2232 C CA . GLY A 1 332 ? -26.722 15.953 49.939 1.00 65.19 332 GLY A CA 1
ATOM 2233 C C . GLY A 1 332 ? -27.769 16.658 50.814 1.00 65.19 332 GLY A C 1
ATOM 2234 O O . GLY A 1 332 ? -27.782 16.517 52.031 1.00 65.19 332 GLY A O 1
ATOM 2235 N N . ASN A 1 333 ? -28.635 17.456 50.171 1.00 63.16 333 ASN A N 1
ATOM 2236 C CA . ASN A 1 333 ? -29.738 18.243 50.762 1.00 63.16 333 ASN A CA 1
ATOM 2237 C C . ASN A 1 333 ? -30.777 17.354 51.495 1.00 63.16 333 ASN A C 1
ATOM 2239 O O . ASN A 1 333 ? -30.879 16.163 51.216 1.00 63.16 333 ASN A O 1
ATOM 2243 N N . GLN A 1 334 ? -31.593 17.963 52.364 1.00 60.62 334 GLN A N 1
ATOM 2244 C CA . GLN A 1 334 ? -32.629 17.415 53.259 1.00 60.62 334 GLN A CA 1
ATOM 2245 C C . GLN A 1 334 ? -33.633 16.421 52.637 1.00 60.62 334 GLN A C 1
ATOM 2247 O O . GLN A 1 334 ? -34.392 15.803 53.372 1.00 60.62 334 GLN A O 1
ATOM 2252 N N . THR A 1 335 ? -33.676 16.263 51.313 1.00 69.94 335 THR A N 1
ATOM 2253 C CA . THR A 1 335 ? -34.573 15.326 50.608 1.00 69.94 335 THR A CA 1
ATOM 2254 C C . THR A 1 335 ? -33.870 14.067 50.093 1.00 69.94 335 THR A C 1
ATOM 2256 O O . THR A 1 335 ? -34.494 13.259 49.410 1.00 69.94 335 THR A O 1
ATOM 2259 N N . SER A 1 336 ? -32.570 13.913 50.346 1.00 79.44 336 SER A N 1
ATOM 2260 C CA . SER A 1 336 ? -31.797 12.760 49.880 1.00 79.44 336 SER A CA 1
ATOM 2261 C C . SER A 1 336 ? -32.155 11.533 50.731 1.00 79.44 336 SER A C 1
ATOM 2263 O O . SER A 1 336 ? -32.108 11.608 51.956 1.00 79.44 336 SER A O 1
ATOM 2265 N N . SER A 1 337 ? -32.501 10.409 50.098 1.00 80.31 337 SER A N 1
ATOM 2266 C CA . SER A 1 337 ? -32.750 9.130 50.777 1.00 80.31 337 SER A CA 1
ATOM 2267 C C . SER A 1 337 ? -31.962 7.990 50.135 1.00 80.31 337 SER A C 1
ATOM 2269 O O . SER A 1 337 ? -31.725 7.990 48.928 1.00 80.31 337 SER A O 1
ATOM 2271 N N . VAL A 1 338 ? -31.538 7.028 50.955 1.00 86.62 338 VAL A N 1
ATOM 2272 C CA . VAL A 1 338 ? -31.153 5.701 50.469 1.00 86.62 338 VAL A CA 1
ATOM 2273 C C . VAL A 1 338 ? -32.433 4.877 50.493 1.00 86.62 338 VAL A C 1
ATOM 2275 O O . VAL A 1 338 ? -32.927 4.543 51.568 1.00 86.62 338 VAL A O 1
ATOM 2278 N N . LEU A 1 339 ? -33.013 4.623 49.321 1.00 81.25 339 LEU A N 1
ATOM 2279 C CA . LEU A 1 339 ? -34.208 3.796 49.190 1.00 81.25 339 LEU A CA 1
ATOM 2280 C C . LEU A 1 339 ? -33.790 2.356 48.896 1.00 81.25 339 LEU A C 1
ATOM 2282 O O . LEU A 1 339 ? -33.140 2.095 47.888 1.00 81.25 339 LEU A O 1
ATOM 2286 N N . ILE A 1 340 ? -34.191 1.435 49.768 1.00 83.88 340 ILE A N 1
ATOM 2287 C CA . ILE A 1 340 ? -34.091 -0.008 49.547 1.00 83.88 340 ILE A CA 1
ATOM 2288 C C . ILE A 1 340 ? -35.521 -0.535 49.620 1.00 83.88 340 ILE A C 1
ATOM 2290 O O . ILE A 1 340 ? -36.124 -0.556 50.690 1.00 83.88 340 ILE A O 1
ATOM 2294 N N . SER A 1 341 ? -36.090 -0.885 48.471 1.00 78.94 341 SER A N 1
ATOM 2295 C CA . SER A 1 341 ? -37.464 -1.372 48.344 1.00 78.94 341 SER A CA 1
ATOM 2296 C C . SER A 1 341 ? -37.470 -2.699 47.606 1.00 78.94 341 SER A C 1
ATOM 2298 O O . SER A 1 341 ? -36.737 -2.862 46.635 1.00 78.94 341 SER A O 1
ATOM 2300 N N . SER A 1 342 ? -38.328 -3.618 48.035 1.00 77.56 342 SER A N 1
ATOM 2301 C CA . SER A 1 342 ? -38.540 -4.899 47.371 1.00 77.56 342 SER A CA 1
ATOM 2302 C C . SER A 1 342 ? -40.031 -5.123 47.173 1.00 77.56 342 SER A C 1
ATOM 2304 O O . SER A 1 342 ? -40.816 -4.941 48.102 1.00 77.56 342 SER A O 1
ATOM 2306 N N . GLU A 1 343 ? -40.413 -5.494 45.953 1.00 73.62 343 GLU A N 1
ATOM 2307 C CA . GLU A 1 343 ? -41.784 -5.877 45.589 1.00 73.62 343 GLU A CA 1
ATOM 2308 C C . GLU A 1 343 ? -41.984 -7.407 45.642 1.00 73.62 343 GLU A C 1
ATOM 2310 O O . GLU A 1 343 ? -43.041 -7.911 45.260 1.00 73.62 343 GLU A O 1
ATOM 2315 N N . GLY A 1 344 ? -40.968 -8.158 46.093 1.00 68.31 344 GLY A N 1
ATOM 2316 C CA . GLY A 1 344 ? -40.992 -9.618 46.161 1.00 68.31 344 GLY A CA 1
ATOM 2317 C C . GLY A 1 344 ? -42.080 -10.145 47.102 1.00 68.31 344 GLY A C 1
ATOM 2318 O O . GLY A 1 344 ? -42.263 -9.639 48.205 1.00 68.31 344 GLY A O 1
ATOM 2319 N N . SER A 1 345 ? -42.802 -11.180 46.664 1.00 63.12 345 SER A N 1
ATOM 2320 C CA . SER A 1 345 ? -43.911 -11.802 47.407 1.00 63.12 345 SER A CA 1
ATOM 2321 C C . SER A 1 345 ? -43.520 -13.047 48.218 1.00 63.12 345 SER A C 1
ATOM 2323 O O . SER A 1 345 ? -44.396 -13.678 48.811 1.00 63.12 345 SER A O 1
ATOM 2325 N N . ASP A 1 346 ? -42.239 -13.426 48.197 1.00 65.88 346 ASP A N 1
ATOM 2326 C CA . ASP A 1 346 ? -41.693 -14.598 48.892 1.00 65.88 346 ASP A CA 1
ATOM 2327 C C . ASP A 1 346 ? -41.143 -14.233 50.292 1.00 65.88 346 ASP A C 1
ATOM 2329 O O . ASP A 1 346 ? -41.261 -13.096 50.739 1.00 65.88 346 ASP A O 1
ATOM 2333 N N . VAL A 1 347 ? -40.600 -15.219 51.021 1.00 58.16 347 VAL A N 1
ATOM 2334 C CA . VAL A 1 347 ? -40.400 -15.189 52.489 1.00 58.16 347 VAL A CA 1
ATOM 2335 C C . VAL A 1 347 ? -39.536 -14.023 53.006 1.00 58.16 347 VAL A C 1
ATOM 2337 O O . VAL A 1 347 ? -39.838 -13.520 54.083 1.00 58.16 347 VAL A O 1
ATOM 2340 N N . ASP A 1 348 ? -38.538 -13.547 52.251 1.00 62.38 348 ASP A N 1
ATOM 2341 C CA . ASP A 1 348 ? -37.655 -12.446 52.669 1.00 62.38 348 ASP A CA 1
ATOM 2342 C C . ASP A 1 348 ? -37.537 -11.372 51.573 1.00 62.38 348 ASP A C 1
ATOM 2344 O O . ASP A 1 348 ? -36.658 -11.428 50.715 1.00 62.38 348 ASP A O 1
ATOM 2348 N N . ALA A 1 349 ? -38.405 -10.357 51.600 1.00 63.72 349 ALA A N 1
ATOM 2349 C CA . ALA A 1 349 ? -38.316 -9.231 50.664 1.00 63.72 349 ALA A CA 1
ATOM 2350 C C . ALA A 1 349 ? -37.066 -8.354 50.918 1.00 63.72 349 ALA A C 1
ATOM 2352 O O . ALA A 1 349 ? -36.500 -7.798 49.979 1.00 63.72 349 ALA A O 1
ATOM 2353 N N . LEU A 1 350 ? -36.615 -8.250 52.175 1.00 79.81 350 LEU A N 1
ATOM 2354 C CA . LEU A 1 350 ? -35.384 -7.564 52.583 1.00 79.81 350 LEU A CA 1
ATOM 2355 C C . LEU A 1 350 ? -34.840 -8.201 53.873 1.00 79.81 350 LEU A C 1
ATOM 2357 O O . LEU A 1 350 ? -35.486 -8.119 54.913 1.00 79.81 350 LEU A O 1
ATOM 2361 N N . SER A 1 351 ? -33.649 -8.808 53.817 1.00 80.19 351 SER A N 1
ATOM 2362 C CA . SER A 1 351 ? -32.987 -9.435 54.972 1.00 80.19 351 SER A CA 1
ATOM 2363 C C . SER A 1 351 ? -31.634 -8.786 55.260 1.00 80.19 351 SER A C 1
ATOM 2365 O O . SER A 1 351 ? -30.811 -8.614 54.361 1.00 80.19 351 SER A O 1
ATOM 2367 N N . LEU A 1 352 ? -31.391 -8.447 56.528 1.00 82.94 352 LEU A N 1
ATOM 2368 C CA . LEU A 1 352 ? -30.086 -8.038 57.046 1.00 82.94 352 LEU A CA 1
ATOM 2369 C C . LEU A 1 352 ? -29.660 -9.094 58.067 1.00 82.94 352 LEU A C 1
ATOM 2371 O O . LEU A 1 352 ? -30.296 -9.245 59.105 1.00 82.94 352 LEU A O 1
ATOM 2375 N N . THR A 1 353 ? -28.598 -9.840 57.768 1.00 76.81 353 THR A N 1
ATOM 2376 C CA . THR A 1 353 ? -28.144 -10.965 58.598 1.00 76.81 353 THR A CA 1
ATOM 2377 C C . THR A 1 353 ? -26.661 -10.833 58.919 1.00 76.81 353 THR A C 1
ATOM 2379 O O . THR A 1 353 ? -25.846 -10.573 58.034 1.00 76.81 353 THR A O 1
ATOM 2382 N N . THR A 1 354 ? -26.289 -11.086 60.173 1.00 74.19 354 THR A N 1
ATOM 2383 C CA . THR A 1 354 ? -24.897 -11.229 60.609 1.00 74.19 354 THR A CA 1
ATOM 2384 C C . THR A 1 354 ? -24.631 -12.684 61.007 1.00 74.19 354 THR A C 1
ATOM 2386 O O . THR A 1 354 ? -25.413 -13.304 61.720 1.00 74.19 354 THR A O 1
ATOM 2389 N N . VAL A 1 355 ? -23.541 -13.278 60.509 1.00 67.25 355 VAL A N 1
ATOM 2390 C CA . VAL A 1 355 ? -23.290 -14.736 60.636 1.00 67.25 355 VAL A CA 1
ATOM 2391 C C . VAL A 1 355 ? -22.107 -15.098 61.541 1.00 67.25 355 VAL A C 1
ATOM 2393 O O . VAL A 1 355 ? -21.764 -16.272 61.676 1.00 67.25 355 VAL A O 1
ATOM 2396 N N . THR A 1 356 ? -21.456 -14.116 62.169 1.00 61.97 356 THR A N 1
ATOM 2397 C CA . THR A 1 356 ? -20.323 -14.337 63.083 1.00 61.97 356 THR A CA 1
ATOM 2398 C C . THR A 1 356 ? -20.675 -13.898 64.504 1.00 61.97 356 THR A C 1
ATOM 2400 O O . THR A 1 356 ? -21.504 -13.014 64.699 1.00 61.97 356 THR A O 1
ATOM 2403 N N . ASN A 1 357 ? -20.024 -14.501 65.510 1.00 57.41 357 ASN A N 1
ATOM 2404 C CA . ASN A 1 357 ? -20.299 -14.338 66.953 1.00 57.41 357 ASN A CA 1
ATOM 2405 C C . ASN A 1 357 ? -20.129 -12.901 67.518 1.00 57.41 357 ASN A C 1
ATOM 2407 O O . ASN A 1 357 ? -20.106 -12.727 68.734 1.00 57.41 357 ASN A O 1
ATOM 2411 N N . GLY A 1 358 ? -19.969 -11.885 66.667 1.00 60.59 358 GLY A N 1
ATOM 2412 C CA . GLY A 1 358 ? -19.865 -10.477 67.049 1.00 60.59 358 GLY A CA 1
ATOM 2413 C C . GLY A 1 358 ? -20.466 -9.499 66.035 1.00 60.59 358 GLY A C 1
ATOM 2414 O O . GLY A 1 358 ? -20.127 -8.322 66.087 1.00 60.59 358 GLY A O 1
ATOM 2415 N N . GLY A 1 359 ? -21.295 -9.959 65.092 1.00 65.69 359 GLY A N 1
ATOM 2416 C CA . GLY A 1 359 ? -21.931 -9.065 64.128 1.00 65.69 359 GLY A CA 1
ATOM 2417 C C . GLY A 1 359 ? -23.194 -8.429 64.703 1.00 65.69 359 GLY A C 1
ATOM 2418 O O . GLY A 1 359 ? -24.185 -9.122 64.914 1.00 65.69 359 GLY A O 1
ATOM 2419 N N . ASP A 1 360 ? -23.149 -7.122 64.938 1.00 73.94 360 ASP A N 1
ATOM 2420 C CA . ASP A 1 360 ? -24.294 -6.312 65.359 1.00 73.94 360 ASP A CA 1
ATOM 2421 C C . ASP A 1 360 ? -24.945 -5.635 64.141 1.00 73.94 360 ASP A C 1
ATOM 2423 O O . ASP A 1 360 ? -24.249 -5.254 63.195 1.00 73.94 360 ASP A O 1
ATOM 2427 N N . ILE A 1 361 ? -26.268 -5.472 64.165 1.00 83.88 361 ILE A N 1
ATOM 2428 C CA . ILE A 1 361 ? -27.002 -4.645 63.199 1.00 83.88 361 ILE A CA 1
ATOM 2429 C C . ILE A 1 361 ? -27.400 -3.374 63.937 1.00 83.88 361 ILE A C 1
ATOM 2431 O O . ILE A 1 361 ? -28.425 -3.308 64.614 1.00 83.88 361 ILE A O 1
ATOM 2435 N N . VAL A 1 362 ? -26.566 -2.346 63.806 1.00 80.56 362 VAL A N 1
ATOM 2436 C CA . VAL A 1 362 ? -26.782 -1.067 64.480 1.00 80.56 362 VAL A CA 1
ATOM 2437 C C . VAL A 1 362 ? -27.546 -0.121 63.562 1.00 80.56 362 VAL A C 1
ATOM 2439 O O . VAL A 1 362 ? -27.012 0.352 62.561 1.00 80.56 362 VAL A O 1
ATOM 2442 N N . ILE A 1 363 ? -28.772 0.229 63.947 1.00 84.69 363 ILE A N 1
ATOM 2443 C CA . ILE A 1 363 ? -29.538 1.309 63.316 1.00 84.69 363 ILE A CA 1
ATOM 2444 C C . ILE A 1 363 ? -29.518 2.503 64.269 1.00 84.69 363 ILE A C 1
ATOM 2446 O O . ILE A 1 363 ? -30.226 2.531 65.271 1.00 84.69 363 ILE A O 1
ATOM 2450 N N . SER A 1 364 ? -28.663 3.483 63.980 1.00 82.31 364 SER A N 1
ATOM 2451 C CA . SER A 1 364 ? -28.568 4.724 64.756 1.00 82.31 364 SER A CA 1
ATOM 2452 C C . SER A 1 364 ? -29.308 5.845 64.038 1.00 82.31 364 SER A C 1
ATOM 2454 O O . SER A 1 364 ? -28.916 6.243 62.943 1.00 82.31 364 SER A O 1
ATOM 2456 N N . SER A 1 365 ? -30.354 6.376 64.667 1.00 79.56 365 SER A N 1
ATOM 2457 C CA . SER A 1 365 ? -31.073 7.560 64.198 1.00 79.56 365 SER A CA 1
ATOM 2458 C C . SER A 1 365 ? -31.053 8.635 65.280 1.00 79.56 365 SER A C 1
ATOM 2460 O O . SER A 1 365 ? -31.219 8.336 66.460 1.00 79.56 365 SER A O 1
ATOM 2462 N N . ASN A 1 366 ? -30.857 9.893 64.878 1.00 79.25 366 ASN A N 1
ATOM 2463 C CA . ASN A 1 366 ? -31.045 11.049 65.764 1.00 79.25 366 ASN A CA 1
ATOM 2464 C C . ASN A 1 366 ? -32.533 11.433 65.908 1.00 79.25 366 ASN A C 1
ATOM 2466 O O . ASN A 1 366 ? -32.852 12.386 66.615 1.00 79.25 366 ASN A O 1
ATOM 2470 N N . ASP A 1 367 ? -33.415 10.720 65.206 1.00 82.25 367 ASP A N 1
ATOM 2471 C CA . ASP A 1 367 ? -34.866 10.884 65.196 1.00 82.25 367 ASP A CA 1
ATOM 2472 C C . ASP A 1 367 ? -35.541 9.492 65.226 1.00 82.25 367 ASP A C 1
ATOM 2474 O O . ASP A 1 367 ? -34.904 8.477 65.520 1.00 82.25 367 ASP A O 1
ATOM 2478 N N . ILE A 1 368 ? -36.830 9.412 64.917 1.00 78.88 368 ILE A N 1
ATOM 2479 C CA . ILE A 1 368 ? -37.617 8.179 64.959 1.00 78.88 368 ILE A CA 1
ATOM 2480 C C . ILE A 1 368 ? -37.145 7.170 63.900 1.00 78.88 368 ILE A C 1
ATOM 2482 O O . ILE A 1 368 ? -36.972 7.499 62.727 1.00 78.88 368 ILE A O 1
ATOM 2486 N N . ILE A 1 369 ? -37.004 5.908 64.310 1.00 85.31 369 ILE A N 1
ATOM 2487 C CA . ILE A 1 369 ? -36.983 4.758 63.399 1.00 85.31 369 ILE A CA 1
ATOM 2488 C C . ILE A 1 369 ? -38.428 4.276 63.277 1.00 85.31 369 ILE A C 1
ATOM 2490 O O . ILE A 1 369 ? -39.009 3.823 64.261 1.00 85.31 369 ILE A O 1
ATOM 2494 N N . ASN A 1 370 ? -39.022 4.413 62.091 1.00 82.50 370 ASN A N 1
ATOM 2495 C CA . ASN A 1 370 ? -40.380 3.941 61.835 1.00 82.50 370 ASN A CA 1
ATOM 2496 C C . ASN A 1 370 ? -40.349 2.525 61.248 1.00 82.50 370 ASN A C 1
ATOM 2498 O O . ASN A 1 370 ? -39.670 2.294 60.248 1.00 82.50 370 ASN A O 1
ATOM 2502 N N . ILE A 1 371 ? -41.109 1.610 61.845 1.00 84.75 371 ILE A N 1
ATOM 2503 C CA . ILE A 1 371 ? -41.353 0.266 61.316 1.00 84.75 371 ILE A CA 1
ATOM 2504 C C . ILE A 1 371 ? -42.864 0.150 61.141 1.00 84.75 371 ILE A C 1
ATOM 2506 O O . ILE A 1 371 ? -43.599 0.067 62.122 1.00 84.75 371 ILE A O 1
ATOM 2510 N N . ASP A 1 372 ? -43.314 0.202 59.891 1.00 81.25 372 ASP A N 1
ATOM 2511 C CA . ASP A 1 372 ? -44.727 0.163 59.522 1.00 81.25 372 ASP A CA 1
ATOM 2512 C C . ASP A 1 372 ? -44.994 -1.128 58.744 1.00 81.25 372 ASP A C 1
ATOM 2514 O O . ASP A 1 372 ? -44.598 -1.261 57.585 1.00 81.25 372 ASP A O 1
ATOM 2518 N N . ALA A 1 373 ? -45.602 -2.107 59.412 1.00 79.38 373 ALA A N 1
ATOM 2519 C CA . ALA A 1 373 ? -46.008 -3.365 58.802 1.00 79.38 373 ALA A CA 1
ATOM 2520 C C . ALA A 1 373 ? -47.532 -3.401 58.671 1.00 79.38 373 ALA A C 1
ATOM 2522 O O . ALA A 1 373 ? -48.264 -3.039 59.591 1.00 79.38 373 ALA A O 1
ATOM 2523 N N . THR A 1 374 ? -48.029 -3.903 57.539 1.00 79.12 374 THR A N 1
ATOM 2524 C CA . THR A 1 374 ? -49.473 -4.129 57.353 1.00 79.12 374 THR A CA 1
ATOM 2525 C C . THR A 1 374 ? -50.004 -5.294 58.198 1.00 79.12 374 THR A C 1
ATOM 2527 O O . THR A 1 374 ? -51.216 -5.414 58.372 1.00 79.12 374 THR A O 1
ATOM 2530 N N . ASN A 1 375 ? -49.102 -6.140 58.708 1.00 79.62 375 ASN A N 1
ATOM 2531 C CA . ASN A 1 375 ? -49.359 -7.306 59.554 1.00 79.62 375 ASN A CA 1
ATOM 2532 C C . ASN A 1 375 ? -48.496 -7.217 60.836 1.00 79.62 375 ASN A C 1
ATOM 2534 O O . ASN A 1 375 ? -48.122 -6.126 61.260 1.00 79.62 375 ASN A O 1
ATOM 2538 N N . ASP A 1 376 ? -48.199 -8.354 61.462 1.00 79.44 376 ASP A N 1
ATOM 2539 C CA . ASP A 1 376 ? -47.402 -8.427 62.683 1.00 79.44 376 ASP A CA 1
ATOM 2540 C C . ASP A 1 376 ? -45.935 -8.028 62.435 1.00 79.44 376 ASP A C 1
ATOM 2542 O O . ASP A 1 376 ? -45.355 -8.313 61.385 1.00 79.44 376 ASP A O 1
ATOM 2546 N N . ILE A 1 377 ? -45.338 -7.366 63.430 1.00 83.12 377 ILE A N 1
ATOM 2547 C CA . ILE A 1 377 ? -43.893 -7.138 63.517 1.00 83.12 377 ILE A CA 1
ATOM 2548 C C . ILE A 1 377 ? -43.351 -8.158 64.516 1.00 83.12 377 ILE A C 1
ATOM 2550 O O . ILE A 1 377 ? -43.513 -7.990 65.726 1.00 83.12 377 ILE A O 1
ATOM 2554 N N . ASP A 1 378 ? -42.700 -9.203 64.015 1.00 78.88 378 ASP A N 1
ATOM 2555 C CA . ASP A 1 378 ? -42.103 -10.241 64.853 1.00 78.88 378 ASP A CA 1
ATOM 2556 C C . ASP A 1 378 ? -40.640 -9.910 65.176 1.00 78.88 378 ASP A C 1
ATOM 2558 O O . ASP A 1 378 ? -39.795 -9.799 64.289 1.00 78.88 378 ASP A O 1
ATOM 2562 N N . ILE A 1 379 ? -40.318 -9.796 66.467 1.00 81.69 379 ILE A N 1
ATOM 2563 C CA . ILE A 1 379 ? -38.936 -9.714 66.957 1.00 81.69 379 ILE A CA 1
ATOM 2564 C C . ILE A 1 379 ? -38.625 -11.023 67.676 1.00 81.69 379 ILE A C 1
ATOM 2566 O O . ILE A 1 379 ? -38.983 -11.218 68.838 1.00 81.69 379 ILE A O 1
ATOM 2570 N N . LEU A 1 380 ? -37.962 -11.934 66.969 1.00 75.12 380 LEU A N 1
ATOM 2571 C CA . LEU A 1 380 ? -37.560 -13.227 67.505 1.00 75.12 380 LEU A CA 1
ATOM 2572 C C . LEU A 1 380 ? -36.091 -13.187 67.939 1.00 75.12 380 LEU A C 1
ATOM 2574 O O . LEU A 1 380 ? -35.195 -13.020 67.117 1.00 75.12 380 LEU A O 1
ATOM 2578 N N . VAL A 1 381 ? -35.842 -13.388 69.233 1.00 75.69 381 VAL A N 1
ATOM 2579 C CA . VAL A 1 381 ? -34.488 -13.522 69.787 1.00 75.69 381 VAL A CA 1
ATOM 2580 C C . VAL A 1 381 ? -34.207 -14.995 70.057 1.00 75.69 381 VAL A C 1
ATOM 2582 O O . VAL A 1 381 ? -34.902 -15.622 70.849 1.00 75.69 381 VAL A O 1
ATOM 2585 N N . THR A 1 382 ? -33.188 -15.546 69.399 1.00 69.00 382 THR A N 1
ATOM 2586 C CA . THR A 1 382 ? -32.722 -16.927 69.600 1.00 69.00 382 THR A CA 1
ATOM 2587 C C . THR A 1 382 ? -31.254 -16.925 70.023 1.00 69.00 382 THR A C 1
ATOM 2589 O O . THR A 1 382 ? -30.399 -16.566 69.211 1.00 69.00 382 THR A O 1
ATOM 2592 N N . ALA A 1 383 ? -30.929 -17.340 71.253 1.00 64.25 383 ALA A N 1
ATOM 2593 C CA . ALA A 1 383 ? -29.543 -17.452 71.727 1.00 64.25 383 ALA A CA 1
ATOM 2594 C C . ALA A 1 383 ? -29.161 -18.899 72.098 1.00 64.25 383 ALA A C 1
ATOM 2596 O O . ALA A 1 383 ? -29.988 -19.700 72.520 1.00 64.25 383 ALA A O 1
ATOM 2597 N N . SER A 1 384 ? -27.871 -19.257 71.981 1.00 58.00 384 SER A N 1
ATOM 2598 C CA . SER A 1 384 ? -27.384 -20.604 72.357 1.00 58.00 384 SER A CA 1
ATOM 2599 C C . SER A 1 384 ? -27.019 -20.761 73.845 1.00 58.00 384 SER A C 1
ATOM 2601 O O . SER A 1 384 ? -26.713 -21.870 74.288 1.00 58.00 384 SER A O 1
ATOM 2603 N N . THR A 1 385 ? -27.060 -19.681 74.640 1.00 56.09 385 THR A N 1
ATOM 2604 C CA . THR A 1 385 ? -26.732 -19.697 76.078 1.00 56.09 385 THR A CA 1
ATOM 2605 C C . THR A 1 385 ? -27.683 -18.820 76.898 1.00 56.09 385 THR A C 1
ATOM 2607 O O . THR A 1 385 ? -28.093 -17.761 76.444 1.00 56.09 385 THR A O 1
ATOM 2610 N N . ALA A 1 386 ? -27.984 -19.268 78.121 1.00 51.91 386 ALA A N 1
ATOM 2611 C CA . ALA A 1 386 ? -29.183 -19.002 78.930 1.00 51.91 386 ALA A CA 1
ATOM 2612 C C . ALA A 1 386 ? -29.471 -17.567 79.455 1.00 51.91 386 ALA A C 1
ATOM 2614 O O . ALA A 1 386 ? -30.176 -17.446 80.454 1.00 51.91 386 ALA A O 1
ATOM 2615 N N . ASN A 1 387 ? -28.992 -16.499 78.811 1.00 61.09 387 ASN A N 1
ATOM 2616 C CA . ASN A 1 387 ? -29.308 -15.111 79.189 1.00 61.09 387 ASN A CA 1
ATOM 2617 C C . ASN A 1 387 ? -29.902 -14.335 77.994 1.00 61.09 387 ASN A C 1
ATOM 2619 O O . ASN A 1 387 ? -29.236 -13.485 77.405 1.00 61.09 387 ASN A O 1
ATOM 2623 N N . GLU A 1 388 ? -31.140 -14.660 77.625 1.00 57.12 388 GLU A N 1
ATOM 2624 C CA . GLU A 1 388 ? -31.927 -13.961 76.598 1.00 57.12 388 GLU A CA 1
ATOM 2625 C C . GLU A 1 388 ? -32.677 -12.780 77.224 1.00 57.12 388 GLU A C 1
ATOM 2627 O O . GLU A 1 388 ? -33.788 -12.944 77.720 1.00 57.12 388 GLU A O 1
ATOM 2632 N N . ASP A 1 389 ? -32.081 -11.589 77.196 1.00 65.12 389 ASP A N 1
ATOM 2633 C CA . ASP A 1 389 ? -32.762 -10.362 77.614 1.00 65.12 389 ASP A CA 1
ATOM 2634 C C . ASP A 1 389 ? -32.956 -9.439 76.404 1.00 65.12 389 ASP A C 1
ATOM 2636 O O . ASP A 1 389 ? -31.990 -8.996 75.780 1.00 65.12 389 ASP A O 1
ATOM 2640 N N . VAL A 1 390 ? -34.211 -9.097 76.093 1.00 72.06 390 VAL A N 1
ATOM 2641 C CA . VAL A 1 390 ? -34.519 -7.935 75.247 1.00 72.06 390 VAL A CA 1
ATOM 2642 C C . VAL A 1 390 ? -34.398 -6.699 76.132 1.00 72.06 390 VAL A C 1
ATOM 2644 O O . VAL A 1 390 ? -35.304 -6.364 76.897 1.00 72.06 390 VAL A O 1
ATOM 2647 N N . LEU A 1 391 ? -33.252 -6.028 76.063 1.00 69.94 391 LEU A N 1
ATOM 2648 C CA . LEU A 1 391 ? -33.031 -4.794 76.806 1.00 69.94 391 LEU A CA 1
ATOM 2649 C C . LEU A 1 391 ? -33.636 -3.608 76.049 1.00 69.94 391 LEU A C 1
ATOM 2651 O O . LEU A 1 391 ? -33.013 -3.040 75.156 1.00 69.94 391 LEU A O 1
ATOM 2655 N N . ILE A 1 392 ? -34.833 -3.191 76.453 1.00 70.62 392 ILE A N 1
ATOM 2656 C CA . ILE A 1 392 ? -35.436 -1.934 75.997 1.00 70.62 392 ILE A CA 1
ATOM 2657 C C . ILE A 1 392 ? -35.033 -0.837 76.986 1.00 70.62 392 ILE A C 1
ATOM 2659 O O . ILE A 1 392 ? -35.687 -0.621 78.006 1.00 70.62 392 ILE A O 1
ATOM 2663 N N . ALA A 1 393 ? -33.909 -0.176 76.717 1.00 64.38 393 ALA A N 1
ATOM 2664 C CA . ALA A 1 393 ? -33.419 0.929 77.532 1.00 64.38 393 ALA A CA 1
ATOM 2665 C C . ALA A 1 393 ? -33.879 2.268 76.942 1.00 64.38 393 ALA A C 1
ATOM 2667 O O . ALA A 1 393 ? -33.519 2.627 75.824 1.00 64.38 393 ALA A O 1
ATOM 2668 N N . THR A 1 394 ? -34.655 3.032 77.704 1.00 65.06 394 THR A N 1
ATOM 2669 C CA . THR A 1 394 ? -35.064 4.381 77.311 1.00 65.06 394 THR A CA 1
ATOM 2670 C C . THR A 1 394 ? -34.033 5.411 77.769 1.00 65.06 394 THR A C 1
ATOM 2672 O O . THR A 1 394 ? -33.707 5.484 78.957 1.00 65.06 394 THR A O 1
ATOM 2675 N N . GLY A 1 395 ? -33.511 6.215 76.845 1.00 56.12 395 GLY A N 1
ATOM 2676 C CA . GLY A 1 395 ? -32.517 7.242 77.148 1.00 56.12 395 GLY A CA 1
ATOM 2677 C C . GLY A 1 395 ? -33.115 8.458 77.861 1.00 56.12 395 GLY A C 1
ATOM 2678 O O . GLY A 1 395 ? -33.704 9.311 77.217 1.00 56.12 395 GLY A O 1
ATOM 2679 N N . GLY A 1 396 ? -32.910 8.558 79.176 1.00 51.19 396 GLY A N 1
ATOM 2680 C CA . GLY A 1 396 ? -32.703 9.811 79.927 1.00 51.19 396 GLY A CA 1
ATOM 2681 C C . GLY A 1 396 ? -33.836 10.835 80.101 1.00 51.19 396 GLY A C 1
ATOM 2682 O O . GLY A 1 396 ? -33.823 11.511 81.128 1.00 51.19 396 GLY A O 1
ATOM 2683 N N . ASP A 1 397 ? -34.801 10.957 79.189 1.00 55.44 397 ASP A N 1
ATOM 2684 C CA . ASP A 1 397 ? -35.889 11.934 79.310 1.00 55.44 397 ASP A CA 1
ATOM 2685 C C . ASP A 1 397 ? -37.169 11.300 79.872 1.00 55.44 397 ASP A C 1
ATOM 2687 O O . ASP A 1 397 ? -37.592 10.202 79.494 1.00 55.44 397 ASP A O 1
ATOM 2691 N N . GLN A 1 398 ? -37.775 12.028 80.814 1.00 55.41 398 GLN A N 1
ATOM 2692 C CA . GLN A 1 398 ? -38.822 11.607 81.758 1.00 55.41 398 GLN A CA 1
ATOM 2693 C C . GLN A 1 398 ? -40.148 11.123 81.127 1.00 55.41 398 GLN A C 1
ATOM 2695 O O . GLN A 1 398 ? -41.034 10.706 81.870 1.00 55.41 398 GLN A O 1
ATOM 2700 N N . ASP A 1 399 ? -40.274 11.141 79.797 1.00 59.44 399 ASP A N 1
ATOM 2701 C CA . ASP A 1 399 ? -41.496 10.802 79.052 1.00 59.44 399 ASP A CA 1
ATOM 2702 C C . ASP A 1 399 ? -41.383 9.518 78.215 1.00 59.44 399 ASP A C 1
ATOM 2704 O O . ASP A 1 399 ? -42.315 9.152 77.496 1.00 59.44 399 ASP A O 1
ATOM 2708 N N . SER A 1 400 ? -40.281 8.778 78.326 1.00 58.41 400 SER A N 1
ATOM 2709 C CA . SER A 1 400 ? -40.111 7.531 77.579 1.00 58.41 400 SER A CA 1
ATOM 2710 C C . SER A 1 400 ? -41.056 6.431 78.093 1.00 58.41 400 SER A C 1
ATOM 2712 O O . SER A 1 400 ? -40.863 5.893 79.182 1.00 58.41 400 SER A O 1
ATOM 2714 N N . HIS A 1 401 ? -42.092 6.093 77.320 1.00 61.78 401 HIS A N 1
ATOM 2715 C CA . HIS A 1 401 ? -43.083 5.069 77.668 1.00 61.78 401 HIS A CA 1
ATOM 2716 C C . HIS A 1 401 ? -42.898 3.818 76.805 1.00 61.78 401 HIS A C 1
ATOM 2718 O O . HIS A 1 401 ? -43.149 3.843 75.604 1.00 61.78 401 HIS A O 1
ATOM 2724 N N . VAL A 1 402 ? -42.519 2.701 77.428 1.00 63.00 402 VAL A N 1
ATOM 2725 C CA . VAL A 1 402 ? -42.581 1.372 76.803 1.00 63.00 402 VAL A CA 1
ATOM 2726 C C . VAL A 1 402 ? -43.917 0.751 77.195 1.00 63.00 402 VAL A C 1
ATOM 2728 O O . VAL A 1 402 ? -44.129 0.403 78.356 1.00 63.00 402 VAL A O 1
ATOM 2731 N N . THR A 1 403 ? -44.838 0.641 76.240 1.00 55.75 403 THR A N 1
ATOM 2732 C CA . THR A 1 403 ? -46.114 -0.050 76.463 1.00 55.75 403 THR A CA 1
ATOM 2733 C C . THR A 1 403 ? -45.974 -1.474 75.947 1.00 55.75 403 THR A C 1
ATOM 2735 O O . THR A 1 403 ? -46.094 -1.715 74.753 1.00 55.75 403 THR A O 1
ATOM 2738 N N . ILE A 1 404 ? -45.673 -2.405 76.852 1.00 55.91 404 ILE A N 1
ATOM 2739 C CA . ILE A 1 404 ? -45.738 -3.845 76.582 1.00 55.91 404 ILE A CA 1
ATOM 2740 C C . ILE A 1 404 ? -47.157 -4.274 76.957 1.00 55.91 404 ILE A C 1
ATOM 2742 O O . ILE A 1 404 ? -47.494 -4.285 78.143 1.00 55.91 404 ILE A O 1
ATOM 2746 N N . THR A 1 405 ? -48.009 -4.521 75.966 1.00 51.41 405 THR A N 1
ATOM 2747 C CA . THR A 1 405 ? -49.361 -5.076 76.173 1.00 51.41 405 THR A CA 1
ATOM 2748 C C . THR A 1 405 ? -49.368 -6.587 76.183 1.00 51.41 405 THR A C 1
ATOM 2750 O O . THR A 1 405 ? -48.648 -7.168 75.341 1.00 51.41 405 THR 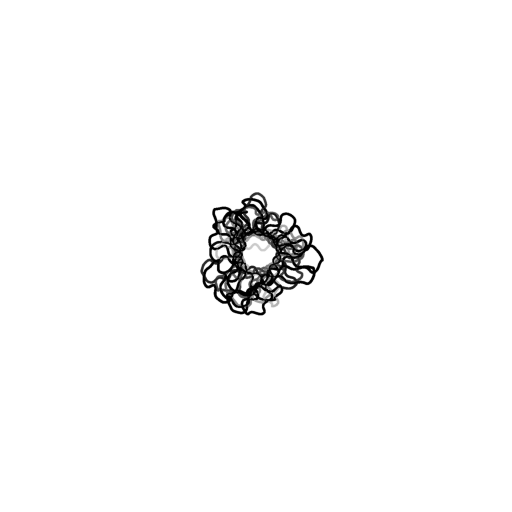A O 1
#

Organism: NCBI:txid412755

Foldseek 3Di:
DDDDQDPDDDPPSDDDDDPPDDDDDDDPPPDDDDDPDDDDDDDAPDPDPCSDDDDDDDDDPDDDDDDQDPDPDPVSPDDDDPPDDDDDDDPDDDDDDDPDPDPPRDDDDDFDDDDPTDDDDDAPDPDPPRDDDDDPDPDPDDDDDDDQPDQPQPDPPRDSDDDDDPDDDDDDDFPDPDPCSDPDDDPDDDDDDDDPDDDDDDDDPDDDDDDFDDPDPPGDDDDDDDDDDPDDDDDDAPDPDPCRDDDDDDDDPDDDDDDDQDPQDDDDPVRHSDDDDDDPDDDDDDQDDDPDPPSDDDDDPPDDDDDDDPDDDDDDDPDDDDPDDDDDDDDDDPPDDDDDFFPDPDDPSDDDDDDDPDDDDDDDDPDDDDDDDPDDDDDDDDDPDDDDDPDPDDPDDPPDDDDDD

pLDDT: mean 80.81, std 10.5, range [51.19, 96.12]

Secondary structure (DSSP, 8-state):
-----SS--STTSS----SSS-------TT------SS---------STTSS-----S-TT-------SS--SGGGS----SSS------SS---------STT---------STT----------SS-SS--------TT-------SS----STT--SS----SSS-------S--TTSS----SSSPPP---SS------SSS---------SS----------SSS----------SS-SS-----SSTT-------SS----STTS-SS----SSS------SS--SS-SS----TTS------SS---------SSS--------SSTT----------SS-SS-----STT-------SS------SS--------SSS---------S-TT------

Radius of gyration: 50.51 Å; chains: 1; bounding box: 106×44×152 Å

Sequence (405 aa):
MNFTNTNGTGAAAIALVGTAGGVEIDAAAAKIIALDGGTVAITSKTAGAGAISLTTNIGAAETILITNTAGTNVAAINVTATAGGMTIDTADDLALTVNSSTAGEDLILAVDGDDDAHILLTSDGTSINTISLLESGIGTGGGILIHAATGIGAADGVASVQLTSTAGGIGLKAAVDDTDAIDIDSTVGSIDIDSAKNITMNSAGDVITIQVDSDGAGDNLSLVVDGDDDAHIILDSDGTSIDTIYLHQSAGTGGGIKIHADTGNAVTDAAASVQLLSDVGGIGIKATGSTSTDAIIINAPAGGINIDAADDISIVLASTGTTEDLIISLTGNQTSSVLISSEGSDVDALSLTTVTNGGDIVISSNDIINIDATNDIDILVTASTANEDVLIATGGDQDSHVTIT